Protein AF-A0A8D8Y7C8-F1 (afdb_monomer_lite)

Foldseek 3Di:
DDDDDDDDDDDDDDDDDDDDDDDDDDDDDDDDDDDDPPPPPDPVNLLVVVVCVLQPPDDDDPVQQLCVLLLSVLSLVLVLCCQQVVNNPSNCLSNVLSVQSRPDRDHDQALVSSCVTVSRDPVSRVQRHVCNVPVDGVVVVVCSVPLLSQLSVALVLQFPDGNVNSVVCVVVVRRHLVSCVVCCVSDDPLRVVSSVQSVLLQDWAFLVLLVVLVVVLQVLVVVVPVQKDKDFAAVNQLPDRTDSATEIEIEGQVQADDQPDDDVVSQVVQQVVVVVSVVSCVVVQQFDAWSDGDSFKTWGWGQTPNGIGTYIYGYAHPQQVLLQRDVRNADPVLVVVLQVLLVVQQWGGHNRFIFGADPVRDTDDGDRDPHNVVSCVSSVHPDDRSNRRPD

Radius of gyration: 29.17 Å; chains: 1; bounding box: 71×86×91 Å

InterPro domains:
  IPR002008 DNA polymerase family X, beta-like [PR00870] (119-136)
  IPR002008 DNA polymerase family X, beta-like [PR00870] (192-206)
  IPR002008 DNA polymerase family X, beta-like [PR00870] (232-251)
  IPR002008 DNA polymerase family X, beta-like [PR00870] (309-317)
  IPR002008 DNA polymerase family X, beta-like [PR00870] (324-331)
  IPR002008 DNA polymerase family X, beta-like [PR00870] (372-389)
  IPR002054 DNA-directed DNA polymerase X [SM00483] (65-390)
  IPR002054 DNA-directed DNA polymerase X [cd00141] (68-389)
  IPR003583 Helix-hairpin-helix DNA-binding motif, class 1 [SM00278] (112-131)
  IPR003583 Helix-hairpin-helix DNA-binding motif, class 1 [SM00278] (153-172)
  IPR010996 Crossover junction endonuclease MUS81-like, HHH domain [PF14716] (65-137)
  IPR018944 DNA polymerase lambda, fingers domain [PF10391] (154-202)
  IPR019843 DNA polymerase family X, binding site [PS00522] (234-253)
  IPR022312 DNA polymerase family X [PR00869] (160-177)
  IPR022312 DNA polymerase family X [PR00869] (231-245)
  IPR022312 DNA polymerase family X [PR00869] (245-253)
  IPR022312 DNA polymerase family X [PR00869] (310-319)
  IPR022312 DNA polymerase family X [PR00869] (326-339)
  IPR022312 DNA polymerase family X [PR00869] (371-389)
  IPR022312 DNA polymerase family X [PTHR11276] (35-390)

Organism: NCBI:txid428564

pLDDT: mean 83.98, std 23.56, range [24.75, 98.81]

Structure (mmCIF, N/CA/C/O backbone):
data_AF-A0A8D8Y7C8-F1
#
_entry.id   AF-A0A8D8Y7C8-F1
#
loop_
_atom_site.group_PDB
_atom_site.id
_atom_site.type_symbol
_atom_site.label_atom_id
_atom_site.label_alt_id
_atom_site.label_comp_id
_atom_site.label_asym_id
_atom_site.label_entity_id
_atom_site.label_seq_id
_atom_site.pdbx_PDB_ins_code
_atom_site.Cartn_x
_atom_site.Cartn_y
_atom_site.Cartn_z
_atom_site.occupancy
_atom_site.B_iso_or_equiv
_atom_site.auth_seq_id
_atom_site.auth_comp_id
_atom_site.auth_asym_id
_atom_site.auth_atom_id
_atom_site.pdbx_PDB_model_num
ATOM 1 N N . MET A 1 1 ? 7.369 40.022 62.787 1.00 28.34 1 MET A N 1
ATOM 2 C CA . MET A 1 1 ? 7.471 41.295 63.533 1.00 28.34 1 MET A CA 1
ATOM 3 C C . MET A 1 1 ? 7.306 42.417 62.517 1.00 28.34 1 MET A C 1
ATOM 5 O O . MET A 1 1 ? 8.235 42.600 61.751 1.00 28.34 1 MET A O 1
ATOM 9 N N . HIS A 1 2 ? 6.142 43.090 62.499 1.00 28.41 2 HIS A N 1
ATOM 10 C CA . HIS A 1 2 ? 5.708 44.111 61.509 1.00 28.41 2 HIS A CA 1
ATOM 11 C C . HIS A 1 2 ? 5.548 43.569 60.056 1.00 28.41 2 HIS A C 1
ATOM 13 O O . HIS A 1 2 ? 6.287 42.672 59.667 1.00 28.41 2 HIS A O 1
ATOM 19 N N . TYR A 1 3 ? 4.469 43.828 59.290 1.00 31.14 3 TYR A N 1
ATOM 20 C CA . TYR A 1 3 ? 3.747 45.072 58.903 1.00 31.14 3 TYR A CA 1
ATOM 21 C C . TYR A 1 3 ? 4.574 45.943 57.930 1.00 31.14 3 TYR A C 1
ATOM 23 O O . TYR A 1 3 ? 5.757 46.125 58.185 1.00 31.14 3 TYR A O 1
ATOM 31 N N . PHE A 1 4 ? 4.063 46.519 56.827 1.00 31.47 4 PHE A N 1
ATOM 32 C CA . PHE A 1 4 ? 2.705 46.605 56.218 1.00 31.47 4 PHE A CA 1
ATOM 33 C C . PHE A 1 4 ? 2.864 46.755 54.658 1.00 31.47 4 PHE A C 1
ATOM 35 O O . PHE A 1 4 ? 3.980 46.566 54.191 1.00 31.47 4 PHE A O 1
ATOM 42 N N . MET A 1 5 ? 1.905 47.042 53.749 1.00 28.05 5 MET A N 1
ATOM 43 C CA . MET A 1 5 ? 0.501 47.519 53.780 1.00 28.05 5 MET A CA 1
ATOM 44 C C . MET A 1 5 ? -0.301 47.056 52.519 1.00 28.05 5 MET A C 1
ATOM 46 O O . MET A 1 5 ? 0.225 46.332 51.680 1.00 28.05 5 MET A O 1
ATOM 50 N N . ASN A 1 6 ? -1.562 47.494 52.377 1.00 28.83 6 ASN A N 1
ATOM 51 C CA . ASN A 1 6 ? -2.477 47.281 51.233 1.00 28.83 6 ASN A CA 1
ATOM 52 C C . ASN A 1 6 ? -2.331 48.318 50.095 1.00 28.83 6 ASN A C 1
ATOM 54 O O . ASN A 1 6 ? -1.929 49.450 50.361 1.00 28.83 6 ASN A O 1
ATOM 58 N N . LEU A 1 7 ? -2.909 48.023 48.915 1.00 27.80 7 LEU A N 1
ATOM 59 C CA . LEU A 1 7 ? -3.778 48.990 48.215 1.00 27.80 7 LEU A CA 1
ATOM 60 C C . LEU A 1 7 ? -4.920 48.302 47.427 1.00 27.80 7 LEU A C 1
ATOM 62 O O . LEU A 1 7 ? -4.809 47.143 47.038 1.00 27.80 7 LEU A O 1
ATOM 66 N N . PHE A 1 8 ? -6.030 49.020 47.242 1.00 28.08 8 PHE A N 1
ATOM 67 C CA . PHE A 1 8 ? -7.280 48.590 46.591 1.00 28.08 8 PHE A CA 1
ATOM 68 C C . PHE A 1 8 ? -7.353 49.058 45.121 1.00 28.08 8 PHE A C 1
ATOM 70 O O . PHE A 1 8 ? -6.675 50.015 44.764 1.00 28.08 8 PHE A O 1
ATOM 77 N N . PHE A 1 9 ? -8.276 48.500 44.321 1.00 25.58 9 PHE A N 1
ATOM 78 C CA . PHE A 1 9 ? -9.456 49.273 43.877 1.00 25.58 9 PHE A CA 1
ATOM 79 C C . PHE A 1 9 ? -10.592 48.397 43.319 1.00 25.58 9 PHE A C 1
ATOM 81 O O . PHE A 1 9 ? -10.377 47.430 42.597 1.00 25.58 9 PHE A O 1
ATOM 88 N N . THR A 1 10 ? -11.826 48.779 43.649 1.00 27.56 10 THR A N 1
ATOM 89 C CA . THR A 1 10 ? -13.077 48.246 43.092 1.00 27.56 10 THR A CA 1
ATOM 90 C C . THR A 1 10 ? -13.882 49.422 42.557 1.00 27.56 10 THR A C 1
ATOM 92 O O . THR A 1 10 ? -13.960 50.449 43.228 1.00 27.56 10 THR A O 1
ATOM 95 N N . VAL A 1 11 ? -14.503 49.278 41.385 1.00 26.22 11 VAL A N 1
ATOM 96 C CA . VAL A 1 11 ? -15.478 50.245 40.860 1.00 26.22 11 VAL A CA 1
ATOM 97 C C . VAL A 1 11 ? -16.725 49.486 40.397 1.00 26.22 11 VAL A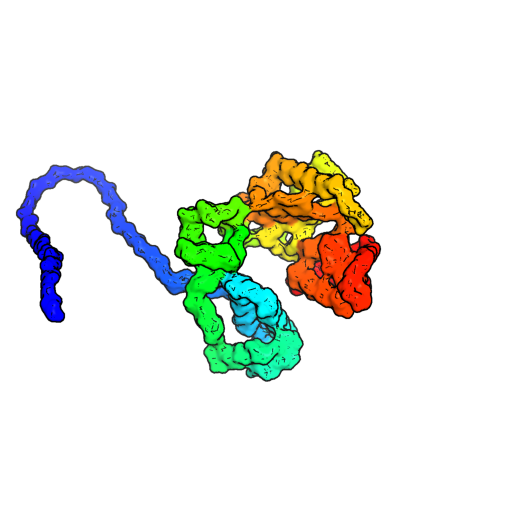 C 1
ATOM 99 O O . VAL A 1 11 ? -16.632 48.392 39.845 1.00 26.22 11 VAL A O 1
ATOM 102 N N . LEU A 1 12 ? -17.887 50.059 40.703 1.00 25.52 12 LEU A N 1
ATOM 103 C CA . LEU A 1 12 ? -19.239 49.535 40.474 1.00 25.52 12 LEU A CA 1
ATOM 104 C C . LEU A 1 12 ? -19.981 50.495 39.503 1.00 25.52 12 LEU A C 1
ATOM 106 O O . LEU A 1 12 ? -19.338 51.390 38.966 1.00 25.52 12 LEU A O 1
ATOM 110 N N . ILE A 1 13 ? -21.322 50.400 39.394 1.00 28.16 13 ILE A N 1
ATOM 111 C CA . ILE A 1 13 ? -22.246 51.461 38.889 1.00 28.16 13 ILE A CA 1
ATOM 112 C C . ILE A 1 13 ? -22.235 51.658 37.343 1.00 28.16 13 ILE A C 1
ATOM 114 O O . ILE A 1 13 ? -21.177 51.711 36.735 1.00 28.16 13 ILE A O 1
ATOM 118 N N . VAL A 1 14 ? -23.356 51.790 36.604 1.00 27.77 14 VAL A N 1
ATOM 119 C CA . VAL A 1 14 ? -24.814 51.623 36.871 1.00 27.77 14 VAL A CA 1
ATOM 120 C C . VAL A 1 14 ? -25.570 51.390 35.539 1.00 27.77 14 VAL A C 1
ATOM 122 O O . VAL A 1 14 ? -25.070 51.753 34.477 1.00 27.77 14 VAL A O 1
ATOM 125 N N . LEU A 1 15 ? -26.797 50.848 35.587 1.00 32.69 15 LEU A N 1
ATOM 126 C CA . LEU A 1 15 ? -27.738 50.807 34.449 1.00 32.69 15 LEU A CA 1
ATOM 127 C C . LEU A 1 15 ? -28.643 52.064 34.392 1.00 32.69 15 LEU A C 1
ATOM 129 O O . LEU A 1 15 ? -29.328 52.337 35.380 1.00 32.69 15 LEU A O 1
ATOM 133 N N . PRO A 1 16 ? -28.748 52.784 33.256 1.00 30.62 16 PRO A N 1
ATOM 134 C CA . PRO A 1 16 ? -29.768 53.819 33.056 1.00 30.62 16 PRO A CA 1
ATOM 135 C C . PRO A 1 16 ? -31.152 53.235 32.716 1.00 30.62 16 PRO A C 1
ATOM 137 O O . PRO A 1 16 ? -31.257 52.226 32.021 1.00 30.62 16 PRO A O 1
ATOM 140 N N . GLN A 1 17 ? -32.222 53.904 33.158 1.00 28.08 17 GLN A N 1
ATOM 141 C CA . GLN A 1 17 ? -33.610 53.567 32.806 1.00 28.08 17 GLN A CA 1
ATOM 142 C C . GLN A 1 17 ? -34.098 54.253 31.514 1.00 28.08 17 GLN A C 1
ATOM 144 O O . GLN A 1 17 ? -33.514 55.215 31.020 1.00 28.08 17 GLN A O 1
ATOM 149 N N . SER A 1 18 ? -35.221 53.752 30.996 1.00 32.09 18 SER A N 1
ATOM 150 C CA . SER A 1 18 ? -35.948 54.237 29.818 1.00 32.09 18 SER A CA 1
ATOM 151 C C . SER A 1 18 ? -36.507 55.662 29.935 1.00 32.09 18 SER A C 1
ATOM 153 O O . SER A 1 18 ? -37.005 56.054 30.991 1.00 32.09 18 SER A O 1
ATOM 155 N N . LYS A 1 19 ? -36.606 56.357 28.794 1.00 30.89 19 LYS A N 1
ATOM 156 C CA . LYS A 1 19 ? -37.587 57.428 28.545 1.00 30.89 19 LYS A CA 1
ATOM 157 C C . LYS A 1 19 ? -38.265 57.230 27.186 1.00 30.89 19 LYS A C 1
ATOM 159 O O . LYS A 1 19 ? -37.678 56.644 26.281 1.00 30.89 19 LYS A O 1
ATOM 164 N N . SER A 1 20 ? -39.494 57.719 27.070 1.00 27.42 20 SER A N 1
ATOM 165 C CA . SER A 1 20 ? -40.342 57.690 25.875 1.00 27.42 20 SER A CA 1
ATOM 166 C C . SER A 1 20 ? -40.475 59.081 25.243 1.00 27.42 20 SER A C 1
ATOM 168 O O . SER A 1 20 ? -40.430 60.071 25.973 1.00 27.42 20 SER A O 1
ATOM 170 N N . LEU A 1 21 ? -40.679 59.142 23.916 1.00 29.97 21 LEU A N 1
ATOM 171 C CA . LEU A 1 21 ? -41.818 59.808 23.243 1.00 29.97 21 LEU A CA 1
ATOM 172 C C . LEU A 1 21 ? -41.615 59.930 21.710 1.00 29.97 21 LEU A C 1
ATOM 174 O O . LEU A 1 21 ? -40.602 60.438 21.247 1.00 29.97 21 LEU A O 1
ATOM 178 N N . ASP A 1 22 ? -42.629 59.462 20.979 1.00 26.77 22 ASP A N 1
ATOM 179 C CA . ASP A 1 22 ? -43.288 60.030 19.790 1.00 26.77 22 ASP A CA 1
ATOM 180 C C . ASP A 1 22 ? -42.579 60.492 18.486 1.00 26.77 22 ASP A C 1
ATOM 182 O O . ASP A 1 22 ? -41.722 61.365 18.446 1.00 26.77 22 ASP A O 1
ATOM 186 N N . ASN A 1 23 ? -43.187 60.014 17.385 1.00 26.78 23 ASN A N 1
ATOM 187 C CA . ASN A 1 23 ? -43.489 60.693 16.109 1.00 26.78 23 ASN A CA 1
ATOM 188 C C . ASN A 1 23 ? -42.369 61.249 15.201 1.00 26.78 23 ASN A C 1
ATOM 190 O O . ASN A 1 23 ? -41.919 62.383 15.333 1.00 26.78 23 ASN A O 1
ATOM 194 N N . SER A 1 24 ? -42.150 60.571 14.066 1.00 27.94 24 SER A N 1
ATOM 195 C CA . SER A 1 24 ? -42.639 61.036 12.740 1.00 27.94 24 SER A CA 1
ATOM 196 C C . SER A 1 24 ? -42.299 60.018 11.630 1.00 27.94 24 SER A C 1
ATOM 198 O O . SER A 1 24 ? -41.697 58.980 11.904 1.00 27.94 24 SER A O 1
ATOM 200 N N . ALA A 1 25 ? -42.771 60.235 10.394 1.00 28.64 25 ALA A N 1
ATOM 201 C CA . ALA A 1 25 ? -42.870 59.187 9.371 1.00 28.64 25 ALA A CA 1
ATOM 202 C C . ALA A 1 25 ? -42.050 59.439 8.091 1.00 28.64 25 ALA A C 1
ATOM 204 O O . ALA A 1 25 ? -42.136 60.505 7.490 1.00 28.64 25 ALA A O 1
ATOM 205 N N . SER A 1 26 ? -41.372 58.396 7.597 1.00 29.98 26 SER A N 1
ATOM 206 C CA . SER A 1 26 ? -41.214 58.107 6.158 1.00 29.98 26 SER A CA 1
ATOM 207 C C . SER A 1 26 ? -40.753 56.652 5.967 1.00 29.98 26 SER A C 1
ATOM 209 O O . SER A 1 26 ? -39.782 56.212 6.575 1.00 29.98 26 SER A O 1
ATOM 211 N N . GLY A 1 27 ? -41.486 55.861 5.177 1.00 26.41 27 GLY A N 1
ATOM 212 C CA . GLY A 1 27 ? -41.220 54.426 5.014 1.00 26.41 27 GLY A CA 1
ATOM 213 C C . GLY A 1 27 ? -40.460 54.108 3.728 1.00 26.41 27 GLY A C 1
ATOM 214 O O . GLY A 1 27 ? -41.019 54.254 2.645 1.00 26.41 27 GLY A O 1
ATOM 215 N N . VAL A 1 28 ? -39.227 53.602 3.839 1.00 28.33 28 VAL A N 1
ATOM 216 C CA . VAL A 1 28 ? -38.425 53.127 2.696 1.00 28.33 28 VAL A CA 1
ATOM 217 C C . VAL A 1 28 ? -37.963 51.685 2.933 1.00 28.33 28 VAL A C 1
ATOM 219 O O . VAL A 1 28 ? -37.380 51.383 3.963 1.00 28.33 28 VAL A O 1
ATOM 222 N N . GLN A 1 29 ? -38.254 50.823 1.950 1.00 28.86 29 GLN A N 1
ATOM 223 C CA . GLN A 1 29 ? -37.716 49.475 1.674 1.00 28.86 29 GLN A CA 1
ATOM 224 C C . GLN A 1 29 ? -37.487 48.486 2.844 1.00 28.86 29 GLN A C 1
ATOM 226 O O . GLN A 1 29 ? -36.628 48.639 3.706 1.00 28.86 29 GLN A O 1
ATOM 231 N N . ARG A 1 30 ? -38.187 47.343 2.777 1.00 27.66 30 ARG A N 1
ATOM 232 C CA . ARG A 1 30 ? -37.988 46.188 3.671 1.00 27.66 30 ARG A CA 1
ATOM 233 C C . ARG A 1 30 ? -36.621 45.521 3.453 1.00 27.66 30 ARG A C 1
ATOM 235 O O . ARG A 1 30 ? -36.451 44.812 2.463 1.00 27.66 30 ARG A O 1
ATOM 242 N N . SER A 1 31 ? -35.730 45.585 4.439 1.00 28.08 31 SER A N 1
ATOM 243 C CA . SER A 1 31 ? -34.722 44.539 4.655 1.00 28.08 31 SER A CA 1
ATOM 244 C C . SER A 1 31 ? -35.280 43.463 5.604 1.00 28.08 31 SER A C 1
ATOM 246 O O . SER A 1 31 ? -36.043 43.755 6.524 1.00 28.08 31 SER A O 1
ATOM 248 N N . LYS A 1 32 ? -34.948 42.186 5.367 1.00 31.55 32 LYS A N 1
ATOM 249 C CA . LYS A 1 32 ? -35.315 41.052 6.241 1.00 31.55 32 LYS A CA 1
ATOM 250 C C . LYS A 1 32 ? -34.061 40.344 6.762 1.00 31.55 32 LYS A C 1
ATOM 252 O O . LYS A 1 32 ? -33.740 39.238 6.337 1.00 31.55 32 LYS A O 1
ATOM 257 N N . SER A 1 33 ? -33.365 40.966 7.707 1.00 30.80 33 SER A N 1
ATOM 258 C CA . SER A 1 33 ? -32.321 40.306 8.499 1.00 30.80 33 SER A CA 1
ATOM 259 C C . SER A 1 33 ? -32.931 39.681 9.759 1.00 30.80 33 SER A C 1
ATOM 261 O O . SER A 1 33 ? -33.013 40.325 10.803 1.00 30.80 33 SER A O 1
ATOM 263 N N . GLY A 1 34 ? -33.383 38.428 9.659 1.00 30.66 34 GLY A N 1
ATOM 264 C CA . GLY A 1 34 ? -33.688 37.621 10.847 1.00 30.66 34 GLY A CA 1
ATOM 265 C C . GLY A 1 34 ? -32.408 37.263 11.623 1.00 30.66 34 GLY A C 1
ATOM 266 O O . GLY A 1 34 ? -31.320 37.289 11.037 1.00 30.66 34 GLY A O 1
ATOM 267 N N . PRO A 1 35 ? -32.497 36.926 12.923 1.00 27.94 35 PRO A N 1
ATOM 268 C CA . PRO A 1 35 ? -31.324 36.574 13.717 1.00 27.94 35 PRO A CA 1
ATOM 269 C C . PRO A 1 35 ? -30.640 35.312 13.170 1.00 27.94 35 PRO A C 1
ATOM 271 O O . PRO A 1 35 ? -31.285 34.285 12.946 1.00 27.94 35 PRO A O 1
ATOM 274 N N . LYS A 1 36 ? -29.315 35.375 12.986 1.00 27.72 36 LYS A N 1
ATOM 275 C CA . LYS A 1 36 ? -28.497 34.192 12.693 1.00 27.72 36 LYS A CA 1
ATOM 276 C C . LYS A 1 36 ? -28.411 33.321 13.945 1.00 27.72 36 LYS A C 1
ATOM 278 O O . LYS A 1 36 ? -27.654 33.628 14.862 1.00 27.72 36 LYS A O 1
ATOM 283 N N . TRP A 1 37 ? -29.146 32.215 13.958 1.00 24.75 37 TRP A N 1
ATOM 284 C CA . TRP A 1 37 ? -28.939 31.151 14.935 1.00 24.75 37 TRP A CA 1
ATOM 285 C C . TRP A 1 37 ? -27.579 30.495 14.685 1.00 24.75 37 TRP A C 1
ATOM 287 O O . TRP A 1 37 ? -27.397 29.798 13.688 1.00 24.75 37 TRP A O 1
ATOM 297 N N . VAL A 1 38 ? -26.622 30.710 15.589 1.00 28.86 38 VAL A N 1
ATOM 298 C CA . VAL A 1 38 ? -25.383 29.924 15.621 1.00 28.86 38 VAL A CA 1
ATOM 299 C C . VAL A 1 38 ? -25.724 28.563 16.220 1.00 28.86 38 VAL A C 1
ATOM 301 O O . VAL A 1 38 ? -25.725 28.378 17.435 1.00 28.86 38 VAL A O 1
ATOM 304 N N . THR A 1 39 ? -26.060 27.606 15.358 1.00 31.45 39 THR A N 1
ATOM 305 C CA . THR A 1 39 ? -26.228 26.206 15.753 1.00 31.45 39 THR A CA 1
ATOM 306 C C . THR A 1 39 ? -24.863 25.616 16.090 1.00 31.45 39 THR A C 1
ATOM 308 O O . THR A 1 39 ? -24.129 25.183 15.201 1.00 31.45 39 THR A O 1
ATOM 311 N N . LEU A 1 40 ? -24.519 25.599 17.378 1.00 31.66 40 LEU A N 1
ATOM 312 C CA . LEU A 1 40 ? -23.428 24.779 17.900 1.00 31.66 40 LEU A CA 1
ATOM 313 C C . LEU A 1 40 ? -23.737 23.308 17.565 1.00 31.66 40 LEU A C 1
ATOM 315 O O . LEU A 1 40 ? -24.677 22.765 18.141 1.00 31.66 40 LEU A O 1
ATOM 319 N N . ASP A 1 41 ? -22.994 22.681 16.637 1.00 38.00 41 ASP A N 1
ATOM 320 C CA . ASP A 1 41 ? -23.138 21.244 16.314 1.00 38.00 41 ASP A CA 1
ATOM 321 C C . ASP A 1 41 ? -22.828 20.440 17.589 1.00 38.00 41 ASP A C 1
ATOM 323 O O . ASP A 1 41 ? -21.668 20.410 18.023 1.00 38.00 41 ASP A O 1
ATOM 327 N N . PRO A 1 42 ? -23.840 19.874 18.272 1.00 35.19 42 PRO A N 1
ATOM 328 C CA . PRO A 1 42 ? -23.672 19.442 19.648 1.00 35.19 42 PRO A CA 1
ATOM 329 C C . PRO A 1 42 ? -22.833 18.164 19.700 1.00 35.19 42 PRO A C 1
ATOM 331 O O . PRO A 1 42 ? -22.924 17.305 18.826 1.00 35.19 42 PRO A O 1
ATOM 334 N N . HIS A 1 43 ? -22.025 18.016 20.752 1.00 37.44 43 HIS A N 1
ATOM 335 C CA . HIS A 1 43 ? -20.990 16.976 20.877 1.00 37.44 43 HIS A CA 1
ATOM 336 C C . HIS A 1 43 ? -21.461 15.551 20.507 1.00 37.44 43 HIS A C 1
ATOM 338 O O . HIS A 1 43 ? -20.740 14.801 19.847 1.00 37.44 43 HIS A O 1
ATOM 344 N N . TRP A 1 44 ? -22.704 15.196 20.854 1.00 32.31 44 TRP A N 1
ATOM 345 C CA . TRP A 1 44 ? -23.309 13.897 20.542 1.00 32.31 44 TRP A CA 1
ATOM 346 C C . TRP A 1 44 ? -23.464 13.619 19.033 1.00 32.31 44 TRP A C 1
ATOM 348 O O . TRP A 1 44 ? -23.425 12.461 18.624 1.00 32.31 44 TRP A O 1
ATOM 358 N N . VAL A 1 45 ? -23.562 14.644 18.178 1.00 31.06 45 VAL A N 1
ATOM 359 C CA . VAL A 1 45 ? -23.593 14.489 16.712 1.00 31.06 45 VAL A CA 1
ATOM 360 C C . VAL A 1 45 ? -22.214 14.099 16.171 1.00 31.06 45 VAL A C 1
ATOM 362 O O . VAL A 1 45 ? -22.128 13.243 15.289 1.00 31.06 45 VAL A O 1
ATOM 365 N N . LYS A 1 46 ? -21.120 14.645 16.723 1.00 38.84 46 LYS A N 1
ATOM 366 C CA . LYS A 1 46 ? -19.754 14.177 16.411 1.00 38.84 46 LYS A CA 1
ATOM 367 C C . LYS A 1 46 ? -19.553 12.731 16.879 1.00 38.84 46 LYS A C 1
ATOM 369 O O . LYS A 1 46 ? -19.070 11.902 16.111 1.00 38.84 46 LYS A O 1
ATOM 374 N N . GLN A 1 47 ? -20.033 12.403 18.078 1.00 34.25 47 GLN A N 1
ATOM 375 C CA . GLN A 1 47 ? -19.984 11.047 18.634 1.00 34.25 47 GLN A CA 1
ATOM 376 C C . GLN A 1 47 ? -20.773 10.035 17.773 1.00 34.25 47 GLN A C 1
ATOM 378 O O . GLN A 1 47 ? -20.267 8.956 17.463 1.00 34.25 47 GLN A O 1
ATOM 383 N N . LEU A 1 48 ? -21.961 10.408 17.273 1.00 28.80 48 LEU A N 1
ATOM 384 C CA . LEU A 1 48 ? -22.726 9.611 16.303 1.00 28.80 48 LEU A CA 1
ATOM 385 C C . LEU A 1 48 ? -22.016 9.460 14.953 1.00 28.80 48 LEU A C 1
ATOM 387 O O . LEU A 1 48 ? -22.096 8.383 14.362 1.00 28.80 48 LEU A O 1
ATOM 391 N N . LYS A 1 49 ? -21.333 10.498 14.448 1.00 36.97 49 LYS A N 1
ATOM 392 C CA . LYS A 1 49 ? -20.549 10.432 13.198 1.00 36.97 49 LYS A CA 1
ATOM 393 C C . LYS A 1 49 ? -19.366 9.456 13.330 1.00 36.97 49 LYS A C 1
ATOM 395 O O . LYS A 1 49 ? -19.117 8.700 12.393 1.00 36.97 49 LYS A O 1
ATOM 400 N N . PHE A 1 50 ? -18.702 9.417 14.491 1.00 40.38 50 PHE A N 1
ATOM 401 C CA . PHE A 1 50 ? -17.636 8.457 14.818 1.00 40.38 50 PHE A CA 1
ATOM 402 C C . PHE A 1 50 ? -18.166 7.012 14.892 1.00 40.38 50 PHE A C 1
ATOM 404 O O . PHE A 1 50 ? -17.700 6.144 14.152 1.00 40.38 50 PHE A O 1
ATOM 411 N N . VAL A 1 51 ? -19.211 6.763 15.694 1.00 37.25 51 VAL A N 1
ATOM 412 C CA . VAL A 1 51 ? -19.826 5.427 15.845 1.00 37.25 51 VAL A CA 1
ATOM 413 C C . VAL A 1 51 ? -20.369 4.891 14.511 1.00 37.25 51 VAL A C 1
ATOM 415 O O . VAL A 1 51 ? -20.089 3.750 14.145 1.00 37.25 51 VAL A O 1
ATOM 418 N N . ASN A 1 52 ? -21.053 5.725 13.718 1.00 35.28 52 ASN A N 1
ATOM 419 C CA . ASN A 1 52 ? -21.531 5.344 12.381 1.00 35.28 52 ASN A CA 1
ATOM 420 C C . ASN A 1 52 ? -20.415 5.165 11.335 1.00 35.28 52 ASN A C 1
ATOM 422 O O . ASN A 1 52 ? -20.722 4.740 10.221 1.00 35.28 52 ASN A O 1
ATOM 426 N N . ARG A 1 53 ? -19.152 5.518 11.618 1.00 46.59 53 ARG A N 1
ATOM 427 C CA . ARG A 1 53 ? -18.031 5.293 10.688 1.00 46.59 53 ARG A CA 1
ATOM 428 C C . ARG A 1 53 ? -17.327 3.964 10.925 1.00 46.59 53 ARG A C 1
ATOM 430 O O . ARG A 1 53 ? -17.034 3.294 9.939 1.00 46.59 53 ARG A O 1
ATOM 437 N N . MET A 1 54 ? -17.126 3.548 12.177 1.00 43.59 54 MET A N 1
ATOM 438 C CA . MET A 1 54 ? -16.532 2.233 12.469 1.00 43.59 54 MET A CA 1
ATOM 439 C C . MET A 1 54 ? -17.455 1.099 11.971 1.00 43.59 54 MET A C 1
ATOM 441 O O . MET A 1 54 ? -17.041 0.263 11.170 1.00 43.59 54 MET A O 1
ATOM 445 N N . SER A 1 55 ? -18.759 1.210 12.258 1.00 36.56 55 SER A N 1
ATOM 446 C CA . SER A 1 55 ? -19.821 0.303 11.781 1.00 36.56 55 SER A CA 1
ATOM 447 C C . SER A 1 55 ? -20.009 0.246 10.245 1.00 36.56 55 SER A C 1
ATOM 449 O O . SER A 1 55 ? -20.690 -0.644 9.736 1.00 36.56 55 SER A O 1
ATOM 451 N N . LYS A 1 56 ? -19.423 1.163 9.455 1.00 34.53 56 LYS A N 1
ATOM 452 C CA . LYS A 1 56 ? -19.712 1.265 8.007 1.00 34.53 56 LYS A CA 1
ATOM 453 C C . LYS A 1 56 ? -18.920 0.335 7.092 1.00 34.53 56 LYS A C 1
ATOM 455 O O . LYS A 1 56 ? -19.240 0.264 5.903 1.00 34.53 56 LYS A O 1
ATOM 460 N N . ARG A 1 57 ? -17.951 -0.430 7.603 1.00 40.62 57 ARG A N 1
ATOM 461 C CA . ARG A 1 57 ? -17.408 -1.579 6.861 1.00 40.62 57 ARG A CA 1
ATOM 462 C C . ARG A 1 57 ? -18.299 -2.793 7.095 1.00 40.62 57 ARG A C 1
ATOM 464 O O . ARG A 1 57 ? -17.986 -3.626 7.934 1.00 40.62 57 ARG A O 1
ATOM 471 N N . LYS A 1 58 ? -19.394 -2.886 6.330 1.00 36.88 58 LYS A N 1
ATOM 472 C CA . LYS A 1 58 ? -20.241 -4.086 6.301 1.00 36.88 58 LYS A CA 1
ATOM 473 C C . LYS A 1 58 ? -19.370 -5.338 6.149 1.00 36.88 58 LYS A C 1
ATOM 475 O O . LYS A 1 58 ? -18.732 -5.521 5.110 1.00 36.88 58 LYS A O 1
ATOM 480 N N . ALA A 1 59 ? -19.413 -6.212 7.152 1.00 38.03 59 ALA A N 1
ATOM 481 C CA . ALA A 1 59 ? -19.194 -7.633 6.936 1.00 38.03 59 ALA A CA 1
ATOM 482 C C . ALA A 1 59 ? -20.215 -8.168 5.906 1.00 38.03 59 ALA A C 1
ATOM 484 O O . ALA A 1 59 ? -21.158 -7.472 5.509 1.00 38.03 59 ALA A O 1
ATOM 485 N N . THR A 1 60 ? -20.043 -9.419 5.478 1.00 39.31 60 THR A N 1
ATOM 486 C CA . THR A 1 60 ? -21.109 -10.169 4.796 1.00 39.31 60 THR A CA 1
ATOM 487 C C . THR A 1 60 ? -22.430 -10.018 5.559 1.00 39.31 60 THR A C 1
ATOM 489 O O . THR A 1 60 ? -22.421 -9.906 6.785 1.00 39.31 60 THR A O 1
ATOM 492 N N . SER A 1 61 ? -23.551 -9.921 4.833 1.00 40.97 61 SER A N 1
ATOM 493 C CA . SER A 1 61 ? -24.846 -9.484 5.382 1.00 40.97 61 SER A CA 1
ATOM 494 C C . SER A 1 61 ? -25.218 -10.204 6.690 1.00 40.97 61 SER A C 1
ATOM 496 O O . SER A 1 61 ? -24.956 -11.406 6.786 1.00 40.97 61 SER A O 1
ATOM 498 N N . PRO A 1 62 ? -25.843 -9.512 7.673 1.00 48.66 62 PRO A N 1
ATOM 499 C CA . PRO A 1 62 ? -26.127 -10.077 9.000 1.00 48.66 62 PRO A CA 1
ATOM 500 C C . PRO A 1 62 ? -26.815 -11.446 8.957 1.00 48.66 62 PRO A C 1
ATOM 502 O O . PRO A 1 62 ? -26.522 -12.313 9.776 1.00 48.66 62 PRO A O 1
ATOM 505 N N . ASP A 1 63 ? -27.654 -11.651 7.941 1.00 54.06 63 ASP A N 1
ATOM 506 C CA . ASP A 1 63 ? -28.419 -12.868 7.656 1.00 54.06 63 ASP A CA 1
ATOM 507 C C . ASP A 1 63 ? -27.558 -14.125 7.412 1.00 54.06 63 ASP A C 1
ATOM 509 O O . ASP A 1 63 ? -28.098 -15.226 7.369 1.00 54.06 63 ASP A O 1
ATOM 513 N N . ASN A 1 64 ? -26.238 -13.980 7.225 1.00 72.69 64 ASN A N 1
ATOM 514 C CA . ASN A 1 64 ? -25.338 -15.070 6.829 1.00 72.69 64 ASN A CA 1
ATOM 515 C C . ASN A 1 64 ? -24.043 -15.171 7.671 1.00 72.69 64 ASN A C 1
ATOM 517 O O . ASN A 1 64 ? -23.124 -15.893 7.289 1.00 72.69 64 ASN A O 1
ATOM 521 N N . ASN A 1 65 ? -23.938 -14.452 8.798 1.00 85.62 65 ASN A N 1
ATOM 522 C CA . ASN A 1 65 ? -22.848 -14.614 9.773 1.00 85.62 65 ASN A CA 1
ATOM 523 C C . ASN A 1 65 ? -23.406 -14.604 11.214 1.00 85.62 65 ASN A C 1
ATOM 525 O O . ASN A 1 65 ? -23.767 -13.537 11.726 1.00 85.62 65 ASN A O 1
ATOM 529 N N . PRO A 1 66 ? -23.431 -15.754 11.915 1.00 92.75 66 PRO A N 1
ATOM 530 C CA . PRO A 1 66 ? -24.004 -15.863 13.258 1.00 92.75 66 PRO A CA 1
ATOM 531 C C . PRO A 1 66 ? -23.147 -15.222 14.366 1.00 92.75 66 PRO A C 1
ATOM 533 O O . PRO A 1 66 ? -23.588 -15.169 15.513 1.00 92.75 66 PRO A O 1
ATOM 536 N N . ASN A 1 67 ? -21.944 -14.736 14.037 1.00 94.56 67 ASN A N 1
ATOM 537 C CA . ASN A 1 67 ? -20.986 -14.090 14.941 1.00 94.56 67 ASN A CA 1
ATOM 538 C C . ASN A 1 67 ? -20.659 -12.637 14.521 1.00 94.56 67 ASN A C 1
ATOM 540 O O . ASN A 1 67 ? -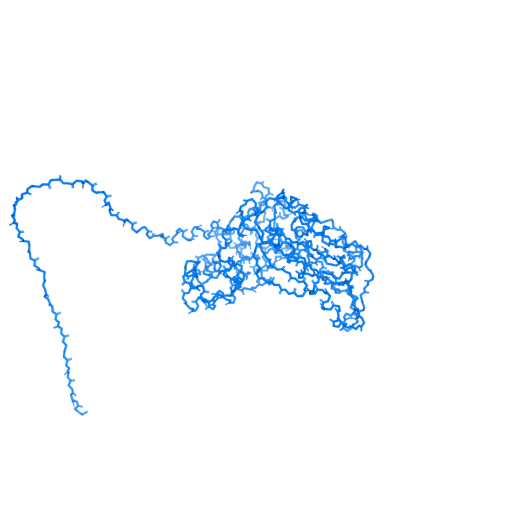19.624 -12.101 14.924 1.00 94.56 67 ASN A O 1
ATOM 544 N N . HIS A 1 68 ? -21.486 -12.004 13.674 1.00 92.31 68 HIS A N 1
ATOM 545 C CA . HIS A 1 68 ? -21.201 -10.678 13.100 1.00 92.31 68 HIS A CA 1
ATOM 546 C C . HIS A 1 68 ? -20.995 -9.584 14.159 1.00 92.31 68 HIS A C 1
ATOM 548 O O . HIS A 1 68 ? -20.104 -8.756 14.013 1.00 92.31 68 HIS A O 1
ATOM 554 N N . ASP A 1 69 ? -21.741 -9.632 15.260 1.00 92.88 69 ASP A N 1
ATOM 555 C CA . ASP A 1 69 ? -21.618 -8.735 16.409 1.00 92.88 69 ASP A CA 1
ATOM 556 C C . ASP A 1 69 ? -20.243 -8.828 17.090 1.00 92.88 69 ASP A C 1
ATOM 558 O O . ASP A 1 69 ? -19.672 -7.812 17.499 1.00 92.88 69 ASP A O 1
ATOM 562 N N . PHE A 1 70 ? -19.661 -10.031 17.149 1.00 94.88 70 PHE A N 1
ATOM 563 C CA . PHE A 1 70 ? -18.280 -10.211 17.592 1.00 94.88 70 PHE A CA 1
ATOM 564 C C . PHE A 1 70 ? -17.283 -9.676 16.561 1.00 94.88 70 PHE A C 1
ATOM 566 O O . PHE A 1 70 ? -16.304 -9.030 16.934 1.00 94.88 70 PHE A O 1
ATOM 573 N N . CYS A 1 71 ? -17.517 -9.920 15.267 1.00 92.88 71 CYS A N 1
ATOM 574 C CA . CYS A 1 71 ? -16.666 -9.403 14.195 1.00 92.88 71 CYS A CA 1
ATOM 575 C C . CYS A 1 71 ? -16.606 -7.867 14.217 1.00 92.88 71 CYS A C 1
ATOM 577 O O . CYS A 1 71 ? -15.509 -7.312 14.185 1.00 92.88 71 CYS A O 1
ATOM 579 N N . ASP A 1 72 ? -17.753 -7.198 14.344 1.00 90.75 72 ASP A N 1
ATOM 580 C CA . ASP A 1 72 ? -17.871 -5.739 14.370 1.00 90.75 72 ASP A CA 1
ATOM 581 C C . ASP A 1 72 ? -17.101 -5.134 15.554 1.00 90.75 72 ASP A C 1
ATOM 583 O O . ASP A 1 72 ? -16.228 -4.287 15.349 1.00 90.75 72 ASP A O 1
ATOM 587 N N . PHE A 1 73 ? -17.313 -5.620 16.789 1.00 93.50 73 PHE A N 1
ATOM 588 C CA . PHE A 1 73 ? -16.577 -5.081 17.944 1.00 93.50 73 PHE A CA 1
ATOM 589 C C . PHE A 1 73 ? -15.064 -5.346 17.845 1.00 93.50 73 PHE A C 1
ATOM 591 O O . PHE A 1 73 ? -14.253 -4.554 18.336 1.00 93.50 73 PHE A O 1
ATOM 598 N N . LEU A 1 74 ? -14.657 -6.448 17.207 1.00 94.62 74 LEU A N 1
ATOM 599 C CA . LEU A 1 74 ? -13.249 -6.751 16.952 1.00 94.62 74 LEU A CA 1
ATOM 600 C C . LEU A 1 74 ? -12.656 -5.856 15.854 1.00 94.62 74 LEU A C 1
ATOM 602 O O . LEU A 1 74 ? -11.482 -5.503 15.962 1.00 94.62 74 LEU A O 1
ATOM 606 N N . PHE A 1 75 ? -13.430 -5.431 14.852 1.00 91.31 75 PHE A N 1
ATOM 607 C CA . PHE A 1 75 ? -12.982 -4.442 13.868 1.00 91.31 75 PHE A CA 1
ATOM 608 C C . PHE A 1 75 ? -12.848 -3.037 14.476 1.00 91.31 75 PHE A C 1
ATOM 610 O O . PHE A 1 75 ? -11.806 -2.416 14.258 1.00 91.31 75 PHE A O 1
ATOM 617 N N . ASP A 1 76 ? -13.794 -2.582 15.310 1.00 89.62 76 ASP A N 1
ATOM 618 C CA . ASP A 1 76 ? -13.668 -1.333 16.088 1.00 89.62 76 ASP A CA 1
ATOM 619 C C . ASP A 1 76 ? -12.359 -1.328 16.912 1.00 89.62 76 ASP A C 1
ATOM 621 O O . ASP A 1 76 ? -11.564 -0.384 16.865 1.00 89.62 76 ASP A O 1
ATOM 625 N N . LEU A 1 77 ? -12.087 -2.423 17.640 1.00 93.19 77 LEU A N 1
ATOM 626 C CA . LEU A 1 77 ? -10.856 -2.585 18.423 1.00 93.19 77 LEU A CA 1
ATOM 627 C C . LEU A 1 77 ? -9.594 -2.667 17.550 1.00 93.19 77 LEU A C 1
ATOM 629 O O . LEU A 1 77 ? -8.539 -2.174 17.957 1.00 93.19 77 LEU A O 1
ATOM 633 N N . ALA A 1 78 ? -9.669 -3.296 16.375 1.00 91.25 78 ALA A N 1
ATOM 634 C CA . ALA A 1 78 ? -8.546 -3.394 15.450 1.00 91.25 78 ALA A CA 1
ATOM 635 C C . ALA A 1 78 ? -8.161 -2.012 14.905 1.00 91.25 78 ALA A C 1
ATOM 637 O O . ALA A 1 78 ? -6.995 -1.622 15.008 1.00 91.25 78 ALA A O 1
ATOM 638 N N . ASP A 1 79 ? -9.127 -1.267 14.364 1.00 87.06 79 ASP A N 1
ATOM 639 C CA . ASP A 1 79 ? -8.893 0.056 13.783 1.00 87.06 79 ASP A CA 1
ATOM 640 C C . ASP A 1 79 ? -8.436 1.064 14.848 1.00 87.06 79 ASP A C 1
ATOM 642 O O . ASP A 1 79 ? -7.531 1.852 14.574 1.00 87.06 79 ASP A O 1
ATOM 646 N N . TYR A 1 80 ? -8.940 0.990 16.087 1.00 89.75 80 TYR A N 1
ATOM 647 C CA . TYR A 1 80 ? -8.405 1.794 17.192 1.00 89.75 80 TYR A CA 1
ATOM 648 C C . TYR A 1 80 ? -6.937 1.458 17.510 1.00 89.75 80 TYR A C 1
ATOM 650 O O . TYR A 1 80 ? -6.096 2.355 17.610 1.00 89.75 80 TYR A O 1
ATOM 658 N N . GLU A 1 81 ? -6.587 0.173 17.653 1.00 92.12 81 GLU A N 1
ATOM 659 C CA . GLU A 1 81 ? -5.201 -0.214 17.950 1.00 92.12 81 GLU A CA 1
ATOM 660 C C . GLU A 1 81 ? -4.247 0.166 16.806 1.00 92.12 81 GLU A C 1
ATOM 662 O O . GLU A 1 81 ? -3.128 0.592 17.083 1.00 92.12 81 GLU A O 1
ATOM 667 N N . ARG A 1 82 ? -4.684 0.086 15.539 1.00 87.69 82 ARG A N 1
ATOM 668 C CA . ARG A 1 82 ? -3.923 0.565 14.371 1.00 87.69 82 ARG A CA 1
ATOM 669 C C . ARG A 1 82 ? -3.737 2.082 14.389 1.00 87.69 82 ARG A C 1
ATOM 671 O O . ARG A 1 82 ? -2.616 2.553 14.230 1.00 87.69 82 ARG A O 1
ATOM 678 N N . THR A 1 83 ? -4.817 2.834 14.567 1.00 84.12 83 THR A N 1
ATOM 679 C CA . THR A 1 83 ? -4.844 4.277 14.290 1.00 84.12 83 THR A CA 1
ATOM 680 C C . THR A 1 83 ? -4.397 5.116 15.487 1.00 84.12 83 THR A C 1
ATOM 682 O O . THR A 1 83 ? -3.620 6.052 15.326 1.00 84.12 83 THR A O 1
ATOM 685 N N . VAL A 1 84 ? -4.814 4.764 16.707 1.00 87.44 84 VAL A N 1
ATOM 686 C CA . VAL A 1 84 ? -4.519 5.543 17.925 1.00 87.44 84 VAL A CA 1
ATOM 687 C C . VAL A 1 84 ? -3.252 5.042 18.622 1.00 87.44 84 VAL A C 1
ATOM 689 O O . VAL A 1 84 ? -2.352 5.824 18.960 1.00 87.44 84 VAL A O 1
ATOM 692 N N . ASN A 1 85 ? -3.148 3.723 18.800 1.00 87.19 85 ASN A N 1
ATOM 693 C CA . ASN A 1 85 ? -2.037 3.099 19.526 1.00 87.19 85 ASN A CA 1
ATOM 694 C C . ASN A 1 85 ? -0.841 2.726 18.631 1.00 87.19 85 ASN A C 1
ATOM 696 O O . ASN A 1 85 ? 0.216 2.395 19.166 1.00 87.19 85 ASN A O 1
ATOM 700 N N . ASN A 1 86 ? -0.987 2.752 17.298 1.00 85.94 86 ASN A N 1
ATOM 701 C CA . ASN A 1 86 ? 0.001 2.250 16.328 1.00 85.94 86 ASN A CA 1
ATOM 702 C C . ASN A 1 86 ? 0.442 0.785 16.589 1.00 85.94 86 ASN A C 1
ATOM 704 O O . ASN A 1 86 ? 1.556 0.366 16.273 1.00 85.94 86 ASN A O 1
ATOM 708 N N . ASN A 1 87 ? -0.430 -0.022 17.203 1.00 88.94 87 ASN A N 1
ATOM 709 C CA . ASN A 1 87 ? -0.146 -1.383 17.641 1.00 88.94 87 ASN A CA 1
ATOM 710 C C . ASN A 1 87 ? -0.553 -2.409 16.572 1.00 88.94 87 ASN A C 1
ATOM 712 O O . ASN A 1 87 ? -1.586 -3.082 16.652 1.00 88.94 87 ASN A O 1
ATOM 716 N N . MET A 1 88 ? 0.312 -2.557 15.567 1.00 85.06 88 MET A N 1
ATOM 717 C CA . MET A 1 88 ? 0.093 -3.474 14.445 1.00 85.06 88 MET A CA 1
ATOM 718 C C . MET A 1 88 ? -0.001 -4.956 14.850 1.00 85.06 88 MET A C 1
ATOM 720 O O . MET A 1 88 ? -0.569 -5.745 14.096 1.00 85.06 88 MET A O 1
ATOM 724 N N . PHE A 1 89 ? 0.505 -5.359 16.021 1.00 88.44 89 PHE A N 1
ATOM 725 C CA . PHE A 1 89 ? 0.347 -6.731 16.521 1.00 88.44 89 PHE A CA 1
ATOM 726 C C . PHE A 1 89 ? -1.089 -7.004 16.979 1.00 88.44 89 PHE A C 1
ATOM 728 O O . PHE A 1 89 ? -1.689 -7.997 16.565 1.00 88.44 89 PHE A O 1
ATOM 735 N N . LYS A 1 90 ? -1.675 -6.106 17.781 1.00 91.69 90 LYS A N 1
ATOM 736 C CA . LYS A 1 90 ? -3.068 -6.234 18.228 1.00 91.69 90 LYS A CA 1
ATOM 737 C C . LYS A 1 90 ? -4.075 -6.013 17.100 1.00 91.69 90 LYS A C 1
ATOM 739 O O . LYS A 1 90 ? -5.047 -6.756 17.041 1.00 91.69 90 LYS A O 1
ATOM 744 N N . PHE A 1 91 ? -3.827 -5.066 16.187 1.00 89.94 91 PHE A N 1
ATOM 745 C CA . PHE A 1 91 ? -4.637 -4.887 14.970 1.00 89.94 91 PHE A CA 1
ATOM 746 C C . PHE A 1 91 ? -4.797 -6.213 14.209 1.00 89.94 91 PHE A C 1
ATOM 748 O O . PHE A 1 91 ? -5.917 -6.633 13.920 1.00 89.94 91 PHE A O 1
ATOM 755 N N . LYS A 1 92 ? -3.685 -6.924 13.965 1.00 86.62 92 LYS A N 1
ATOM 756 C CA . LYS A 1 92 ? -3.700 -8.247 13.321 1.00 86.62 92 LYS A CA 1
ATOM 757 C C . LYS A 1 92 ? -4.389 -9.303 14.186 1.00 86.62 92 LYS A C 1
ATOM 759 O O . LYS A 1 92 ? -5.178 -10.074 13.659 1.00 86.62 92 LYS A O 1
ATOM 764 N N . ALA A 1 93 ? -4.143 -9.333 15.497 1.00 91.19 93 ALA A N 1
ATOM 765 C CA . ALA A 1 93 ? -4.796 -10.292 16.394 1.00 91.19 93 ALA A CA 1
ATOM 766 C C . ALA A 1 93 ? -6.330 -10.150 16.388 1.00 91.19 93 ALA A C 1
ATOM 768 O O . ALA A 1 93 ? -7.035 -11.152 16.286 1.00 91.19 93 ALA A O 1
ATOM 769 N N . TYR A 1 94 ? -6.849 -8.919 16.435 1.00 94.81 94 TYR A N 1
ATOM 770 C CA . TYR A 1 94 ? -8.285 -8.658 16.366 1.00 94.81 94 TYR A CA 1
ATOM 771 C C . TYR A 1 94 ? -8.868 -8.940 14.970 1.00 94.81 94 TYR A C 1
ATOM 773 O O . TYR A 1 94 ? -9.869 -9.649 14.889 1.00 94.81 94 TYR A O 1
ATOM 781 N N . LYS A 1 95 ? -8.219 -8.509 13.872 1.00 89.44 95 LYS A N 1
ATOM 782 C CA . LYS A 1 95 ? -8.648 -8.875 12.503 1.00 89.44 95 LYS A CA 1
ATOM 783 C C . LYS A 1 95 ? -8.690 -10.391 12.284 1.00 89.44 95 LYS A C 1
ATOM 785 O O . LYS A 1 95 ? -9.645 -10.889 11.697 1.00 89.44 95 LYS A O 1
ATOM 790 N N . ASN A 1 96 ? -7.680 -11.123 12.754 1.00 86.56 96 ASN A N 1
ATOM 791 C CA . ASN A 1 96 ? -7.602 -12.573 12.582 1.00 86.56 96 ASN A CA 1
ATOM 792 C C . ASN A 1 96 ? -8.679 -13.298 13.403 1.00 86.56 96 ASN A C 1
ATOM 794 O O . ASN A 1 96 ? -9.266 -14.257 12.911 1.00 86.56 96 ASN A O 1
ATOM 798 N N . ALA A 1 97 ? -8.980 -12.826 14.618 1.00 93.31 97 ALA A N 1
ATOM 799 C CA . ALA A 1 97 ? -10.090 -13.347 15.412 1.00 93.31 97 ALA A CA 1
ATOM 800 C C . ALA A 1 97 ? -11.454 -13.064 14.757 1.00 93.31 97 ALA A C 1
ATOM 802 O O . ALA A 1 97 ? -12.279 -13.970 14.671 1.00 93.31 97 ALA A O 1
ATOM 803 N N . ALA A 1 98 ? -11.672 -11.850 14.235 1.00 92.19 98 ALA A N 1
ATOM 804 C CA . ALA A 1 98 ? -12.895 -11.496 13.513 1.00 92.19 98 ALA A CA 1
ATOM 805 C C . ALA A 1 98 ? -13.096 -12.374 12.265 1.00 92.19 98 ALA A C 1
ATOM 807 O O . ALA A 1 98 ? -14.190 -12.891 12.054 1.00 92.19 98 ALA A O 1
ATOM 808 N N . ALA A 1 99 ? -12.037 -12.599 11.480 1.00 85.19 99 ALA A N 1
ATOM 809 C CA . ALA A 1 99 ? -12.071 -13.476 10.310 1.00 85.19 99 ALA A CA 1
ATOM 810 C C . ALA A 1 99 ? -12.332 -14.948 10.681 1.00 85.19 99 ALA A C 1
ATOM 812 O O . ALA A 1 99 ? -13.093 -15.624 9.996 1.00 85.19 99 ALA A O 1
ATOM 813 N N . ALA A 1 100 ? -11.746 -15.438 11.780 1.00 89.12 100 ALA A N 1
ATOM 814 C CA . ALA A 1 100 ? -11.976 -16.801 12.254 1.00 89.12 100 ALA A CA 1
ATOM 815 C C . ALA A 1 100 ? -13.419 -17.020 12.749 1.00 89.12 100 ALA A C 1
ATOM 817 O O . ALA A 1 100 ? -13.986 -18.076 12.493 1.00 89.12 100 ALA A O 1
ATOM 818 N N . LEU A 1 101 ? -14.029 -16.023 13.403 1.00 92.75 101 LEU A N 1
ATOM 819 C CA . LEU A 1 101 ? -15.431 -16.067 13.844 1.00 92.75 101 LEU A CA 1
ATOM 820 C C . LEU A 1 101 ? -16.420 -15.947 12.674 1.00 92.75 101 LEU A C 1
ATOM 822 O O . LEU A 1 101 ? -17.435 -16.640 12.665 1.00 92.75 101 LEU A O 1
ATOM 826 N N . ALA A 1 102 ? -16.105 -15.121 11.669 1.00 89.19 102 ALA A N 1
ATOM 827 C CA . ALA A 1 102 ? -16.909 -14.970 10.453 1.00 89.19 102 ALA A CA 1
ATOM 828 C C . ALA A 1 102 ? -16.911 -16.223 9.557 1.00 89.19 102 ALA A C 1
ATOM 830 O O . ALA A 1 102 ? -17.805 -16.381 8.731 1.00 89.19 102 ALA A O 1
ATOM 831 N N . ALA A 1 103 ? -15.917 -17.104 9.706 1.00 87.00 103 ALA A N 1
ATOM 832 C CA . ALA A 1 103 ? -15.823 -18.369 8.981 1.00 87.00 103 ALA A CA 1
ATOM 833 C C . ALA A 1 103 ? -16.601 -19.527 9.644 1.00 87.00 103 ALA A C 1
ATOM 835 O O . ALA A 1 103 ? -16.604 -20.636 9.108 1.00 87.00 103 ALA A O 1
ATOM 836 N N . LEU A 1 104 ? -17.233 -19.308 10.805 1.00 90.06 104 LEU A N 1
ATOM 837 C CA . LEU A 1 104 ? -17.995 -20.345 11.501 1.00 90.06 104 LEU A CA 1
ATOM 838 C C . LEU A 1 104 ? -19.472 -20.367 11.074 1.00 90.06 104 LEU A C 1
ATOM 840 O O . LEU A 1 104 ? -20.120 -19.322 11.093 1.00 90.06 104 LEU A O 1
ATOM 844 N N . PRO A 1 105 ? -20.049 -21.555 10.799 1.00 90.81 105 PRO A N 1
ATOM 845 C CA . PRO A 1 105 ? -21.468 -21.693 10.464 1.00 90.81 105 PRO A CA 1
ATOM 846 C C . PRO A 1 105 ? -22.400 -21.559 11.682 1.00 90.81 105 PRO A C 1
ATOM 848 O O . PRO A 1 105 ? -23.607 -21.425 11.513 1.00 90.81 105 PRO A O 1
ATOM 851 N N . ASN A 1 106 ? -21.854 -21.601 12.904 1.00 93.75 106 ASN A N 1
ATOM 852 C CA . ASN A 1 106 ? -22.602 -21.616 14.162 1.00 93.75 106 ASN A CA 1
ATOM 853 C C . ASN A 1 106 ? -22.233 -20.411 15.041 1.00 93.75 106 ASN A C 1
ATOM 855 O O . ASN A 1 106 ? -21.095 -19.930 15.005 1.00 93.75 106 ASN A O 1
ATOM 859 N N . ARG A 1 107 ? -23.184 -19.949 15.864 1.00 95.75 107 ARG A N 1
ATOM 860 C CA . ARG A 1 107 ? -22.944 -18.901 16.866 1.00 95.75 107 ARG A CA 1
ATOM 861 C C . ARG A 1 107 ? -22.143 -19.456 18.040 1.00 95.75 107 ARG A C 1
ATOM 863 O O . ARG A 1 107 ? -22.511 -20.495 18.580 1.00 95.75 107 ARG A O 1
ATOM 870 N N . ILE A 1 108 ? -21.108 -18.730 18.451 1.00 95.94 108 ILE A N 1
ATOM 871 C CA . ILE A 1 108 ? -20.320 -19.011 19.654 1.00 95.94 108 ILE A CA 1
ATOM 872 C C . ILE A 1 108 ? -21.046 -18.480 20.900 1.00 95.94 108 ILE A C 1
ATOM 874 O O . ILE A 1 108 ? -21.510 -17.340 20.928 1.00 95.94 108 ILE A O 1
ATOM 878 N N . ASN A 1 109 ? -21.113 -19.305 21.944 1.00 96.06 109 ASN A N 1
ATOM 879 C CA . ASN A 1 109 ? -21.931 -19.098 23.144 1.00 96.06 109 ASN A CA 1
ATOM 880 C C . ASN A 1 109 ? -21.094 -18.884 24.417 1.00 96.06 109 ASN A C 1
ATOM 882 O O . ASN A 1 109 ? -21.647 -18.647 25.488 1.00 96.06 109 ASN A O 1
ATOM 886 N N . SER A 1 110 ? -19.761 -18.966 24.327 1.00 96.88 110 SER A N 1
ATOM 887 C CA . SER A 1 110 ? -18.850 -18.599 25.419 1.00 96.88 110 SER A CA 1
ATOM 888 C C . SER A 1 110 ? -17.453 -18.228 24.920 1.00 96.88 110 SER A C 1
ATOM 890 O O . SER A 1 110 ? -17.006 -18.668 23.859 1.00 96.88 110 SER A O 1
ATOM 892 N N . GLY A 1 111 ? -16.702 -17.482 25.728 1.00 95.12 111 GLY A N 1
ATOM 893 C CA . GLY A 1 111 ? -15.277 -17.250 25.515 1.00 95.12 111 GLY A CA 1
ATOM 894 C C . GLY A 1 111 ? -14.437 -18.526 25.631 1.00 95.12 111 GLY A C 1
ATOM 895 O O . GLY A 1 111 ? -13.398 -18.615 24.982 1.00 95.12 111 GLY A O 1
ATOM 896 N N . THR A 1 112 ? -14.881 -19.539 26.384 1.00 96.62 112 THR A N 1
ATOM 897 C CA . THR A 1 112 ? -14.231 -20.865 26.435 1.00 96.62 112 THR A CA 1
ATOM 898 C C . THR A 1 112 ? -14.330 -21.589 25.095 1.00 96.62 112 THR A C 1
ATOM 900 O O . THR A 1 112 ? -13.330 -22.101 24.598 1.00 96.62 112 THR A O 1
ATOM 903 N N . GLU A 1 113 ? -15.512 -21.581 24.480 1.00 95.81 113 GLU A N 1
ATOM 904 C CA . GLU A 1 113 ? -15.730 -22.099 23.127 1.00 95.81 113 GLU A CA 1
ATOM 905 C C . GLU A 1 113 ? -14.900 -21.295 22.111 1.00 95.81 113 GLU A C 1
ATOM 907 O O . GLU A 1 113 ? -14.143 -21.876 21.332 1.00 95.81 113 GLU A O 1
ATOM 912 N N . ALA A 1 114 ? -14.913 -19.959 22.211 1.00 95.25 114 ALA A N 1
ATOM 913 C CA . ALA A 1 114 ? -14.082 -19.087 21.381 1.00 95.25 114 ALA A CA 1
ATOM 914 C C . ALA A 1 114 ? -12.573 -19.375 21.514 1.00 95.25 114 ALA A C 1
ATOM 916 O O . ALA A 1 114 ? -11.842 -19.302 20.531 1.00 95.25 114 ALA A O 1
ATOM 917 N N . LEU A 1 115 ? -12.089 -19.716 22.713 1.00 95.38 115 LEU A N 1
ATOM 918 C CA . LEU A 1 115 ? -10.676 -20.002 22.995 1.00 95.38 115 LEU A CA 1
ATOM 919 C C . LEU A 1 115 ? -10.166 -21.280 22.303 1.00 95.38 115 LEU A C 1
ATOM 921 O O . LEU A 1 115 ? -8.955 -21.442 22.158 1.00 95.38 115 LEU A O 1
ATOM 925 N N . SER A 1 116 ? -11.060 -22.166 21.849 1.00 94.12 116 SER A N 1
ATOM 926 C CA . SER A 1 116 ? -10.692 -23.316 21.009 1.00 94.12 116 SER A CA 1
ATOM 927 C C . SER A 1 116 ? -10.303 -22.915 19.575 1.00 94.12 116 SER A C 1
ATOM 929 O O . SER A 1 116 ? -9.607 -23.661 18.883 1.00 94.12 116 SER A O 1
ATOM 931 N N . ILE A 1 117 ? -10.710 -21.722 19.124 1.00 93.38 117 ILE A N 1
ATOM 932 C CA . ILE A 1 117 ? -10.527 -21.254 17.750 1.00 93.38 117 ILE A CA 1
ATOM 933 C C . ILE A 1 117 ? -9.092 -20.749 17.552 1.00 93.38 117 ILE A C 1
ATOM 935 O O . ILE A 1 117 ? -8.633 -19.807 18.205 1.00 93.38 117 ILE A O 1
ATOM 939 N N . LYS A 1 118 ? -8.382 -21.334 16.581 1.00 89.19 118 LYS A N 1
ATOM 940 C CA . LYS A 1 118 ? -7.009 -20.954 16.209 1.00 89.19 118 LYS A CA 1
ATOM 941 C C . LYS A 1 118 ? -6.920 -19.459 15.865 1.00 89.19 118 LYS A C 1
ATOM 943 O O . LYS A 1 118 ? -7.366 -19.026 14.809 1.00 89.19 118 LYS A O 1
ATOM 948 N N . GLY A 1 119 ? -6.274 -18.690 16.741 1.00 85.81 119 GLY A N 1
ATOM 949 C CA . GLY A 1 119 ? -6.098 -17.237 16.613 1.00 85.81 119 GLY A CA 1
ATOM 950 C C . GLY A 1 119 ? -6.774 -16.426 17.723 1.00 85.81 119 GLY A C 1
ATOM 951 O O . GLY A 1 119 ? -6.396 -15.276 17.943 1.00 85.81 119 GLY A O 1
ATOM 952 N N . ILE A 1 120 ? -7.701 -17.023 18.477 1.00 94.69 120 ILE A N 1
ATOM 953 C CA . ILE A 1 120 ? -8.362 -16.382 19.616 1.00 94.69 120 ILE A CA 1
ATOM 954 C C . ILE A 1 120 ? -7.593 -16.700 20.901 1.00 94.69 120 ILE A C 1
ATOM 956 O O . ILE A 1 120 ? -7.493 -17.841 21.335 1.00 94.69 120 ILE A O 1
ATOM 960 N N . GLY A 1 121 ? -7.027 -15.668 21.528 1.00 94.62 121 GLY A N 1
ATOM 961 C CA . GLY A 1 121 ? -6.354 -15.788 22.826 1.00 94.62 121 GLY A CA 1
ATOM 962 C C . GLY A 1 121 ? -7.269 -15.457 24.009 1.00 94.62 121 GLY A C 1
ATOM 963 O O . GLY A 1 121 ? -8.309 -14.818 23.849 1.00 94.62 121 GLY A O 1
ATOM 964 N N . LYS A 1 122 ? -6.820 -15.773 25.235 1.00 96.44 122 LYS A N 1
ATOM 965 C CA . LYS A 1 122 ? -7.544 -15.507 26.502 1.00 96.44 122 LYS A CA 1
ATOM 966 C C . LYS A 1 122 ? -8.049 -14.057 26.657 1.00 96.44 122 LYS A C 1
ATOM 968 O O . LYS A 1 122 ? -9.059 -13.828 27.312 1.00 96.44 122 LYS A O 1
ATOM 973 N N . SER A 1 123 ? -7.366 -13.071 26.064 1.00 95.62 123 SER A N 1
ATOM 974 C CA . SER A 1 123 ? -7.782 -11.655 26.089 1.00 95.62 123 SER A CA 1
ATOM 975 C C . SER A 1 123 ? -8.932 -11.326 25.124 1.00 95.62 123 SER A C 1
ATOM 977 O O . SER A 1 123 ? -9.596 -10.310 25.310 1.00 95.62 123 SER A O 1
ATOM 979 N N . ILE A 1 124 ? -9.164 -12.143 24.094 1.00 96.62 124 ILE A N 1
ATOM 980 C CA . ILE A 1 124 ? -10.286 -12.004 23.153 1.00 96.62 124 ILE A CA 1
ATOM 981 C C . ILE A 1 124 ? -11.480 -12.820 23.658 1.00 96.62 124 ILE A C 1
ATOM 983 O O . ILE A 1 124 ? -12.568 -12.266 23.757 1.00 96.62 124 ILE A O 1
ATOM 987 N N . ALA A 1 125 ? -11.251 -14.060 24.107 1.00 97.19 125 ALA A N 1
ATOM 988 C CA . ALA A 1 125 ? -12.243 -14.888 24.800 1.00 97.19 125 ALA A CA 1
ATOM 989 C C . ALA A 1 125 ? -13.003 -14.105 25.891 1.00 97.19 125 ALA A C 1
ATOM 991 O O . ALA A 1 125 ? -14.216 -13.952 25.806 1.00 97.19 125 ALA A O 1
ATOM 992 N N . LYS A 1 126 ? -12.276 -13.460 26.818 1.00 97.19 126 LYS A N 1
ATOM 993 C CA . LYS A 1 126 ? -12.875 -12.626 27.878 1.00 97.19 126 LYS A CA 1
ATOM 994 C C . LYS A 1 126 ? -13.707 -11.433 27.381 1.00 97.19 126 LYS A C 1
ATOM 996 O O . LYS A 1 126 ? -14.543 -10.943 28.129 1.00 97.19 126 LYS A O 1
ATOM 1001 N N . LYS A 1 127 ? -13.472 -10.932 26.161 1.00 96.62 127 LYS A N 1
ATOM 1002 C CA . LYS A 1 127 ? -14.298 -9.866 25.559 1.00 96.62 127 LYS A CA 1
ATOM 1003 C C . LYS A 1 127 ? -15.593 -10.426 24.985 1.00 96.62 127 LYS A C 1
ATOM 1005 O O . LYS A 1 127 ? -16.611 -9.757 25.068 1.00 96.62 127 LYS A O 1
ATOM 1010 N N . ILE A 1 128 ? -15.548 -11.644 24.446 1.00 96.31 128 ILE A N 1
ATOM 1011 C CA . ILE A 1 128 ? -16.732 -12.379 23.992 1.00 96.31 128 ILE A CA 1
ATOM 1012 C C . ILE A 1 128 ? -17.604 -12.733 25.208 1.00 96.31 128 ILE A C 1
ATOM 1014 O O . ILE A 1 128 ? -18.798 -12.471 25.167 1.00 96.31 128 ILE A O 1
ATOM 1018 N N . ASP A 1 129 ? -17.018 -13.183 26.327 1.00 97.31 129 ASP A N 1
ATOM 1019 C CA . ASP A 1 129 ? -17.747 -13.377 27.596 1.00 97.31 129 ASP A CA 1
ATOM 1020 C C . ASP A 1 129 ? -18.391 -12.075 28.120 1.00 97.31 129 ASP A C 1
ATOM 1022 O O . ASP A 1 129 ? -19.563 -12.064 28.497 1.00 97.31 129 ASP A O 1
ATOM 1026 N N . GLU A 1 130 ? -17.651 -10.957 28.135 1.00 96.81 130 GLU A N 1
ATOM 1027 C CA . GLU A 1 130 ? -18.174 -9.646 28.561 1.00 96.81 130 GLU A CA 1
ATOM 1028 C C . GLU A 1 130 ? -19.308 -9.156 27.645 1.00 96.81 130 GLU A C 1
ATOM 1030 O O . GLU A 1 130 ? -20.324 -8.664 28.134 1.00 96.81 130 GLU A O 1
ATOM 1035 N N . PHE A 1 131 ? -19.176 -9.345 26.330 1.00 95.50 131 PHE A N 1
ATOM 1036 C CA . PHE A 1 131 ? -20.194 -8.954 25.357 1.00 95.50 131 PHE A CA 1
ATOM 1037 C C . PHE A 1 131 ? -21.447 -9.834 25.445 1.00 95.50 131 PHE A C 1
ATOM 1039 O O . PHE A 1 131 ? -22.554 -9.305 25.494 1.00 95.50 131 PHE A O 1
ATOM 1046 N N . LEU A 1 132 ? -21.293 -11.157 25.556 1.00 95.62 132 LEU A N 1
ATOM 1047 C CA . LEU A 1 132 ? -22.404 -12.098 25.748 1.00 95.62 132 LEU A CA 1
ATOM 1048 C C . LEU A 1 132 ? -23.184 -11.833 27.044 1.00 95.62 132 LEU A C 1
ATOM 1050 O O . LEU A 1 132 ? -24.404 -11.968 27.062 1.00 95.62 132 LEU A O 1
ATOM 1054 N N . SER A 1 133 ? -22.494 -11.449 28.122 1.00 95.06 133 SER A N 1
ATOM 1055 C CA . SER A 1 133 ? -23.116 -11.217 29.436 1.00 95.06 133 SER A CA 1
ATOM 1056 C C . SER A 1 133 ? -23.690 -9.809 29.639 1.00 95.06 133 SER A C 1
ATOM 1058 O O . SER A 1 133 ? -24.519 -9.630 30.530 1.00 95.06 133 SER A O 1
ATOM 1060 N N . THR A 1 134 ? -23.284 -8.808 28.845 1.00 93.12 134 THR A N 1
ATOM 1061 C CA . THR A 1 134 ? -23.701 -7.400 29.044 1.00 93.12 134 THR A CA 1
ATOM 1062 C C . THR A 1 134 ? -24.277 -6.702 27.806 1.00 93.12 134 THR A C 1
ATOM 1064 O O . THR A 1 134 ? -24.783 -5.585 27.921 1.00 93.12 134 THR A O 1
ATOM 1067 N N . GLY A 1 135 ? -24.174 -7.307 26.618 1.00 89.94 135 GLY A N 1
ATOM 1068 C CA . GLY A 1 135 ? -24.494 -6.674 25.332 1.00 89.94 135 GLY A CA 1
ATOM 1069 C C . GLY A 1 135 ? -23.571 -5.505 24.953 1.00 89.94 135 GLY A C 1
ATOM 1070 O O . GLY A 1 135 ? -23.896 -4.732 24.051 1.00 89.94 135 GLY A O 1
ATOM 1071 N N . LYS A 1 136 ? -22.457 -5.314 25.674 1.00 89.00 136 LYS A N 1
ATOM 1072 C CA . LYS A 1 136 ? -21.537 -4.174 25.545 1.00 89.00 136 LYS A CA 1
ATOM 1073 C C . LYS A 1 136 ? -20.090 -4.607 25.769 1.00 89.00 136 LYS A C 1
ATOM 1075 O O . LYS A 1 136 ? -19.803 -5.746 26.120 1.00 89.00 136 LYS A O 1
ATOM 1080 N N . LEU A 1 137 ? -19.155 -3.676 25.583 1.00 91.50 137 LEU A N 1
ATOM 1081 C CA . LEU A 1 137 ? -17.763 -3.887 25.956 1.00 91.50 137 LEU A CA 1
ATOM 1082 C C . LEU A 1 137 ? -17.172 -2.597 26.525 1.00 91.50 137 LEU A C 1
ATOM 1084 O O . LEU A 1 137 ? -16.959 -1.631 25.792 1.00 91.50 137 LEU A O 1
ATOM 1088 N N . ARG A 1 138 ? -16.800 -2.603 27.810 1.00 89.50 138 ARG A N 1
ATOM 1089 C CA . ARG A 1 138 ? -16.273 -1.421 28.523 1.00 89.50 138 ARG A CA 1
ATOM 1090 C C . ARG A 1 138 ? -15.016 -0.845 27.865 1.00 89.50 138 ARG A C 1
ATOM 1092 O O . ARG A 1 138 ? -14.723 0.348 27.969 1.00 89.50 138 ARG A O 1
ATOM 1099 N N . LYS A 1 139 ? -14.253 -1.680 27.145 1.00 87.56 139 LYS A N 1
ATOM 1100 C CA . LYS A 1 139 ? -13.095 -1.209 26.371 1.00 87.56 139 LYS A CA 1
ATOM 1101 C C . LYS A 1 139 ? -13.487 -0.399 25.130 1.00 87.56 139 LYS A C 1
ATOM 1103 O O . LYS A 1 139 ? -12.739 0.514 24.806 1.00 87.56 139 LYS A O 1
ATOM 1108 N N . LEU A 1 140 ? -14.623 -0.678 24.482 1.00 85.94 140 LEU A N 1
ATOM 1109 C CA . LEU A 1 140 ? -15.148 0.185 23.418 1.00 85.94 140 LEU A CA 1
ATOM 1110 C C . LEU A 1 140 ? -15.766 1.461 23.978 1.00 85.94 140 LEU A C 1
ATOM 1112 O O . LEU A 1 140 ? -15.545 2.524 23.411 1.00 85.94 140 LEU A O 1
ATOM 1116 N N . ASP A 1 141 ? -16.466 1.395 25.107 1.00 86.31 141 ASP A N 1
ATOM 1117 C CA . ASP A 1 141 ? -17.046 2.603 25.702 1.00 86.31 141 ASP A CA 1
ATOM 1118 C C . ASP A 1 141 ? -15.936 3.579 26.155 1.00 86.31 141 ASP A C 1
ATOM 1120 O O . ASP A 1 141 ? -15.926 4.729 25.725 1.00 86.31 141 ASP A O 1
ATOM 1124 N N . SER A 1 142 ? -14.864 3.088 26.793 1.00 87.81 142 SER A N 1
ATOM 1125 C CA . SER A 1 142 ? -13.644 3.891 27.049 1.00 87.81 142 SER A CA 1
ATOM 1126 C C . SER A 1 142 ? -12.851 4.323 25.799 1.00 87.81 142 SER A C 1
ATOM 1128 O O . SER A 1 142 ? -11.899 5.085 25.924 1.00 87.81 142 SER A O 1
ATOM 1130 N N . ILE A 1 143 ? -13.176 3.822 24.601 1.00 86.75 143 ILE A N 1
ATOM 1131 C CA . ILE A 1 143 ? -12.649 4.325 23.315 1.00 86.75 143 ILE A CA 1
ATOM 1132 C C . ILE A 1 143 ? -13.562 5.433 22.764 1.00 86.75 143 ILE A C 1
ATOM 1134 O O . ILE A 1 143 ? -13.078 6.426 22.229 1.00 86.75 143 ILE A O 1
ATOM 1138 N N . ARG A 1 144 ? -14.882 5.305 22.949 1.00 80.00 144 ARG A N 1
ATOM 1139 C CA . ARG A 1 144 ? -15.903 6.310 22.591 1.00 80.00 144 ARG A CA 1
ATOM 1140 C C . ARG A 1 144 ? -15.865 7.563 23.478 1.00 80.00 144 ARG A C 1
ATOM 1142 O O . ARG A 1 144 ? -16.510 8.559 23.147 1.00 80.00 144 ARG A O 1
ATOM 1149 N N . GLU A 1 145 ? -15.117 7.503 24.576 1.00 88.38 145 GLU A N 1
ATOM 1150 C CA . GLU A 1 145 ? -14.870 8.600 25.521 1.00 88.38 145 GLU A CA 1
ATOM 1151 C C . GLU A 1 145 ? -13.448 9.190 25.409 1.00 88.38 145 GLU A C 1
ATOM 1153 O O . GLU A 1 145 ? -13.213 10.292 25.899 1.00 88.38 145 GLU A O 1
ATOM 1158 N N . ASP A 1 146 ? -12.507 8.522 24.726 1.00 89.75 146 ASP A N 1
ATOM 1159 C CA . ASP A 1 146 ? -11.156 9.058 24.511 1.00 89.75 146 ASP A CA 1
ATOM 1160 C C . ASP A 1 146 ? -11.158 10.143 23.420 1.00 89.75 146 ASP A C 1
ATOM 1162 O O . ASP A 1 146 ? -11.121 9.862 22.218 1.00 89.75 146 ASP A O 1
ATOM 1166 N N . SER A 1 147 ? -11.180 11.404 23.852 1.00 89.50 147 SER A N 1
ATOM 1167 C CA . SER A 1 147 ? -11.086 12.581 22.983 1.00 89.50 147 SER A CA 1
ATOM 1168 C C . SER A 1 147 ? -9.743 12.691 22.251 1.00 89.50 147 SER A C 1
ATOM 1170 O O . SER A 1 147 ? -9.703 13.195 21.129 1.00 89.50 147 SER A O 1
ATOM 1172 N N . THR A 1 148 ? -8.651 12.177 22.829 1.00 90.50 148 THR A N 1
ATOM 1173 C CA . THR A 1 148 ? -7.327 12.169 22.185 1.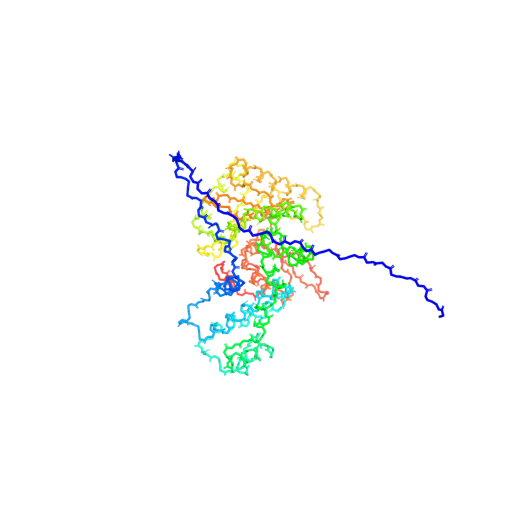00 90.50 148 THR A CA 1
ATOM 1174 C C . THR A 1 148 ? -7.290 11.115 21.084 1.00 90.50 148 THR A C 1
ATOM 1176 O O . THR A 1 148 ? -6.853 11.394 19.969 1.00 90.50 148 THR A O 1
ATOM 1179 N N . GLY A 1 149 ? -7.820 9.921 21.354 1.00 89.88 149 GLY A N 1
ATOM 1180 C CA . GLY A 1 149 ? -8.017 8.868 20.362 1.00 89.88 149 GLY A CA 1
ATOM 1181 C C . GLY A 1 149 ? -8.926 9.296 19.210 1.00 89.88 149 GLY A C 1
ATOM 1182 O O . GLY A 1 149 ? -8.601 9.033 18.052 1.00 89.88 149 GLY A O 1
ATOM 1183 N N . GLN A 1 150 ? -10.009 10.024 19.497 1.00 91.06 150 GLN A N 1
ATOM 1184 C CA . GLN A 1 150 ? -10.881 10.615 18.475 1.00 91.06 150 GLN A CA 1
ATOM 1185 C C . GLN A 1 150 ? -10.152 11.660 17.620 1.00 91.06 150 GLN A C 1
ATOM 1187 O O . GLN A 1 150 ? -10.227 11.583 16.395 1.00 91.06 150 GLN A O 1
ATOM 1192 N N . ALA A 1 151 ? -9.395 12.579 18.227 1.00 94.25 151 ALA A N 1
ATOM 1193 C CA . ALA A 1 151 ? -8.603 13.564 17.490 1.00 94.25 151 ALA A CA 1
ATOM 1194 C C . ALA A 1 151 ? -7.524 12.903 16.609 1.00 94.25 151 ALA A C 1
ATOM 1196 O O . ALA A 1 151 ? -7.343 13.285 15.454 1.00 94.25 151 ALA A O 1
ATOM 1197 N N . ILE A 1 152 ? -6.855 11.847 17.093 1.00 94.00 152 ILE A N 1
ATOM 1198 C CA . ILE A 1 152 ? -5.905 11.072 16.278 1.00 94.00 152 ILE A CA 1
ATOM 1199 C C . ILE A 1 152 ? -6.628 10.388 15.112 1.00 94.00 152 ILE A C 1
ATOM 1201 O O . ILE A 1 152 ? -6.151 10.459 13.979 1.00 94.00 152 ILE A O 1
ATOM 1205 N N . ALA A 1 153 ? -7.774 9.749 15.360 1.00 90.88 153 ALA A N 1
ATOM 1206 C CA . ALA A 1 153 ? -8.562 9.074 14.329 1.00 90.88 153 ALA A CA 1
ATOM 1207 C C . ALA A 1 153 ? -9.142 10.037 13.276 1.00 90.88 153 ALA A C 1
ATOM 1209 O O . ALA A 1 153 ? -9.320 9.638 12.129 1.00 90.88 153 ALA A O 1
ATOM 1210 N N . GLU A 1 154 ? -9.405 11.293 13.641 1.00 93.94 154 GLU A N 1
ATOM 1211 C CA . GLU A 1 154 ? -9.851 12.342 12.721 1.00 93.94 154 GLU A CA 1
ATOM 1212 C C . GLU A 1 154 ? -8.681 12.896 11.888 1.00 93.94 154 GLU A C 1
ATOM 1214 O O . GLU A 1 154 ? -8.738 12.895 10.660 1.00 93.94 154 GLU A O 1
ATOM 1219 N N . LEU A 1 155 ? -7.576 13.302 12.523 1.00 96.50 155 LEU A N 1
ATOM 1220 C CA . LEU A 1 155 ? -6.427 13.893 11.822 1.00 96.50 155 LEU A CA 1
ATOM 1221 C C . LEU A 1 155 ? -5.713 12.899 10.890 1.00 96.50 155 LEU A C 1
ATOM 1223 O O . LEU A 1 155 ? -5.250 13.284 9.819 1.00 96.50 155 LEU A O 1
ATOM 1227 N N . THR A 1 156 ? -5.655 11.612 11.250 1.00 95.69 156 THR A N 1
ATOM 1228 C CA . THR A 1 156 ? -5.018 10.564 10.419 1.00 95.69 156 THR A CA 1
ATOM 1229 C C . THR A 1 156 ? -5.817 10.160 9.174 1.00 95.69 156 THR A C 1
ATOM 1231 O O . THR A 1 156 ? -5.344 9.341 8.385 1.00 95.69 156 THR A O 1
ATOM 1234 N N . ARG A 1 157 ? -6.997 10.754 8.941 1.00 94.88 157 ARG A N 1
ATOM 1235 C CA . ARG A 1 157 ? -7.707 10.658 7.652 1.00 94.88 157 ARG A CA 1
ATOM 1236 C C . ARG A 1 157 ? -6.968 11.402 6.532 1.00 94.88 157 ARG A C 1
ATOM 1238 O O . ARG A 1 157 ? -7.086 11.031 5.367 1.00 94.88 157 ARG A O 1
ATOM 1245 N N . VAL A 1 158 ? -6.213 12.447 6.878 1.00 97.31 158 VAL A N 1
ATOM 1246 C CA . VAL A 1 158 ? -5.457 13.280 5.933 1.00 97.31 158 VAL A CA 1
ATOM 1247 C C . VAL A 1 158 ? -4.251 12.508 5.407 1.00 97.31 158 VAL A C 1
ATOM 1249 O O . VAL A 1 158 ? -3.406 12.042 6.176 1.00 97.31 158 VAL A O 1
ATOM 1252 N N . SER A 1 159 ? -4.133 12.398 4.080 1.00 94.88 159 SER A N 1
ATOM 1253 C CA . SER A 1 159 ? -2.992 11.711 3.468 1.00 94.88 159 SER A CA 1
ATOM 1254 C C . SER A 1 159 ? -1.678 12.382 3.884 1.00 94.88 159 SER A C 1
ATOM 1256 O O . SER A 1 159 ? -1.507 13.584 3.711 1.00 94.88 159 SER A O 1
ATOM 1258 N N . GLY A 1 160 ? -0.754 11.599 4.445 1.00 94.38 160 GLY A N 1
ATOM 1259 C CA . GLY A 1 160 ? 0.524 12.091 4.970 1.00 94.38 160 GLY A CA 1
ATOM 1260 C C . GLY A 1 160 ? 0.535 12.394 6.475 1.00 94.38 160 GLY A C 1
ATOM 1261 O O . GLY A 1 160 ? 1.616 12.614 7.023 1.00 94.38 160 GLY A O 1
ATOM 1262 N N . ILE A 1 161 ? -0.607 12.361 7.177 1.00 96.44 161 ILE A N 1
ATOM 1263 C CA . ILE A 1 161 ? -0.660 12.476 8.645 1.00 96.44 161 ILE A CA 1
ATOM 1264 C C . ILE A 1 161 ? -0.737 11.080 9.274 1.00 96.44 161 ILE A C 1
ATOM 1266 O O . ILE A 1 161 ? -1.777 10.431 9.295 1.00 96.44 161 ILE A O 1
ATOM 1270 N N . GLY A 1 162 ? 0.390 10.613 9.815 1.00 93.19 162 GLY A N 1
ATOM 1271 C CA . GLY A 1 162 ? 0.444 9.404 10.644 1.00 93.19 162 GLY A CA 1
ATOM 1272 C C . GLY A 1 162 ? 0.166 9.685 12.132 1.00 93.19 162 GLY A C 1
ATOM 1273 O O . GLY A 1 162 ? 0.206 10.844 12.555 1.00 93.19 162 GLY A O 1
ATOM 1274 N N . PRO A 1 163 ? -0.021 8.644 12.972 1.00 89.81 163 PRO A N 1
ATOM 1275 C CA . PRO A 1 163 ? -0.356 8.802 14.394 1.00 89.81 163 PRO A CA 1
ATOM 1276 C C . PRO A 1 163 ? 0.661 9.610 15.218 1.00 89.81 163 PRO A C 1
ATOM 1278 O O . PRO A 1 163 ? 0.310 10.145 16.266 1.00 89.81 163 PRO A O 1
ATOM 1281 N N . ALA A 1 164 ? 1.914 9.709 14.760 1.00 91.94 164 ALA A N 1
ATOM 1282 C CA . ALA A 1 164 ? 2.937 10.563 15.364 1.00 91.94 164 ALA A CA 1
ATOM 1283 C C . ALA A 1 164 ? 2.669 12.060 15.104 1.00 91.94 164 ALA A C 1
ATOM 1285 O O . ALA A 1 164 ? 2.561 12.829 16.056 1.00 91.94 164 ALA A O 1
ATOM 1286 N N . LYS A 1 165 ? 2.470 12.458 13.836 1.00 95.62 165 LYS A N 1
ATOM 1287 C CA . LYS A 1 165 ? 2.146 13.847 13.461 1.00 95.62 165 LYS A CA 1
ATOM 1288 C C . LYS A 1 165 ? 0.791 14.283 14.024 1.00 95.62 165 LYS A C 1
ATOM 1290 O O . LYS A 1 165 ? 0.661 15.413 14.468 1.00 95.62 165 LYS A O 1
ATOM 1295 N N . ALA A 1 166 ? -0.190 13.381 14.099 1.00 96.00 166 ALA A N 1
ATOM 1296 C CA . ALA A 1 166 ? -1.460 13.672 14.767 1.00 96.00 166 ALA A CA 1
ATOM 1297 C C . ALA A 1 166 ? -1.269 14.036 16.254 1.00 96.00 166 ALA A C 1
ATOM 1299 O O . ALA A 1 166 ? -1.856 15.003 16.726 1.00 96.00 166 ALA A O 1
ATOM 1300 N N . LYS A 1 167 ? -0.398 13.327 16.988 1.00 93.81 167 LYS A N 1
ATOM 1301 C CA . LYS A 1 167 ? -0.080 13.645 18.396 1.00 93.81 167 LYS A CA 1
ATOM 1302 C C . LYS A 1 167 ? 0.691 14.963 18.537 1.00 93.81 167 LYS A C 1
ATOM 1304 O O . LYS A 1 167 ? 0.394 15.739 19.438 1.00 93.81 167 LYS A O 1
ATOM 1309 N N . GLU A 1 168 ? 1.622 15.244 17.628 1.00 96.12 168 GLU A N 1
ATOM 1310 C CA . GLU A 1 168 ? 2.344 16.525 17.543 1.00 96.12 168 GLU A CA 1
ATOM 1311 C C . GLU A 1 168 ? 1.398 17.720 17.291 1.00 96.12 168 GLU A C 1
ATOM 1313 O O . GLU A 1 168 ? 1.563 18.782 17.891 1.00 96.12 168 GLU A O 1
ATOM 1318 N N . LEU A 1 169 ? 0.382 17.538 16.443 1.00 97.56 169 LEU A N 1
ATOM 1319 C CA . LEU A 1 169 ? -0.655 18.533 16.154 1.00 97.56 169 LEU A CA 1
ATOM 1320 C C . LEU A 1 169 ? -1.595 18.754 17.353 1.00 97.56 169 LEU A C 1
ATOM 1322 O O . LEU A 1 169 ? -1.882 19.898 17.699 1.00 97.56 169 LEU A O 1
ATOM 1326 N N . ILE A 1 170 ? -1.995 17.686 18.052 1.00 96.62 170 ILE A N 1
ATOM 1327 C CA . ILE A 1 170 ? -2.835 17.770 19.263 1.00 96.62 170 ILE A CA 1
ATOM 1328 C C . ILE A 1 170 ? -2.123 18.521 20.398 1.00 96.62 170 ILE A C 1
ATOM 1330 O O . ILE A 1 170 ? -2.755 19.312 21.094 1.00 96.62 170 ILE A O 1
ATOM 1334 N N . ILE A 1 171 ? -0.803 18.354 20.549 1.00 95.75 171 ILE A N 1
ATOM 1335 C CA . ILE A 1 171 ? 0.011 19.143 21.497 1.00 95.75 171 ILE A CA 1
ATOM 1336 C C . ILE A 1 171 ? -0.018 20.646 21.153 1.00 95.75 171 ILE A C 1
ATOM 1338 O O . ILE A 1 171 ? 0.074 21.484 22.046 1.00 95.75 171 ILE A O 1
ATOM 1342 N N . GLN A 1 172 ? -0.209 20.996 19.878 1.00 96.00 172 GLN A N 1
ATOM 1343 C CA . GLN A 1 172 ? -0.375 22.372 19.390 1.00 96.00 172 GLN A CA 1
ATOM 1344 C C . GLN A 1 172 ? -1.846 22.844 19.387 1.00 96.00 172 GLN A C 1
ATOM 1346 O O . GLN A 1 172 ? -2.157 23.886 18.812 1.00 96.00 172 GLN A O 1
ATOM 1351 N N . GLY A 1 173 ? -2.755 22.096 20.026 1.00 95.75 173 GLY A N 1
ATOM 1352 C CA . GLY A 1 173 ? -4.182 22.419 20.137 1.00 95.75 173 GLY A CA 1
ATOM 1353 C C . GLY A 1 173 ? -5.031 22.058 18.913 1.00 95.75 173 GLY A C 1
ATOM 1354 O O . GLY A 1 173 ? -6.228 22.327 18.906 1.00 95.75 173 GLY A O 1
ATOM 1355 N N . ILE A 1 174 ? -4.442 21.438 17.888 1.00 97.38 174 ILE A N 1
ATOM 1356 C CA . ILE A 1 174 ? -5.121 21.070 16.641 1.00 97.38 174 ILE A CA 1
ATOM 1357 C C . ILE A 1 174 ? -5.755 19.689 16.825 1.00 97.38 174 ILE A C 1
ATOM 1359 O O . ILE A 1 174 ? -5.043 18.697 16.973 1.00 97.38 174 ILE A O 1
ATOM 1363 N N . THR A 1 175 ? -7.088 19.608 16.840 1.00 95.56 175 THR A N 1
ATOM 1364 C CA . THR A 1 175 ? -7.823 18.371 17.188 1.00 95.56 175 THR A CA 1
ATOM 1365 C C . THR A 1 175 ? -8.808 17.904 16.117 1.00 95.56 175 THR A C 1
ATOM 1367 O O . THR A 1 175 ? -9.266 16.762 16.150 1.00 95.56 175 THR A O 1
ATOM 1370 N N . THR A 1 176 ? -9.120 18.764 15.149 1.00 96.56 176 THR A N 1
ATOM 1371 C CA . THR A 1 176 ? -10.071 18.520 14.064 1.00 96.56 176 THR A CA 1
ATOM 1372 C C . THR A 1 176 ? -9.496 18.928 12.708 1.00 96.56 176 THR A C 1
ATOM 1374 O O . THR A 1 176 ? -8.543 19.702 12.622 1.00 96.56 176 THR A O 1
ATOM 1377 N N . ILE A 1 177 ? -10.119 18.449 11.627 1.00 97.50 177 ILE A N 1
ATOM 1378 C CA . ILE A 1 177 ? -9.812 18.880 10.252 1.00 97.50 177 ILE A CA 1
ATOM 1379 C C . ILE A 1 177 ? -9.994 20.395 10.065 1.00 97.50 177 ILE A C 1
ATOM 1381 O O . ILE A 1 177 ? -9.288 21.000 9.264 1.00 97.50 177 ILE A O 1
ATOM 1385 N N . GLU A 1 178 ? -10.903 21.026 10.810 1.00 96.56 178 GLU A N 1
ATOM 1386 C CA . GLU A 1 178 ? -11.160 22.462 10.673 1.00 96.56 178 GLU A CA 1
ATOM 1387 C C . GLU A 1 178 ? -10.080 23.305 11.369 1.00 96.56 178 GLU A C 1
ATOM 1389 O O . GLU A 1 178 ? -9.613 24.287 10.797 1.00 96.56 178 GLU A O 1
ATOM 1394 N N . ASP A 1 179 ? -9.585 22.868 12.534 1.00 96.31 179 ASP A N 1
ATOM 1395 C CA . ASP A 1 179 ? -8.391 23.461 13.161 1.00 96.31 179 ASP A CA 1
ATOM 1396 C C . A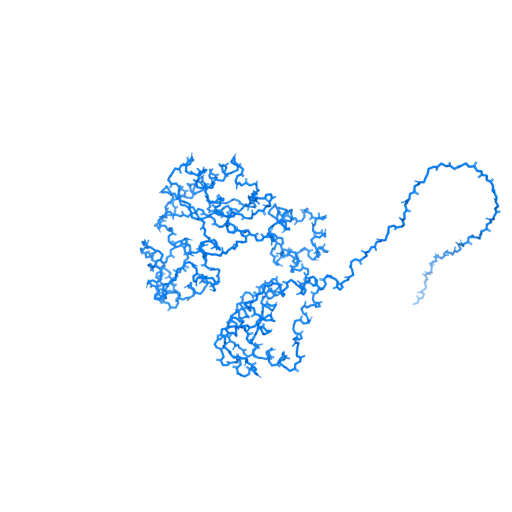SP A 1 179 ? -7.185 23.375 12.203 1.00 96.31 179 ASP A C 1
ATOM 1398 O O . ASP A 1 179 ? -6.405 24.317 12.070 1.00 96.31 179 ASP A O 1
ATOM 1402 N N . LEU A 1 180 ? -7.067 22.242 11.498 1.00 95.69 180 LEU A N 1
ATOM 1403 C CA . LEU A 1 180 ? -5.989 21.938 10.558 1.00 95.69 180 LEU A CA 1
ATOM 1404 C C . LEU A 1 180 ? -6.028 22.825 9.299 1.00 95.69 180 LEU A C 1
ATOM 1406 O O . LEU A 1 180 ? -4.988 23.321 8.876 1.00 95.69 180 LEU A O 1
ATOM 1410 N N . ARG A 1 181 ? -7.221 23.080 8.736 1.00 95.69 181 ARG A N 1
ATOM 1411 C CA . ARG A 1 181 ? -7.438 24.012 7.604 1.00 95.69 181 ARG A CA 1
ATOM 1412 C C . ARG A 1 181 ? -7.022 25.445 7.918 1.00 95.69 181 ARG A C 1
ATOM 1414 O O . ARG A 1 181 ? -6.594 26.170 7.030 1.00 95.69 181 ARG A O 1
ATOM 1421 N N . ASN A 1 182 ? -7.120 25.848 9.182 1.00 95.44 182 ASN A N 1
ATOM 1422 C CA . ASN A 1 182 ? -6.690 27.169 9.632 1.00 95.44 182 ASN A CA 1
ATOM 1423 C C . ASN A 1 182 ? -5.179 27.236 9.944 1.00 95.44 182 ASN A C 1
ATOM 1425 O O . ASN A 1 182 ? -4.694 28.307 10.302 1.00 95.44 182 ASN A O 1
ATOM 1429 N N . ARG A 1 183 ? -4.438 26.118 9.825 1.00 95.50 183 ARG A N 1
ATOM 1430 C CA . ARG A 1 183 ? -3.020 25.971 10.206 1.00 95.50 183 ARG A CA 1
ATOM 1431 C C . ARG A 1 183 ? -2.205 25.134 9.207 1.00 95.50 183 ARG A C 1
ATOM 1433 O O . ARG A 1 183 ? -1.420 24.264 9.590 1.00 95.50 183 ARG A O 1
ATOM 1440 N N . GLU A 1 184 ? -2.361 25.413 7.909 1.00 93.06 184 GLU A N 1
ATOM 1441 C CA . GLU A 1 184 ? -1.549 24.779 6.853 1.00 93.06 184 GLU A CA 1
ATOM 1442 C C . GLU A 1 184 ? -0.037 25.063 6.991 1.00 93.06 184 GLU A C 1
ATOM 1444 O O . GLU A 1 184 ? 0.778 24.302 6.476 1.00 93.06 184 GLU A O 1
ATOM 1449 N N . ASP A 1 185 ? 0.362 26.086 7.758 1.00 95.88 185 ASP A N 1
ATOM 1450 C CA . ASP A 1 185 ? 1.759 26.379 8.112 1.00 95.88 185 ASP A CA 1
ATOM 1451 C C . ASP A 1 185 ? 2.452 25.255 8.908 1.00 95.88 185 ASP A C 1
ATOM 1453 O O . ASP A 1 185 ? 3.679 25.165 8.916 1.00 95.88 185 ASP A O 1
ATOM 1457 N N . LEU A 1 186 ? 1.679 24.369 9.547 1.00 96.19 186 LEU A N 1
ATOM 1458 C CA . LEU A 1 186 ? 2.186 23.211 10.289 1.00 96.19 186 LEU A CA 1
ATOM 1459 C C . LEU A 1 186 ? 2.359 21.949 9.424 1.00 96.19 186 LEU A C 1
ATOM 1461 O O . LEU A 1 186 ? 2.732 20.894 9.956 1.00 96.19 186 LEU A O 1
ATOM 1465 N N . LEU A 1 187 ? 2.053 22.019 8.124 1.00 96.56 187 LEU A N 1
ATOM 1466 C CA . LEU A 1 187 ? 1.906 20.864 7.237 1.00 96.56 187 LEU A CA 1
ATOM 1467 C C . LEU A 1 187 ? 3.024 20.752 6.195 1.00 96.56 187 LEU A C 1
ATOM 1469 O O . LEU A 1 187 ? 3.563 21.735 5.696 1.00 96.56 187 LEU A O 1
ATOM 1473 N N . THR A 1 188 ? 3.340 19.516 5.805 1.00 97.06 188 THR A N 1
ATOM 1474 C CA . THR A 1 188 ? 4.166 19.256 4.616 1.00 97.06 188 THR A CA 1
ATOM 1475 C C . THR A 1 188 ? 3.341 19.384 3.331 1.00 97.06 188 THR A C 1
ATOM 1477 O O . THR A 1 188 ? 2.118 19.264 3.353 1.00 97.06 188 THR A O 1
ATOM 1480 N N . HIS A 1 189 ? 3.999 19.546 2.178 1.00 96.62 189 HIS A N 1
ATOM 1481 C CA . HIS A 1 189 ? 3.331 19.629 0.869 1.00 96.62 189 HIS A CA 1
ATOM 1482 C C . HIS A 1 189 ? 2.357 18.460 0.602 1.00 96.62 189 HIS A C 1
ATOM 1484 O O . HIS A 1 189 ? 1.217 18.686 0.199 1.00 96.62 189 HIS A O 1
ATOM 1490 N N . HIS A 1 190 ? 2.762 17.224 0.934 1.00 96.75 190 HIS A N 1
ATOM 1491 C CA . HIS A 1 190 ? 1.891 16.036 0.922 1.00 96.75 190 HIS A CA 1
ATOM 1492 C C . HIS A 1 190 ? 0.646 16.263 1.786 1.00 96.75 190 HIS A C 1
ATOM 1494 O O . HIS A 1 190 ? -0.467 16.081 1.305 1.00 96.75 190 HIS A O 1
ATOM 1500 N N . GLN A 1 191 ? 0.817 16.694 3.037 1.00 97.56 191 GLN A N 1
ATOM 1501 C CA . GLN A 1 191 ? -0.282 16.886 3.989 1.00 97.56 191 GLN A CA 1
ATOM 1502 C C . GLN A 1 191 ? -1.257 17.991 3.549 1.00 97.56 191 GLN A C 1
ATOM 1504 O O . GLN A 1 191 ? -2.460 17.825 3.727 1.00 97.56 191 GLN A O 1
ATOM 1509 N N . ILE A 1 192 ? -0.770 19.058 2.905 1.00 97.56 192 ILE A N 1
ATOM 1510 C CA . ILE A 1 192 ? -1.609 20.112 2.306 1.00 97.56 192 ILE A CA 1
ATOM 1511 C C . ILE A 1 192 ? -2.465 19.539 1.164 1.00 97.56 192 ILE A C 1
ATOM 1513 O O . ILE A 1 192 ? -3.682 19.706 1.165 1.00 97.56 192 ILE A O 1
ATOM 1517 N N . ILE A 1 193 ? -1.873 18.792 0.221 1.00 97.25 193 ILE A N 1
ATOM 1518 C CA . ILE A 1 193 ? -2.622 18.125 -0.867 1.00 97.25 193 ILE A CA 1
ATOM 1519 C C . ILE A 1 193 ? -3.614 17.092 -0.295 1.00 97.25 193 ILE A C 1
ATOM 1521 O O . ILE A 1 193 ? -4.760 16.995 -0.736 1.00 97.25 193 ILE A O 1
ATOM 1525 N N . GLY A 1 194 ? -3.192 16.340 0.725 1.00 97.19 194 GLY A N 1
ATOM 1526 C CA . GLY A 1 194 ? -4.005 15.352 1.433 1.00 97.19 194 GLY A CA 1
ATOM 1527 C C . GLY A 1 194 ? -5.181 15.945 2.211 1.00 97.19 194 GLY A C 1
ATOM 1528 O O . GLY A 1 194 ? -6.162 15.237 2.430 1.00 97.19 194 GLY A O 1
ATOM 1529 N N . LEU A 1 195 ? -5.091 17.216 2.613 1.00 97.81 195 LEU A N 1
ATOM 1530 C CA . LEU A 1 195 ? -6.156 17.976 3.269 1.00 97.81 195 LEU A CA 1
ATOM 1531 C C . LEU A 1 195 ? -7.095 18.615 2.237 1.00 97.81 195 LEU A C 1
ATOM 1533 O O . LEU A 1 195 ? -8.313 18.493 2.361 1.00 97.81 195 LEU A O 1
ATOM 1537 N N . ARG A 1 196 ? -6.533 19.218 1.181 1.00 97.31 196 ARG A N 1
ATOM 1538 C CA . ARG A 1 196 ? -7.254 19.825 0.046 1.00 97.31 196 ARG A CA 1
ATOM 1539 C C . ARG A 1 196 ? -8.204 18.845 -0.651 1.00 97.31 196 ARG A C 1
ATOM 1541 O O . ARG A 1 196 ? -9.265 19.249 -1.118 1.00 97.31 196 ARG A O 1
ATOM 1548 N N . HIS A 1 197 ? -7.825 17.569 -0.722 1.00 97.44 197 HIS A N 1
ATOM 1549 C CA . HIS A 1 197 ? -8.591 16.512 -1.393 1.00 97.44 197 HIS A CA 1
ATOM 1550 C C . HIS A 1 197 ? -9.085 15.413 -0.443 1.00 97.44 197 HIS A C 1
ATOM 1552 O O . HIS A 1 197 ? -9.391 14.312 -0.895 1.00 97.44 197 HIS A O 1
ATOM 1558 N N . LEU A 1 198 ? -9.185 15.692 0.862 1.00 97.06 198 LEU A N 1
ATOM 1559 C CA . LEU A 1 198 ? -9.601 14.722 1.880 1.00 97.06 198 LEU A CA 1
ATOM 1560 C C . LEU A 1 198 ? -10.924 14.020 1.521 1.00 97.06 198 LEU A C 1
ATOM 1562 O O . LEU A 1 198 ? -10.983 12.793 1.447 1.00 97.06 198 LEU A O 1
ATOM 1566 N N . GLU A 1 199 ? -11.976 14.793 1.249 1.00 97.38 199 GLU A N 1
ATOM 1567 C CA . GLU A 1 199 ? -13.304 14.279 0.901 1.00 97.38 199 GLU A CA 1
ATOM 1568 C C . GLU A 1 199 ? -13.347 13.546 -0.456 1.00 97.38 199 GLU A C 1
ATOM 1570 O O . GLU A 1 199 ? -14.282 12.786 -0.707 1.00 97.38 199 GLU A O 1
ATOM 1575 N N . ASP A 1 200 ? -12.349 13.747 -1.321 1.00 97.94 200 ASP A N 1
ATOM 1576 C CA . ASP A 1 200 ? -12.208 13.075 -2.617 1.00 97.94 200 ASP A CA 1
ATOM 1577 C C . ASP A 1 200 ? -11.427 11.758 -2.495 1.00 97.94 200 ASP A C 1
ATOM 1579 O O . ASP A 1 200 ? -11.866 10.728 -3.008 1.00 97.94 200 ASP A O 1
ATOM 1583 N N . PHE A 1 201 ? -10.330 11.755 -1.732 1.00 97.38 201 PHE A N 1
ATOM 1584 C CA . PHE A 1 201 ? -9.529 10.566 -1.435 1.00 97.38 201 PHE A CA 1
ATOM 1585 C C . PHE A 1 201 ? -10.262 9.559 -0.525 1.00 97.38 201 PHE A C 1
ATOM 1587 O O . PHE A 1 201 ? -9.940 8.372 -0.546 1.00 97.38 201 PHE A O 1
ATOM 1594 N N . GLU A 1 202 ? -11.284 9.981 0.232 1.00 95.75 202 GLU A N 1
ATOM 1595 C CA . GLU A 1 202 ? -12.185 9.065 0.953 1.00 95.75 202 GLU A CA 1
ATOM 1596 C C . GLU A 1 202 ? -13.211 8.349 0.035 1.00 95.75 202 GLU A C 1
ATOM 1598 O O . GLU A 1 202 ? -13.865 7.397 0.476 1.00 95.75 202 GLU A O 1
ATOM 1603 N N . LYS A 1 203 ? -13.369 8.749 -1.240 1.00 97.25 203 LYS A N 1
ATOM 1604 C CA . LYS A 1 203 ? -14.321 8.126 -2.184 1.00 97.25 203 LYS A CA 1
ATOM 1605 C C . LYS A 1 203 ? -13.698 6.935 -2.913 1.00 97.25 203 LYS A C 1
ATOM 1607 O O . LYS A 1 203 ? -12.675 7.063 -3.580 1.00 97.25 203 LYS A O 1
ATOM 1612 N N . ARG A 1 204 ? -14.401 5.795 -2.921 1.00 97.69 204 ARG A N 1
ATOM 1613 C CA . ARG A 1 204 ? -14.062 4.644 -3.783 1.00 97.69 204 ARG A CA 1
ATOM 1614 C C . ARG A 1 204 ? -14.061 5.031 -5.267 1.00 97.69 204 ARG A C 1
ATOM 1616 O O . ARG A 1 204 ? -14.827 5.899 -5.696 1.00 97.69 204 ARG A O 1
ATOM 1623 N N . ILE A 1 205 ? -13.224 4.353 -6.042 1.00 98.25 205 ILE A N 1
ATOM 1624 C CA . ILE A 1 205 ? -13.121 4.471 -7.500 1.00 98.25 205 ILE A CA 1
ATOM 1625 C C . ILE A 1 205 ? -13.881 3.285 -8.115 1.00 98.25 205 ILE A C 1
ATOM 1627 O O . ILE A 1 205 ? -13.527 2.148 -7.794 1.00 98.25 205 ILE A O 1
ATOM 1631 N N . PRO A 1 206 ? -14.923 3.482 -8.942 1.00 98.31 206 PRO A N 1
ATOM 1632 C CA . PRO A 1 206 ? -15.560 2.389 -9.678 1.00 98.31 206 PRO A CA 1
ATOM 1633 C C . PRO A 1 206 ? -14.544 1.650 -10.555 1.00 98.31 206 PRO A C 1
ATOM 1635 O O . PRO A 1 206 ? -13.636 2.274 -11.100 1.00 98.31 206 PRO A O 1
ATOM 1638 N N . ARG A 1 207 ? -14.693 0.329 -10.721 1.00 98.19 207 ARG A N 1
ATOM 1639 C CA . ARG A 1 207 ? -13.770 -0.457 -11.557 1.00 98.19 207 ARG A CA 1
ATOM 1640 C C . ARG A 1 207 ? -13.668 0.091 -12.990 1.00 98.19 207 ARG A C 1
ATOM 1642 O O . ARG A 1 207 ? -12.561 0.223 -13.498 1.00 98.19 207 ARG A O 1
ATOM 1649 N N . THR A 1 208 ? -14.795 0.491 -13.577 1.00 98.12 208 THR A N 1
ATOM 1650 C CA . THR A 1 208 ? -14.899 1.090 -14.920 1.00 98.12 208 THR A CA 1
ATOM 1651 C C . THR A 1 208 ? -14.013 2.318 -15.118 1.00 98.12 208 THR A C 1
ATOM 1653 O O . THR A 1 208 ? -13.440 2.501 -16.188 1.00 98.12 208 THR A O 1
ATOM 1656 N N . ASP A 1 209 ? -13.871 3.153 -14.087 1.00 98.19 209 ASP A N 1
ATOM 1657 C CA . ASP A 1 209 ? -13.065 4.376 -14.137 1.00 98.19 209 ASP A CA 1
ATOM 1658 C C . ASP A 1 209 ? -11.568 4.022 -14.196 1.00 98.19 209 ASP A C 1
ATOM 1660 O O . ASP A 1 209 ? -10.798 4.676 -14.897 1.00 98.19 209 ASP A O 1
ATOM 1664 N N . VAL A 1 210 ? -11.163 2.948 -13.504 1.00 98.56 210 VAL A N 1
ATOM 1665 C CA . VAL A 1 210 ? -9.793 2.408 -13.560 1.00 98.56 210 VAL A CA 1
ATOM 1666 C C . VAL A 1 210 ? -9.534 1.721 -14.906 1.00 98.56 210 VAL A C 1
ATOM 1668 O O . VAL A 1 210 ? -8.459 1.896 -15.467 1.00 98.56 210 VAL A O 1
ATOM 1671 N N . GLU A 1 211 ? -10.513 1.003 -15.465 1.00 98.31 211 GLU A N 1
ATOM 1672 C CA . GLU A 1 211 ? -10.407 0.356 -16.786 1.00 98.31 211 GLU A CA 1
ATOM 1673 C C . GLU A 1 211 ? -10.216 1.387 -17.909 1.00 98.31 211 GLU A C 1
ATOM 1675 O O . GLU A 1 211 ? -9.357 1.210 -18.771 1.00 98.31 211 GLU A O 1
ATOM 1680 N N . GLN A 1 212 ? -10.956 2.500 -17.871 1.00 98.06 212 GLN A N 1
ATOM 1681 C CA . GLN A 1 212 ? -10.779 3.619 -18.806 1.00 98.06 212 GLN A CA 1
ATOM 1682 C C . GLN A 1 212 ? -9.412 4.296 -18.630 1.00 98.06 212 GLN A C 1
ATOM 1684 O O . GLN A 1 212 ? -8.703 4.533 -19.610 1.00 98.06 212 GLN A O 1
ATOM 1689 N N . TYR A 1 213 ? -9.011 4.570 -17.385 1.00 98.38 213 TYR A N 1
ATOM 1690 C CA . TYR A 1 213 ? -7.717 5.181 -17.080 1.00 98.38 213 TYR A CA 1
ATOM 1691 C C . TYR A 1 213 ? -6.532 4.275 -17.460 1.00 98.38 213 TYR A C 1
ATOM 1693 O O . TYR A 1 213 ? -5.520 4.778 -17.939 1.00 98.38 213 TYR A O 1
ATOM 1701 N N . GLU A 1 214 ? -6.664 2.947 -17.358 1.00 98.50 214 GLU A N 1
ATOM 1702 C CA . GLU A 1 214 ? -5.642 1.997 -17.813 1.00 98.50 214 GLU A CA 1
ATOM 1703 C C . GLU A 1 214 ? -5.351 2.142 -19.313 1.00 98.50 214 GLU A C 1
ATOM 1705 O O . GLU A 1 214 ? -4.184 2.160 -19.707 1.00 98.50 214 GLU A O 1
ATOM 1710 N N . GLN A 1 215 ? -6.384 2.298 -20.149 1.00 98.31 215 GLN A N 1
ATOM 1711 C CA . GLN A 1 215 ? -6.200 2.496 -21.593 1.00 98.31 215 GLN A CA 1
ATOM 1712 C C . GLN A 1 215 ? -5.546 3.848 -21.903 1.00 98.31 215 GLN A C 1
ATOM 1714 O O . GLN A 1 215 ? -4.672 3.924 -22.769 1.00 98.31 215 GLN A O 1
ATOM 1719 N N . LEU A 1 216 ? -5.910 4.907 -21.171 1.00 98.25 216 LEU A N 1
ATOM 1720 C CA . LEU A 1 216 ? -5.289 6.228 -21.311 1.00 98.25 216 LEU A CA 1
ATOM 1721 C C . LEU A 1 216 ? -3.805 6.207 -20.913 1.00 98.25 216 LEU A C 1
ATOM 1723 O O . LEU A 1 216 ? -2.972 6.717 -21.662 1.00 98.25 216 LEU A O 1
ATOM 1727 N N . LEU A 1 217 ? -3.462 5.570 -19.785 1.00 98.44 217 LEU A N 1
ATOM 1728 C CA . LEU A 1 217 ? -2.075 5.387 -19.347 1.00 98.44 217 LEU A CA 1
ATOM 1729 C C . LEU A 1 217 ? -1.263 4.572 -20.362 1.00 98.44 217 LEU A C 1
ATOM 1731 O O . LEU A 1 217 ? -0.193 5.016 -20.773 1.00 98.44 217 LEU A O 1
ATOM 1735 N N . LYS A 1 218 ? -1.772 3.409 -20.798 1.00 98.06 218 LYS A N 1
ATOM 1736 C CA . LYS A 1 218 ? -1.079 2.546 -21.773 1.00 98.06 218 LYS A CA 1
ATOM 1737 C C . LYS A 1 218 ? -0.846 3.263 -23.099 1.00 98.06 218 LYS A C 1
ATOM 1739 O O . LYS A 1 218 ? 0.261 3.198 -23.620 1.00 98.06 218 LYS A O 1
ATOM 1744 N N . THR A 1 219 ? -1.834 4.008 -23.596 1.00 98.00 219 THR A N 1
ATOM 1745 C CA . THR A 1 219 ? -1.691 4.814 -24.820 1.00 98.00 219 THR A CA 1
ATOM 1746 C C . THR A 1 219 ? -0.628 5.903 -24.641 1.00 98.00 219 THR A C 1
ATOM 1748 O O . THR A 1 219 ? 0.326 5.961 -25.412 1.00 98.00 219 THR A O 1
ATOM 1751 N N . ALA A 1 220 ? -0.720 6.719 -23.585 1.00 98.06 220 ALA A N 1
ATOM 1752 C CA . ALA A 1 220 ? 0.203 7.834 -23.359 1.00 98.06 220 ALA A CA 1
ATOM 1753 C C . ALA A 1 220 ? 1.663 7.407 -23.103 1.00 98.06 220 ALA A C 1
ATOM 1755 O O . ALA A 1 220 ? 2.576 8.187 -23.385 1.00 98.06 220 ALA A O 1
ATOM 1756 N N . ILE A 1 221 ? 1.874 6.196 -22.575 1.00 97.25 221 ILE A N 1
ATOM 1757 C CA . ILE A 1 221 ? 3.197 5.607 -22.334 1.00 97.25 221 ILE A CA 1
ATOM 1758 C C . ILE A 1 221 ? 3.733 4.912 -23.594 1.00 97.25 221 ILE A C 1
ATOM 1760 O O . ILE A 1 221 ? 4.882 5.149 -23.952 1.00 97.25 221 ILE A O 1
ATOM 1764 N N . ALA A 1 222 ? 2.917 4.156 -24.336 1.00 96.44 222 ALA A N 1
ATOM 1765 C CA . ALA A 1 222 ? 3.347 3.539 -25.597 1.00 96.44 222 ALA A CA 1
ATOM 1766 C C . ALA A 1 222 ? 3.653 4.575 -26.702 1.00 96.44 222 ALA A C 1
ATOM 1768 O O . ALA A 1 222 ? 4.554 4.367 -27.510 1.00 96.44 222 ALA A O 1
ATOM 1769 N N . GLU A 1 223 ? 2.962 5.723 -26.705 1.00 97.00 223 GLU A N 1
ATOM 1770 C CA . GLU A 1 223 ? 3.305 6.907 -27.518 1.00 97.00 223 GLU A CA 1
ATOM 1771 C C . GLU A 1 223 ? 4.646 7.566 -27.129 1.00 97.00 223 GLU A C 1
ATOM 1773 O O . GLU A 1 223 ? 5.163 8.412 -27.861 1.00 97.00 223 GLU A O 1
ATOM 1778 N N . MET A 1 224 ? 5.165 7.279 -25.935 1.00 95.94 224 MET A N 1
ATOM 1779 C CA . MET A 1 224 ? 6.389 7.874 -25.401 1.00 95.94 224 MET A CA 1
ATOM 1780 C C . MET A 1 224 ? 7.590 6.960 -25.648 1.00 95.94 224 MET A C 1
ATOM 1782 O O . MET A 1 224 ? 8.588 7.421 -26.195 1.00 95.94 224 MET A O 1
ATOM 1786 N N . ASP A 1 225 ? 7.469 5.689 -25.266 1.00 97.38 225 ASP A N 1
ATOM 1787 C CA . ASP A 1 225 ? 8.379 4.600 -25.622 1.00 97.38 225 ASP A CA 1
ATOM 1788 C C . ASP A 1 225 ? 7.623 3.258 -25.457 1.00 97.38 225 ASP A C 1
ATOM 1790 O O . ASP A 1 225 ? 7.167 2.946 -24.350 1.00 97.38 225 ASP A O 1
ATOM 1794 N N . PRO A 1 226 ? 7.452 2.453 -26.526 1.00 97.12 226 PRO A N 1
ATOM 1795 C CA . PRO A 1 226 ? 6.709 1.193 -26.476 1.00 97.12 226 PRO A CA 1
ATOM 1796 C C . PRO A 1 226 ? 7.425 0.066 -25.709 1.00 97.12 226 PRO A C 1
ATOM 1798 O O . PRO A 1 226 ? 6.850 -1.011 -25.567 1.00 97.12 226 PRO A O 1
ATOM 1801 N N . LEU A 1 227 ? 8.654 0.278 -25.221 1.00 97.94 227 LEU A N 1
ATOM 1802 C CA . LEU A 1 227 ? 9.384 -0.681 -24.383 1.00 97.94 227 LEU A CA 1
ATOM 1803 C C . LEU A 1 227 ? 8.976 -0.637 -22.898 1.00 97.94 227 LEU A C 1
ATOM 1805 O O . LEU A 1 227 ? 9.425 -1.480 -22.122 1.00 97.94 227 LEU A O 1
ATOM 1809 N N . TYR A 1 228 ? 8.144 0.319 -22.475 1.00 98.31 228 TYR A N 1
ATOM 1810 C CA . TYR A 1 228 ? 7.562 0.309 -21.130 1.00 98.31 228 TYR A CA 1
ATOM 1811 C C . TYR A 1 228 ? 6.378 -0.655 -21.040 1.00 98.31 228 TYR A C 1
ATOM 1813 O O . TYR A 1 228 ? 5.392 -0.508 -21.763 1.00 98.31 228 TYR A O 1
ATOM 1821 N N . GLU A 1 229 ? 6.402 -1.559 -20.061 1.00 97.88 229 GLU A N 1
ATOM 1822 C CA . GLU A 1 229 ? 5.242 -2.393 -19.738 1.00 97.88 229 GLU A CA 1
ATOM 1823 C C . GLU A 1 229 ? 4.530 -1.839 -18.500 1.00 97.88 229 GLU A C 1
ATOM 1825 O O . GLU A 1 229 ? 5.152 -1.548 -17.475 1.00 97.88 229 GLU A O 1
ATOM 1830 N N . LEU A 1 230 ? 3.203 -1.711 -18.586 1.00 98.31 230 LEU A N 1
ATOM 1831 C CA . LEU A 1 230 ? 2.355 -1.211 -17.505 1.00 98.31 230 LEU A CA 1
ATOM 1832 C C . LEU A 1 230 ? 1.358 -2.279 -17.060 1.00 98.31 230 LEU A C 1
ATOM 1834 O O . LEU A 1 230 ? 0.579 -2.797 -17.862 1.00 98.31 230 LEU A O 1
ATOM 1838 N N . THR A 1 231 ? 1.325 -2.543 -15.754 1.00 98.75 231 THR A N 1
ATOM 1839 C CA . THR A 1 231 ? 0.310 -3.382 -15.102 1.00 98.75 231 THR A CA 1
ATOM 1840 C C . THR A 1 231 ? -0.330 -2.598 -13.961 1.00 98.75 231 THR A C 1
ATOM 1842 O O . THR A 1 231 ? 0.354 -2.262 -12.995 1.00 98.75 231 THR A O 1
ATOM 1845 N N . ILE A 1 232 ? -1.641 -2.332 -14.020 1.00 98.75 232 ILE A N 1
ATOM 1846 C CA . ILE A 1 232 ? -2.355 -1.861 -12.825 1.00 98.75 232 ILE A CA 1
ATOM 1847 C C . ILE A 1 232 ? -2.545 -3.051 -11.877 1.00 98.75 232 ILE A C 1
ATOM 1849 O O . ILE A 1 232 ? -3.023 -4.117 -12.267 1.00 98.75 232 ILE A O 1
ATOM 1853 N N . CYS A 1 233 ? -2.134 -2.864 -10.628 1.00 98.75 233 CYS A N 1
ATOM 1854 C CA . CYS A 1 233 ? -2.027 -3.873 -9.585 1.00 98.75 233 CYS A CA 1
ATOM 1855 C C . CYS A 1 233 ? -3.145 -3.693 -8.539 1.00 98.75 233 CYS A C 1
ATOM 1857 O O . CYS A 1 233 ? -4.313 -3.511 -8.893 1.00 98.75 233 CYS A O 1
ATOM 1859 N N . GLY A 1 234 ? -2.824 -3.789 -7.247 1.00 98.25 234 GLY A N 1
ATOM 1860 C CA . GLY A 1 234 ? -3.721 -3.400 -6.170 1.00 98.25 234 GLY A CA 1
ATOM 1861 C C . GLY A 1 234 ? -5.050 -4.146 -6.132 1.00 98.25 234 GLY A C 1
ATOM 1862 O O . GLY A 1 234 ? -5.187 -5.302 -6.529 1.00 98.25 234 GLY A O 1
ATOM 1863 N N . SER A 1 235 ? -6.075 -3.445 -5.650 1.00 98.00 235 SER A N 1
ATOM 1864 C CA . SER A 1 235 ? -7.457 -3.950 -5.638 1.00 98.00 235 SER A CA 1
ATOM 1865 C C . SER A 1 235 ? -8.033 -4.222 -7.036 1.00 98.00 235 SER A C 1
ATOM 1867 O O . SER A 1 235 ? -8.910 -5.076 -7.167 1.00 98.00 235 SER A O 1
ATOM 1869 N N . TYR A 1 236 ? -7.515 -3.552 -8.070 1.00 98.62 236 TYR A N 1
ATOM 1870 C CA . TYR A 1 236 ? -7.952 -3.715 -9.455 1.00 98.62 236 TYR A CA 1
ATOM 1871 C C . TYR A 1 236 ? -7.561 -5.084 -10.024 1.00 98.62 236 TYR A C 1
ATOM 1873 O O . TYR A 1 236 ? -8.423 -5.815 -10.521 1.00 98.62 236 TYR A O 1
ATOM 1881 N N . ARG A 1 237 ? -6.287 -5.476 -9.880 1.00 98.62 237 ARG A N 1
ATOM 1882 C CA . ARG A 1 237 ? -5.785 -6.785 -10.336 1.00 98.62 237 ARG A CA 1
ATOM 1883 C C . ARG A 1 237 ? -6.385 -7.950 -9.553 1.00 98.62 237 ARG A C 1
ATOM 1885 O O . ARG A 1 237 ? -6.563 -9.026 -10.108 1.00 98.62 237 ARG A O 1
ATOM 1892 N N . ARG A 1 238 ? -6.795 -7.722 -8.299 1.00 98.38 238 ARG A N 1
ATOM 1893 C CA . ARG A 1 238 ? -7.565 -8.687 -7.487 1.00 98.38 238 ARG A CA 1
ATOM 1894 C C . ARG A 1 238 ? -9.072 -8.726 -7.793 1.00 98.38 238 ARG A C 1
ATOM 1896 O O . ARG A 1 238 ? -9.840 -9.249 -6.986 1.00 98.38 238 ARG A O 1
ATOM 1903 N N . GLY A 1 239 ? -9.502 -8.158 -8.922 1.00 97.44 239 GLY A N 1
ATOM 1904 C CA . GLY A 1 239 ? -10.866 -8.284 -9.443 1.00 97.44 239 GLY A CA 1
ATOM 1905 C C . GLY A 1 239 ? -11.952 -7.523 -8.675 1.00 97.44 239 GLY A C 1
ATOM 1906 O O . GLY A 1 239 ? -13.131 -7.772 -8.912 1.00 97.44 239 GLY A O 1
ATOM 1907 N N . LEU A 1 240 ? -11.610 -6.609 -7.758 1.00 96.69 240 LEU A N 1
ATOM 1908 C CA . LEU A 1 240 ? -12.631 -5.927 -6.956 1.00 96.69 240 LEU A CA 1
ATOM 1909 C C . LEU A 1 240 ? -13.465 -4.935 -7.800 1.00 96.69 240 LEU A C 1
ATOM 1911 O O . LEU A 1 240 ? -12.922 -4.274 -8.688 1.00 96.69 240 LEU A O 1
ATOM 1915 N N . PRO A 1 241 ? -14.773 -4.770 -7.501 1.00 97.38 241 PRO A N 1
ATOM 1916 C CA . PRO A 1 241 ? -15.672 -3.876 -8.245 1.00 97.38 241 PRO A CA 1
ATOM 1917 C C . PRO A 1 241 ? -15.446 -2.383 -7.945 1.00 97.38 241 PRO A C 1
ATOM 1919 O O . PRO A 1 241 ? -15.999 -1.518 -8.622 1.00 97.38 241 PRO A O 1
ATOM 1922 N N . SER A 1 242 ? -14.639 -2.062 -6.930 1.00 97.31 242 SER A N 1
ATOM 1923 C CA . SER A 1 242 ? -14.131 -0.709 -6.704 1.00 97.31 242 SER A CA 1
ATOM 1924 C C . SER A 1 242 ? -12.743 -0.731 -6.074 1.00 97.31 242 SER A C 1
ATOM 1926 O O . SER A 1 242 ? -12.435 -1.615 -5.267 1.00 97.31 242 SER A O 1
ATOM 1928 N N . CYS A 1 243 ? -11.950 0.294 -6.366 1.00 97.69 243 CYS A N 1
ATOM 1929 C CA . CYS A 1 243 ? -10.624 0.545 -5.807 1.00 97.69 243 CYS A CA 1
ATOM 1930 C C . CYS A 1 243 ? -10.654 1.699 -4.787 1.00 97.69 243 CYS A C 1
ATOM 1932 O O . CYS A 1 243 ? -11.666 2.391 -4.651 1.00 97.69 243 CYS A O 1
ATOM 1934 N N . GLY A 1 244 ? -9.586 1.865 -4.004 1.00 95.62 244 GLY A N 1
ATOM 1935 C CA . GLY A 1 244 ? -9.393 3.065 -3.169 1.00 95.62 244 GLY A CA 1
ATOM 1936 C C . GLY A 1 244 ? -8.547 4.102 -3.904 1.00 95.62 244 GLY A C 1
ATOM 1937 O O . GLY A 1 244 ? -8.902 5.269 -4.003 1.00 95.62 244 GLY A O 1
ATOM 1938 N N . ASP A 1 245 ? -7.468 3.595 -4.473 1.00 97.69 245 ASP A N 1
ATOM 1939 C CA . ASP A 1 245 ? -6.392 4.233 -5.208 1.00 97.69 245 ASP A CA 1
ATOM 1940 C C . ASP A 1 245 ? -6.032 3.377 -6.438 1.00 97.69 245 ASP A C 1
ATOM 1942 O O . ASP A 1 245 ? -6.610 2.306 -6.661 1.00 97.69 245 ASP A O 1
ATOM 1946 N N . ILE A 1 246 ? -5.118 3.880 -7.268 1.00 98.62 246 ILE A N 1
ATOM 1947 C CA . ILE A 1 246 ? -4.661 3.232 -8.500 1.00 98.62 246 ILE A CA 1
ATOM 1948 C C . ILE A 1 246 ? -3.169 2.906 -8.375 1.00 98.62 246 ILE A C 1
ATOM 1950 O O . ILE A 1 246 ? -2.315 3.787 -8.469 1.00 98.62 246 ILE A O 1
ATOM 1954 N N . ASP A 1 247 ? -2.871 1.626 -8.157 1.00 98.75 247 ASP A N 1
ATOM 1955 C CA . ASP A 1 247 ? -1.516 1.078 -8.051 1.00 98.75 247 ASP A CA 1
ATOM 1956 C C . ASP A 1 247 ? -0.978 0.725 -9.446 1.00 98.75 247 ASP A C 1
ATOM 1958 O O . ASP A 1 247 ? -1.446 -0.233 -10.058 1.00 98.75 247 ASP A O 1
ATOM 1962 N N . VAL A 1 248 ? 0.005 1.461 -9.964 1.00 98.81 248 VAL A N 1
ATOM 1963 C CA . VAL A 1 248 ? 0.573 1.257 -11.308 1.00 98.81 248 VAL A CA 1
ATOM 1964 C C . VAL A 1 248 ? 1.984 0.679 -11.195 1.00 98.81 248 VAL A C 1
ATOM 1966 O O . VAL A 1 248 ? 2.920 1.382 -10.809 1.00 98.81 248 VAL A O 1
ATOM 1969 N N . LEU A 1 249 ? 2.163 -0.598 -11.540 1.00 98.81 249 LEU A N 1
ATOM 1970 C CA . LEU A 1 249 ? 3.494 -1.174 -11.727 1.00 98.81 249 LEU A CA 1
ATOM 1971 C C . LEU A 1 249 ? 4.005 -0.857 -13.134 1.00 98.81 249 LEU A C 1
ATOM 1973 O O . LEU A 1 249 ? 3.260 -0.978 -14.109 1.00 98.81 249 LEU A O 1
ATOM 1977 N N . LEU A 1 250 ? 5.282 -0.495 -13.215 1.00 98.50 250 LEU A N 1
ATOM 1978 C CA . LEU A 1 250 ? 5.969 -0.149 -14.451 1.00 98.50 250 LEU A CA 1
ATOM 1979 C C . LEU A 1 250 ? 7.320 -0.880 -14.534 1.00 98.50 250 LEU A C 1
ATOM 1981 O O . LEU A 1 250 ? 8.057 -0.931 -13.545 1.00 98.50 250 LEU A O 1
ATOM 1985 N N . THR A 1 251 ? 7.657 -1.405 -15.708 1.00 98.12 251 THR A N 1
ATOM 1986 C CA . THR A 1 251 ? 8.979 -1.962 -16.054 1.00 98.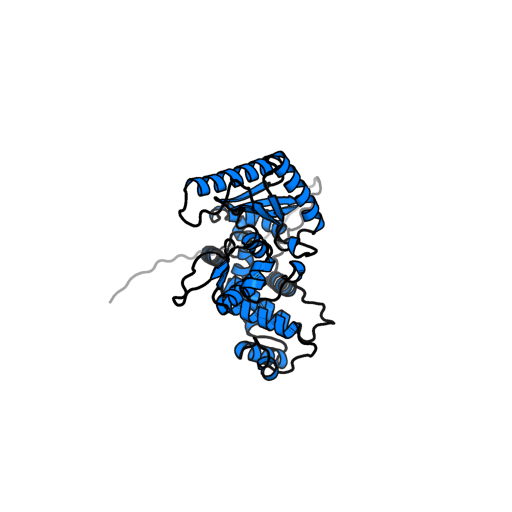12 251 THR A CA 1
ATOM 1987 C C . THR A 1 251 ? 9.508 -1.308 -17.329 1.00 98.12 251 THR A C 1
ATOM 1989 O O . THR A 1 251 ? 8.752 -0.714 -18.097 1.00 98.12 251 THR A O 1
ATOM 1992 N N . HIS A 1 252 ? 10.821 -1.401 -17.550 1.00 97.88 252 HIS A N 1
ATOM 1993 C CA . HIS A 1 252 ? 11.464 -1.002 -18.802 1.00 97.88 252 HIS A CA 1
ATOM 1994 C C . HIS A 1 252 ? 12.790 -1.773 -18.977 1.00 97.88 252 HIS A C 1
ATOM 1996 O O . HIS A 1 252 ? 13.587 -1.764 -18.035 1.00 97.88 252 HIS A O 1
ATOM 2002 N N . PRO A 1 253 ? 13.090 -2.390 -20.138 1.00 96.06 253 PRO A N 1
ATOM 2003 C CA . PRO A 1 253 ? 14.280 -3.229 -20.344 1.00 96.06 253 PRO A CA 1
ATOM 2004 C C . PRO A 1 253 ? 15.640 -2.579 -20.037 1.00 96.06 253 PRO A C 1
ATOM 2006 O O . PRO A 1 253 ? 16.603 -3.285 -19.755 1.00 96.06 253 PRO A O 1
ATOM 2009 N N . ALA A 1 254 ? 15.747 -1.244 -20.067 1.00 93.69 254 ALA A N 1
ATOM 2010 C CA . ALA A 1 254 ? 16.986 -0.547 -19.694 1.00 93.69 254 ALA A CA 1
ATOM 2011 C C . ALA A 1 254 ? 17.261 -0.516 -18.173 1.00 93.69 254 ALA A C 1
ATOM 2013 O O . ALA A 1 254 ? 18.385 -0.209 -17.771 1.00 93.69 254 ALA A O 1
ATOM 2014 N N . TYR A 1 255 ? 16.262 -0.820 -17.333 1.00 94.31 255 TYR A N 1
ATOM 2015 C CA . TYR A 1 255 ? 16.396 -0.902 -15.878 1.00 94.31 255 TYR A CA 1
ATOM 2016 C C . TYR A 1 255 ? 16.277 -2.357 -15.413 1.00 94.31 255 TYR A C 1
ATOM 2018 O O . TYR A 1 255 ? 15.192 -2.940 -15.385 1.00 94.31 255 TYR A O 1
ATOM 2026 N N . VAL A 1 256 ? 17.416 -2.930 -15.030 1.00 92.06 256 VAL A N 1
ATOM 2027 C CA . VAL A 1 256 ? 17.558 -4.321 -14.575 1.00 92.06 256 VAL A CA 1
ATOM 2028 C C . VAL A 1 256 ? 18.348 -4.375 -13.274 1.00 92.06 256 VAL A C 1
ATOM 2030 O O . VAL A 1 256 ? 19.125 -3.468 -12.961 1.00 92.06 256 VAL A O 1
ATOM 2033 N N . SER A 1 257 ? 18.148 -5.426 -12.484 1.00 88.50 257 SER A N 1
ATOM 2034 C CA . SER A 1 257 ? 18.821 -5.560 -11.204 1.00 88.50 257 SER A CA 1
ATOM 2035 C C . SER A 1 257 ? 20.289 -5.937 -11.394 1.00 88.50 257 SER A C 1
ATOM 2037 O O . SER A 1 257 ? 20.644 -6.828 -12.162 1.00 88.50 257 SER A O 1
ATOM 2039 N N . ASN A 1 258 ? 21.169 -5.232 -10.683 1.00 74.19 258 ASN A N 1
ATOM 2040 C CA . ASN A 1 258 ? 22.593 -5.536 -10.663 1.00 74.19 258 ASN A CA 1
ATOM 2041 C C . ASN A 1 258 ? 22.925 -6.193 -9.320 1.00 74.19 258 ASN A C 1
ATOM 2043 O O . ASN A 1 258 ? 23.218 -5.519 -8.330 1.00 74.19 258 ASN A O 1
ATOM 2047 N N . THR A 1 259 ? 22.776 -7.517 -9.269 1.00 57.50 259 THR A N 1
ATOM 2048 C CA . THR A 1 259 ? 22.878 -8.321 -8.040 1.00 57.50 259 THR A CA 1
ATOM 2049 C C . THR A 1 259 ? 24.285 -8.365 -7.449 1.00 57.50 259 THR A C 1
ATOM 2051 O O . THR A 1 259 ? 24.418 -8.579 -6.245 1.00 57.50 259 THR A O 1
ATOM 2054 N N . SER A 1 260 ? 25.319 -8.159 -8.271 1.00 55.44 260 SER A N 1
ATOM 2055 C CA . SER A 1 260 ? 26.725 -8.325 -7.886 1.00 55.44 260 SER A CA 1
ATOM 2056 C C . SER A 1 260 ? 27.424 -7.020 -7.498 1.00 55.44 260 SER A C 1
ATOM 2058 O O . SER A 1 260 ? 28.334 -7.053 -6.672 1.00 55.44 260 SER A O 1
ATOM 2060 N N . ASN A 1 261 ? 27.044 -5.874 -8.079 1.00 54.81 261 ASN A N 1
ATOM 2061 C CA . ASN A 1 261 ? 27.648 -4.579 -7.749 1.00 54.81 261 ASN A CA 1
ATOM 2062 C C . ASN A 1 261 ? 26.682 -3.409 -8.059 1.00 54.81 261 ASN A C 1
ATOM 2064 O O . ASN A 1 261 ? 26.289 -3.262 -9.217 1.00 54.81 261 ASN A O 1
ATOM 2068 N N . PRO A 1 262 ? 26.295 -2.554 -7.091 1.00 60.56 262 PRO A N 1
ATOM 2069 C CA . PRO A 1 262 ? 25.365 -1.448 -7.339 1.00 60.56 262 PRO A CA 1
ATOM 2070 C C . PRO A 1 262 ? 25.949 -0.344 -8.246 1.00 60.56 262 PRO A C 1
ATOM 2072 O O . PRO A 1 262 ? 26.518 0.633 -7.764 1.00 60.56 262 PRO A O 1
ATOM 2075 N N . ASP A 1 263 ? 25.780 -0.467 -9.567 1.00 66.50 263 ASP A N 1
ATOM 2076 C CA . ASP A 1 263 ? 26.166 0.578 -10.528 1.00 66.50 263 ASP A CA 1
ATOM 2077 C C . ASP A 1 263 ? 25.348 1.870 -10.289 1.00 66.50 263 ASP A C 1
ATOM 2079 O O . ASP A 1 263 ? 24.120 1.856 -10.453 1.00 66.50 263 ASP A O 1
ATOM 2083 N N . PRO A 1 264 ? 25.984 3.017 -9.963 1.00 66.56 264 PRO A N 1
ATOM 2084 C CA . PRO A 1 264 ? 25.291 4.297 -9.813 1.00 66.56 264 PRO A CA 1
ATOM 2085 C C . PRO A 1 264 ? 24.503 4.723 -11.061 1.00 66.56 264 PRO A C 1
ATOM 2087 O O . PRO A 1 264 ? 23.520 5.458 -10.940 1.00 66.56 264 PRO A O 1
ATOM 2090 N N . LYS A 1 265 ? 24.888 4.243 -12.255 1.00 74.81 265 LYS A N 1
ATOM 2091 C CA . LYS A 1 265 ? 24.136 4.470 -13.495 1.00 74.81 265 LYS A CA 1
ATOM 2092 C C . LYS A 1 265 ? 22.761 3.821 -13.443 1.00 74.81 265 LYS A C 1
ATOM 2094 O O . LYS A 1 265 ? 21.806 4.494 -13.789 1.00 74.81 265 LYS A O 1
ATOM 2099 N N . GLN A 1 266 ? 22.631 2.584 -12.951 1.00 78.81 266 GLN A N 1
ATOM 2100 C CA . GLN A 1 266 ? 21.328 1.908 -12.843 1.00 78.81 266 GLN A CA 1
ATOM 2101 C C . GLN A 1 266 ? 20.373 2.667 -11.917 1.00 78.81 266 GLN A C 1
ATOM 2103 O O . GLN A 1 266 ? 19.189 2.795 -12.228 1.00 78.81 266 GLN A O 1
ATOM 2108 N N . LYS A 1 267 ? 20.890 3.260 -10.828 1.00 80.25 267 LYS A N 1
ATOM 2109 C CA . LYS A 1 267 ? 20.088 4.172 -10.004 1.00 80.25 267 LYS A CA 1
ATOM 2110 C C . LYS A 1 267 ? 19.599 5.370 -10.826 1.00 80.25 267 LYS A C 1
ATOM 2112 O O . LYS A 1 267 ? 18.400 5.624 -10.846 1.00 80.25 267 LYS A O 1
ATOM 2117 N N . LYS A 1 268 ? 20.504 6.091 -11.499 1.00 85.88 268 LYS A N 1
ATOM 2118 C CA . LYS A 1 268 ? 20.126 7.269 -12.295 1.00 85.88 268 LYS A CA 1
ATOM 2119 C C . LYS A 1 268 ? 19.161 6.913 -13.435 1.00 85.88 268 LYS A C 1
ATOM 2121 O O . LYS A 1 268 ? 18.195 7.636 -13.638 1.00 85.88 268 LYS A O 1
ATOM 2126 N N . THR A 1 269 ? 19.382 5.798 -14.129 1.00 87.81 269 THR A N 1
ATOM 2127 C CA . THR A 1 269 ? 18.496 5.283 -15.179 1.00 87.81 269 THR A CA 1
ATOM 2128 C C . THR A 1 269 ? 17.077 5.097 -14.651 1.00 87.81 269 THR A C 1
ATOM 2130 O O . THR A 1 269 ? 16.144 5.565 -15.292 1.00 87.81 269 THR A O 1
ATOM 2133 N N . ALA A 1 270 ? 16.895 4.507 -13.466 1.00 88.88 270 ALA A N 1
ATOM 2134 C CA . ALA A 1 270 ? 15.572 4.387 -12.853 1.00 88.88 270 ALA A CA 1
ATOM 2135 C C . ALA A 1 270 ? 14.921 5.756 -12.572 1.00 88.88 270 ALA A C 1
ATOM 2137 O O . ALA A 1 270 ? 13.775 5.983 -12.967 1.00 88.88 270 ALA A O 1
ATOM 2138 N N . THR A 1 271 ? 15.671 6.684 -11.961 1.00 91.25 271 THR A N 1
ATOM 2139 C CA . THR A 1 271 ? 15.201 8.046 -11.663 1.00 91.25 271 THR A CA 1
ATOM 2140 C C . THR A 1 271 ? 14.777 8.790 -12.932 1.00 91.25 271 THR A C 1
ATOM 2142 O O . THR A 1 271 ? 13.699 9.383 -12.960 1.00 91.25 271 THR A O 1
ATOM 2145 N N . ASP A 1 272 ? 15.596 8.743 -13.985 1.00 94.75 272 ASP A N 1
ATOM 2146 C CA . ASP A 1 272 ? 15.337 9.423 -15.255 1.00 94.75 272 ASP A CA 1
ATOM 2147 C C . ASP A 1 272 ? 14.125 8.799 -15.981 1.00 94.75 272 ASP A C 1
ATOM 2149 O O . ASP A 1 272 ? 13.231 9.535 -16.401 1.00 94.75 272 ASP A O 1
ATOM 2153 N N . LEU A 1 273 ? 14.032 7.461 -16.058 1.00 97.00 273 LEU A N 1
ATOM 2154 C CA . LEU A 1 273 ? 12.895 6.745 -16.663 1.00 97.00 273 LEU A CA 1
ATOM 2155 C C . LEU A 1 273 ? 11.564 7.112 -15.982 1.00 97.00 273 LEU A C 1
ATOM 2157 O O . LEU A 1 273 ? 10.622 7.551 -16.642 1.00 97.00 273 LEU A O 1
ATOM 2161 N N . LEU A 1 274 ? 11.482 6.994 -14.650 1.00 98.00 274 LEU A N 1
ATOM 2162 C CA . LEU A 1 274 ? 10.246 7.304 -13.923 1.00 98.00 274 LEU A CA 1
ATOM 2163 C C . LEU A 1 274 ? 9.883 8.794 -14.011 1.00 98.00 274 LEU A C 1
ATOM 2165 O O . LEU A 1 274 ? 8.705 9.133 -14.138 1.00 98.00 274 LEU A O 1
ATOM 2169 N N . LYS A 1 275 ? 10.875 9.689 -13.970 1.00 97.56 275 LYS A N 1
ATOM 2170 C CA . LYS A 1 275 ? 10.647 11.133 -14.085 1.00 97.56 275 LYS A CA 1
ATOM 2171 C C . LYS A 1 275 ? 10.060 11.507 -15.449 1.00 97.56 275 LYS A C 1
ATOM 2173 O O . LYS A 1 275 ? 9.076 12.239 -15.485 1.00 97.56 275 LYS A O 1
ATOM 2178 N N . ILE A 1 276 ? 10.601 10.964 -16.543 1.00 97.44 276 ILE A N 1
ATOM 2179 C CA . ILE A 1 276 ? 10.102 11.204 -17.908 1.00 97.44 276 ILE A CA 1
ATOM 2180 C C . ILE A 1 276 ? 8.646 10.724 -18.054 1.00 97.44 276 ILE A C 1
ATOM 2182 O O . ILE A 1 276 ? 7.819 11.441 -18.620 1.00 97.44 276 ILE A O 1
ATOM 2186 N N . VAL A 1 277 ? 8.304 9.562 -17.481 1.00 98.25 277 VAL A N 1
ATOM 2187 C CA . VAL A 1 277 ? 6.922 9.045 -17.453 1.00 98.25 277 VAL A CA 1
ATOM 2188 C C . VAL A 1 277 ? 5.987 10.006 -16.718 1.00 98.25 277 VAL A C 1
ATOM 2190 O O . VAL A 1 277 ? 4.943 10.370 -17.255 1.00 98.25 277 VAL A O 1
ATOM 2193 N N . VAL A 1 278 ? 6.353 10.456 -15.513 1.00 98.38 278 VAL A N 1
ATOM 2194 C CA . VAL A 1 278 ? 5.523 11.386 -14.725 1.00 98.38 278 VAL A CA 1
ATOM 2195 C C . VAL A 1 278 ? 5.344 12.721 -15.453 1.00 98.38 278 VAL A C 1
ATOM 2197 O O . VAL A 1 278 ? 4.215 13.197 -15.562 1.00 98.38 278 VAL A O 1
ATOM 2200 N N . GLU A 1 279 ? 6.409 13.282 -16.034 1.00 97.69 279 GLU A N 1
ATOM 2201 C CA . GLU A 1 279 ? 6.343 14.523 -16.820 1.00 97.69 279 GLU A CA 1
ATOM 2202 C C . GLU A 1 279 ? 5.429 14.377 -18.049 1.00 97.69 279 GLU A C 1
ATOM 2204 O O . GLU A 1 279 ? 4.619 15.265 -18.326 1.00 97.69 279 GLU A O 1
ATOM 2209 N N . ARG A 1 280 ? 5.478 13.240 -18.759 1.00 97.62 280 ARG A N 1
ATOM 2210 C CA . ARG A 1 280 ? 4.574 12.954 -19.887 1.00 97.62 280 ARG A CA 1
ATOM 2211 C C . ARG A 1 280 ? 3.119 12.777 -19.443 1.00 97.62 280 ARG A C 1
ATOM 2213 O O . ARG A 1 280 ? 2.216 13.261 -20.126 1.00 97.62 280 ARG A O 1
ATOM 2220 N N . LEU A 1 281 ? 2.867 12.118 -18.313 1.00 98.31 281 LEU A N 1
ATOM 2221 C CA . LEU A 1 281 ? 1.509 11.954 -17.782 1.00 98.31 281 LEU A CA 1
ATOM 2222 C C . LEU A 1 281 ? 0.917 13.285 -17.295 1.00 98.31 281 LEU A C 1
ATOM 2224 O O . LEU A 1 281 ? -0.265 13.534 -17.528 1.00 98.31 281 LEU A O 1
ATOM 2228 N N . GLN A 1 282 ? 1.731 14.174 -16.719 1.00 98.06 282 GLN A N 1
ATOM 2229 C CA . GLN A 1 282 ? 1.331 15.548 -16.396 1.00 98.06 282 GLN A CA 1
ATOM 2230 C C . GLN A 1 282 ? 1.009 16.358 -17.662 1.00 98.06 282 GLN A C 1
ATOM 2232 O O . GLN A 1 282 ? -0.064 16.948 -17.754 1.00 98.06 282 GLN A O 1
ATOM 2237 N N . GLN A 1 283 ? 1.863 16.309 -18.694 1.00 97.44 283 GLN A N 1
ATOM 2238 C CA . GLN A 1 283 ? 1.603 16.945 -20.002 1.00 97.44 283 GLN A CA 1
ATOM 2239 C C . GLN A 1 283 ? 0.297 16.459 -20.662 1.00 97.44 283 GLN A C 1
ATOM 2241 O O . GLN A 1 283 ? -0.354 17.215 -21.383 1.00 97.44 283 GLN A O 1
ATOM 2246 N N . LYS A 1 284 ? -0.096 15.202 -20.419 1.00 97.25 284 LYS A N 1
ATOM 2247 C CA . LYS A 1 284 ? -1.346 14.593 -20.905 1.00 97.25 284 LYS A CA 1
ATOM 2248 C C . LYS A 1 284 ? -2.568 14.873 -20.009 1.00 97.25 284 LYS A C 1
ATOM 2250 O O . LYS A 1 284 ? -3.662 14.457 -20.376 1.00 97.25 284 LYS A O 1
ATOM 2255 N N . ASN A 1 285 ? -2.416 15.566 -18.873 1.00 96.75 285 ASN A N 1
ATOM 2256 C CA . ASN A 1 285 ? -3.437 15.721 -17.819 1.00 96.75 285 ASN A CA 1
ATOM 2257 C C . ASN A 1 285 ? -3.957 14.374 -17.264 1.00 96.75 285 ASN A C 1
ATOM 2259 O O . ASN A 1 285 ? -5.124 14.238 -16.904 1.00 96.75 285 ASN A O 1
ATOM 2263 N N . LEU A 1 286 ? -3.088 13.359 -17.217 1.00 97.69 286 LEU A N 1
ATOM 2264 C CA . LEU A 1 286 ? -3.354 12.055 -16.593 1.00 97.69 286 LEU A CA 1
ATOM 2265 C C . LEU A 1 286 ? -2.824 11.977 -15.152 1.00 97.69 286 LEU A C 1
ATOM 2267 O O . LEU A 1 286 ? -3.138 11.028 -14.436 1.00 97.69 286 LEU A O 1
ATOM 2271 N N . VAL A 1 287 ? -2.032 12.965 -14.734 1.00 97.81 287 VAL A N 1
ATOM 2272 C CA . VAL A 1 287 ? -1.551 13.194 -13.366 1.00 97.81 287 VAL A CA 1
ATOM 2273 C C . VAL A 1 287 ? -1.668 14.693 -13.083 1.00 97.81 287 VAL A C 1
ATOM 2275 O O . VAL A 1 287 ? -1.186 15.496 -13.879 1.00 97.81 287 VAL A O 1
ATOM 2278 N N . ASP A 1 288 ? -2.285 15.057 -11.959 1.00 95.81 288 ASP A N 1
ATOM 2279 C CA . ASP A 1 288 ? -2.567 16.443 -11.566 1.00 95.81 288 ASP A CA 1
ATOM 2280 C C . ASP A 1 288 ? -1.571 16.943 -10.498 1.00 95.81 288 ASP A C 1
ATOM 2282 O O . ASP A 1 288 ? -0.812 17.878 -10.743 1.00 95.81 288 ASP A O 1
ATOM 2286 N N . GLU A 1 289 ? -1.538 16.310 -9.316 1.00 95.75 289 GLU A N 1
ATOM 2287 C CA . GLU A 1 289 ? -0.719 16.748 -8.168 1.00 95.75 289 GLU A CA 1
ATOM 2288 C C . GLU A 1 289 ? 0.369 15.718 -7.815 1.00 95.75 289 GLU A C 1
ATOM 2290 O O . GLU A 1 289 ? 0.141 14.505 -7.872 1.00 95.75 289 GLU A O 1
ATOM 2295 N N . THR A 1 290 ? 1.531 16.197 -7.361 1.00 97.56 290 THR A N 1
ATOM 2296 C CA . THR A 1 290 ? 2.654 15.371 -6.883 1.00 97.56 290 THR A CA 1
ATOM 2297 C C . THR A 1 290 ? 2.739 15.430 -5.360 1.00 97.56 290 THR A C 1
ATOM 2299 O O . THR A 1 290 ? 3.131 16.446 -4.799 1.00 97.56 290 THR A O 1
ATOM 2302 N N . LEU A 1 291 ? 2.433 14.328 -4.674 1.00 95.94 291 LEU A N 1
ATOM 2303 C CA . LEU A 1 291 ? 2.584 14.223 -3.218 1.00 95.94 291 LEU A CA 1
ATOM 2304 C C . LEU A 1 291 ? 4.034 13.842 -2.858 1.00 95.94 291 LEU A C 1
ATOM 2306 O O . LEU A 1 291 ? 4.580 14.355 -1.883 1.00 95.94 291 LEU A O 1
ATOM 2310 N N . ALA A 1 292 ? 4.665 12.976 -3.663 1.00 97.06 292 ALA A N 1
ATOM 2311 C CA . ALA A 1 292 ? 6.099 12.681 -3.629 1.00 97.06 292 ALA A CA 1
ATOM 2312 C C . ALA A 1 292 ? 6.596 12.102 -4.969 1.00 97.06 292 ALA A C 1
ATOM 2314 O O . ALA A 1 292 ? 5.883 11.350 -5.632 1.00 97.06 292 ALA A O 1
ATOM 2315 N N . LEU A 1 293 ? 7.852 12.378 -5.330 1.00 97.00 293 LEU A N 1
ATOM 2316 C CA . LEU A 1 293 ? 8.570 11.717 -6.425 1.00 97.00 293 LEU A CA 1
ATOM 2317 C C . LEU A 1 293 ? 9.978 11.348 -5.942 1.00 97.00 293 LEU A C 1
ATOM 2319 O O . LEU A 1 293 ? 10.725 12.213 -5.491 1.00 97.00 293 LEU A O 1
ATOM 2323 N N . GLY A 1 294 ? 10.323 10.066 -6.028 1.00 95.06 294 GLY A N 1
ATOM 2324 C CA . GLY A 1 294 ? 11.664 9.538 -5.783 1.00 95.06 294 GLY A CA 1
ATOM 2325 C C . GLY A 1 294 ? 12.082 8.557 -6.878 1.00 95.06 294 GLY A C 1
ATOM 2326 O O . GLY A 1 294 ? 11.311 8.275 -7.789 1.00 95.06 294 GLY A O 1
ATOM 2327 N N . ASP A 1 295 ? 13.291 8.007 -6.761 1.00 93.06 295 ASP A N 1
ATOM 2328 C CA . ASP A 1 295 ? 13.993 7.279 -7.836 1.00 93.06 295 ASP A CA 1
ATOM 2329 C C . ASP A 1 295 ? 13.195 6.141 -8.504 1.00 93.06 295 ASP A C 1
ATOM 2331 O O . ASP A 1 295 ? 13.337 5.903 -9.697 1.00 93.06 295 ASP A O 1
ATOM 2335 N N . VAL A 1 296 ? 12.364 5.428 -7.736 1.00 95.88 296 VAL A N 1
ATOM 2336 C CA . VAL A 1 296 ? 11.576 4.266 -8.204 1.00 95.88 296 VAL A CA 1
ATOM 2337 C C . VAL A 1 296 ? 10.099 4.320 -7.800 1.00 95.88 296 VAL A C 1
ATOM 2339 O O . VAL A 1 296 ? 9.340 3.396 -8.095 1.00 95.88 296 VAL A O 1
ATOM 2342 N N . LYS A 1 297 ? 9.661 5.389 -7.120 1.00 97.44 297 LYS A N 1
ATOM 2343 C CA . LYS A 1 297 ? 8.252 5.565 -6.750 1.00 97.44 297 LYS A CA 1
ATOM 2344 C C . LYS A 1 297 ? 7.795 7.013 -6.882 1.00 97.44 297 LYS A C 1
ATOM 2346 O O . LYS A 1 297 ? 8.372 7.923 -6.290 1.00 97.44 297 LYS A O 1
ATOM 2351 N N . PHE A 1 298 ? 6.680 7.176 -7.579 1.00 98.56 298 PHE A N 1
ATOM 2352 C CA . PHE A 1 298 ? 5.848 8.365 -7.597 1.00 98.56 298 PHE A CA 1
ATOM 2353 C C . PHE A 1 298 ? 4.585 8.137 -6.757 1.00 98.56 298 PHE A C 1
ATOM 2355 O O . PHE A 1 298 ? 4.016 7.042 -6.741 1.00 98.56 298 PHE A O 1
ATOM 2362 N N . MET A 1 299 ? 4.143 9.181 -6.065 1.00 98.31 299 MET A N 1
ATOM 2363 C CA . MET A 1 299 ? 2.879 9.242 -5.342 1.00 98.31 299 MET A CA 1
ATOM 2364 C C . MET A 1 299 ? 2.182 10.543 -5.732 1.00 98.31 299 MET A C 1
ATOM 2366 O O . MET A 1 299 ? 2.672 11.623 -5.408 1.00 98.31 299 MET A O 1
ATOM 2370 N N . GLY A 1 300 ? 1.045 10.449 -6.418 1.00 98.00 300 GLY A N 1
ATOM 2371 C CA . GLY A 1 300 ? 0.329 11.601 -6.962 1.00 98.00 300 GLY A CA 1
ATOM 2372 C C . GLY A 1 300 ? -1.188 11.492 -6.867 1.00 98.00 300 GLY A C 1
ATOM 2373 O O . GLY A 1 300 ? -1.738 10.633 -6.164 1.00 98.00 300 GLY A O 1
ATOM 2374 N N . SER A 1 301 ? -1.872 12.364 -7.596 1.00 97.88 301 SER A N 1
ATOM 2375 C CA . SER A 1 301 ? -3.303 12.250 -7.868 1.00 97.88 301 SER A CA 1
ATOM 2376 C C . SER A 1 301 ? -3.613 12.412 -9.358 1.00 97.88 301 SER A C 1
ATOM 2378 O O . SER A 1 301 ? -2.804 12.933 -10.122 1.00 97.88 301 SER A O 1
ATOM 2380 N N . CYS A 1 302 ? -4.783 11.926 -9.765 1.00 97.88 302 CYS A N 1
ATOM 2381 C CA . CYS A 1 302 ? -5.343 12.061 -11.107 1.00 97.88 302 CYS A CA 1
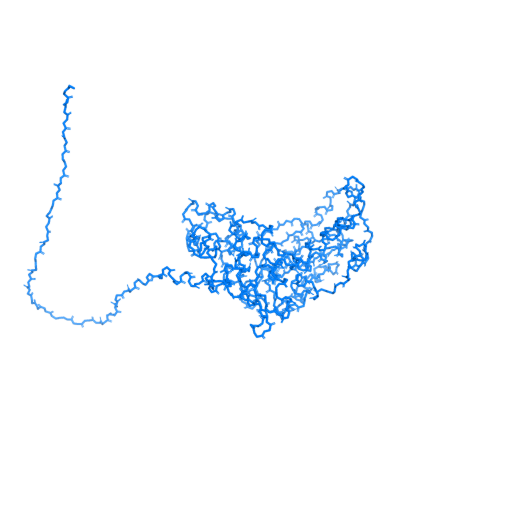ATOM 2382 C C . CYS A 1 302 ? -6.847 12.368 -11.018 1.00 97.88 302 CYS A C 1
ATOM 2384 O O . CYS A 1 302 ? -7.527 11.907 -10.094 1.00 97.88 302 CYS A O 1
ATOM 2386 N N . LYS A 1 303 ? -7.388 13.151 -11.951 1.00 97.19 303 LYS A N 1
ATOM 2387 C CA . LYS A 1 303 ? -8.788 13.594 -11.925 1.00 97.19 303 LYS A CA 1
ATOM 2388 C C . LYS A 1 303 ? -9.710 12.710 -12.767 1.00 97.19 303 LYS A C 1
ATOM 2390 O O . LYS A 1 303 ? -9.903 12.945 -13.957 1.00 97.19 303 LYS A O 1
ATOM 2395 N N . LEU A 1 304 ? -10.351 11.723 -12.137 1.00 95.31 304 LEU A N 1
ATOM 2396 C CA . LEU A 1 304 ? -11.309 10.831 -12.806 1.00 95.31 304 LEU A CA 1
ATOM 2397 C C . LEU A 1 304 ? -12.749 11.247 -12.506 1.00 95.31 304 LEU A C 1
ATOM 2399 O O . LEU A 1 304 ? -13.145 11.353 -11.343 1.00 95.31 304 LEU A O 1
ATOM 2403 N N . ASN A 1 305 ? -13.537 11.476 -13.562 1.00 91.94 305 ASN A N 1
ATOM 2404 C CA . ASN A 1 305 ? -14.942 11.897 -13.477 1.00 91.94 305 ASN A CA 1
ATOM 2405 C C . ASN A 1 305 ? -15.141 13.096 -12.524 1.00 91.94 305 ASN A C 1
ATOM 2407 O O . ASN A 1 305 ? -16.004 13.107 -11.647 1.00 91.94 305 ASN A O 1
ATOM 2411 N N . GLY A 1 306 ? -14.262 14.097 -12.663 1.00 93.56 306 GLY A N 1
ATOM 2412 C CA . GLY A 1 306 ? -14.242 15.325 -11.860 1.00 93.56 306 GLY A CA 1
ATOM 2413 C C . GLY A 1 306 ? -13.702 15.183 -10.430 1.00 93.56 306 GLY A C 1
ATOM 2414 O O . GLY A 1 306 ? -13.450 16.206 -9.800 1.00 93.56 306 GLY A O 1
ATOM 2415 N N . THR A 1 307 ? -13.488 13.957 -9.941 1.00 97.06 307 THR A N 1
ATOM 2416 C CA . THR A 1 307 ? -13.061 13.638 -8.567 1.00 97.06 307 THR A CA 1
ATOM 2417 C C . THR A 1 307 ? -11.563 13.327 -8.521 1.00 97.06 307 THR A C 1
ATOM 2419 O O . THR A 1 307 ? -11.073 12.539 -9.331 1.00 97.06 307 THR A O 1
ATOM 2422 N N . MET A 1 308 ? -10.832 13.881 -7.553 1.00 98.06 308 MET A N 1
ATOM 2423 C CA . MET A 1 308 ? -9.407 13.590 -7.372 1.00 98.06 308 MET A CA 1
ATOM 2424 C C . MET A 1 308 ? -9.187 12.195 -6.788 1.00 98.06 308 MET A C 1
ATOM 2426 O O . MET A 1 308 ? -9.675 11.857 -5.711 1.00 98.06 308 MET A O 1
ATOM 2430 N N . ARG A 1 309 ? -8.431 11.362 -7.501 1.00 98.06 309 ARG A N 1
ATOM 2431 C CA . ARG A 1 309 ? -8.106 9.982 -7.123 1.00 98.06 309 ARG A CA 1
ATOM 2432 C C . ARG A 1 309 ? -6.618 9.861 -6.843 1.00 98.06 309 ARG A C 1
ATOM 2434 O O . ARG A 1 309 ? -5.812 10.486 -7.523 1.00 98.06 309 ARG A O 1
ATOM 2441 N N . ARG A 1 310 ? -6.232 9.050 -5.860 1.00 98.38 310 ARG A N 1
ATOM 2442 C CA . ARG A 1 310 ? -4.819 8.752 -5.584 1.00 98.38 310 ARG A CA 1
ATOM 2443 C C . ARG A 1 310 ? -4.276 7.766 -6.619 1.00 98.38 310 ARG A C 1
ATOM 2445 O O . ARG A 1 310 ? -4.919 6.759 -6.903 1.00 98.38 310 ARG A O 1
ATOM 2452 N N . VAL A 1 311 ? -3.084 8.051 -7.139 1.00 98.38 311 VAL A N 1
ATOM 2453 C CA . VAL A 1 311 ? -2.327 7.163 -8.032 1.00 98.38 311 VAL A CA 1
ATOM 2454 C C . VAL A 1 311 ? -0.899 7.023 -7.509 1.00 98.38 311 VAL A C 1
ATOM 2456 O O . VAL A 1 311 ? -0.267 8.017 -7.145 1.00 98.38 311 VAL A O 1
ATOM 2459 N N . ASP A 1 312 ? -0.400 5.793 -7.450 1.00 98.50 312 ASP A N 1
ATOM 2460 C CA . ASP A 1 312 ? 0.980 5.474 -7.083 1.00 98.50 312 ASP A CA 1
ATOM 2461 C C . ASP A 1 312 ? 1.626 4.707 -8.235 1.00 98.50 312 ASP A C 1
ATOM 2463 O O . ASP A 1 312 ? 1.179 3.616 -8.581 1.00 98.50 312 ASP A O 1
ATOM 2467 N N . ILE A 1 313 ? 2.695 5.259 -8.815 1.00 98.75 313 ILE A N 1
ATOM 2468 C CA . ILE A 1 313 ? 3.453 4.600 -9.887 1.00 98.75 313 ILE A CA 1
ATOM 2469 C C . ILE A 1 313 ? 4.751 4.069 -9.286 1.00 98.75 313 ILE A C 1
ATOM 2471 O O . ILE A 1 313 ? 5.512 4.823 -8.675 1.00 98.75 313 ILE A O 1
ATOM 2475 N N . ARG A 1 314 ? 5.015 2.771 -9.451 1.00 98.38 314 ARG A N 1
ATOM 2476 C CA . ARG A 1 314 ? 6.249 2.120 -9.002 1.00 98.38 314 ARG A CA 1
ATOM 2477 C C . ARG A 1 314 ? 6.985 1.524 -10.194 1.00 98.38 314 ARG A C 1
ATOM 2479 O O . ARG A 1 314 ? 6.538 0.528 -10.759 1.00 98.38 314 ARG A O 1
ATOM 2486 N N . LEU A 1 315 ? 8.139 2.104 -10.512 1.00 98.38 315 LEU A N 1
ATOM 2487 C CA . LEU A 1 315 ? 9.111 1.489 -11.406 1.00 98.38 315 LEU A CA 1
ATOM 2488 C C . LEU A 1 315 ? 9.805 0.337 -10.663 1.00 98.38 315 LEU A C 1
ATOM 2490 O O . LEU A 1 315 ? 10.100 0.436 -9.470 1.00 98.38 315 LEU A O 1
ATOM 2494 N N . THR A 1 316 ? 10.049 -0.772 -11.350 1.00 96.62 316 THR A N 1
ATOM 2495 C CA . THR A 1 316 ? 10.741 -1.945 -10.801 1.00 96.62 316 THR A CA 1
ATOM 2496 C C . THR A 1 316 ? 11.718 -2.503 -11.841 1.00 96.62 316 THR A C 1
ATOM 2498 O O . THR A 1 316 ? 11.470 -2.312 -13.035 1.00 96.62 316 THR A O 1
ATOM 2501 N N . PRO A 1 317 ? 12.811 -3.180 -11.438 1.00 95.81 317 PRO A N 1
ATOM 2502 C CA . PRO A 1 317 ? 13.696 -3.833 -12.396 1.00 95.81 317 PRO A CA 1
ATOM 2503 C C . PRO A 1 317 ? 12.934 -4.857 -13.240 1.00 95.81 317 PRO A C 1
ATOM 2505 O O . PRO A 1 317 ? 12.127 -5.622 -12.704 1.00 95.81 317 PRO A O 1
ATOM 2508 N N . PHE A 1 318 ? 13.173 -4.851 -14.551 1.00 95.94 318 PHE A N 1
ATOM 2509 C CA . PHE A 1 318 ? 12.456 -5.671 -15.533 1.00 95.94 318 PHE A CA 1
ATOM 2510 C C . PHE A 1 318 ? 12.568 -7.177 -15.223 1.00 95.94 318 PHE A C 1
ATOM 2512 O O . PHE A 1 318 ? 11.572 -7.895 -15.185 1.00 95.94 318 PHE A O 1
ATOM 2519 N N . ASP A 1 319 ? 13.768 -7.625 -14.858 1.00 94.94 319 ASP A N 1
ATOM 2520 C CA . ASP A 1 319 ? 14.105 -8.984 -14.412 1.00 94.94 319 ASP A CA 1
ATOM 2521 C C . ASP A 1 319 ? 13.472 -9.396 -13.066 1.00 94.94 319 ASP A C 1
ATOM 2523 O O . ASP A 1 319 ? 13.533 -10.561 -12.682 1.00 94.94 319 ASP A O 1
ATOM 2527 N N . GLN A 1 320 ? 12.845 -8.461 -12.345 1.00 96.56 320 GLN A N 1
ATOM 2528 C CA . GLN A 1 320 ? 12.219 -8.683 -11.035 1.00 96.56 320 GLN A CA 1
ATOM 2529 C C . GLN A 1 320 ? 10.691 -8.502 -11.053 1.00 96.56 320 GLN A C 1
ATOM 2531 O O . GLN A 1 320 ? 10.051 -8.468 -9.993 1.00 96.56 320 GLN A O 1
ATOM 2536 N N . TYR A 1 321 ? 10.090 -8.413 -12.248 1.00 98.31 321 TYR A N 1
ATOM 2537 C CA . TYR A 1 321 ? 8.655 -8.188 -12.452 1.00 98.31 321 TYR A CA 1
ATOM 2538 C C . TYR A 1 321 ? 7.769 -9.098 -11.589 1.00 98.31 321 TYR A C 1
ATOM 2540 O O . TYR A 1 321 ? 6.862 -8.604 -10.921 1.00 98.31 321 TYR A O 1
ATOM 2548 N N . TYR A 1 322 ? 8.046 -10.405 -11.521 1.00 98.56 322 TYR A N 1
ATOM 2549 C CA . TYR A 1 322 ? 7.175 -11.357 -10.821 1.00 98.56 322 TYR A CA 1
ATOM 2550 C C . TYR A 1 322 ? 7.121 -11.157 -9.297 1.00 98.56 322 TYR A C 1
ATOM 2552 O O . TYR A 1 322 ? 6.038 -11.212 -8.711 1.00 98.56 322 TYR A O 1
ATOM 2560 N N . CYS A 1 323 ? 8.242 -10.829 -8.642 1.00 98.38 323 CYS A N 1
ATOM 2561 C CA . CYS A 1 323 ? 8.236 -10.453 -7.221 1.00 98.38 323 CYS A CA 1
ATOM 2562 C C . CYS A 1 323 ? 7.490 -9.132 -6.986 1.00 98.38 323 CYS A C 1
ATOM 2564 O O . CYS A 1 323 ? 6.758 -8.985 -6.000 1.00 98.38 323 CYS A O 1
ATOM 2566 N N . ALA A 1 324 ? 7.664 -8.175 -7.895 1.00 98.38 324 ALA A N 1
ATOM 2567 C CA . ALA A 1 324 ? 7.076 -6.850 -7.798 1.00 98.38 324 ALA A CA 1
ATOM 2568 C C . ALA A 1 324 ? 5.559 -6.846 -8.058 1.00 98.38 324 ALA A C 1
ATOM 2570 O O . ALA A 1 324 ? 4.820 -6.198 -7.315 1.00 98.38 324 ALA A O 1
ATOM 2571 N N . VAL A 1 325 ? 5.077 -7.596 -9.055 1.00 98.75 325 VAL A N 1
ATOM 2572 C CA . VAL A 1 325 ? 3.649 -7.723 -9.380 1.00 98.75 325 VAL A CA 1
ATOM 2573 C C . VAL A 1 325 ? 2.914 -8.544 -8.325 1.00 98.75 325 VAL A C 1
ATOM 2575 O O . VAL A 1 325 ? 1.822 -8.145 -7.925 1.00 98.75 325 VAL A O 1
ATOM 2578 N N . LEU A 1 326 ? 3.524 -9.603 -7.776 1.00 98.62 326 LEU A N 1
ATOM 2579 C CA . LEU A 1 326 ? 2.984 -10.337 -6.628 1.00 98.62 326 LEU A CA 1
ATOM 2580 C C . LEU A 1 326 ? 2.792 -9.399 -5.426 1.00 98.62 326 LEU A C 1
ATOM 2582 O O . LEU A 1 326 ? 1.682 -9.282 -4.904 1.00 98.62 326 LEU A O 1
ATOM 2586 N N . TYR A 1 327 ? 3.847 -8.667 -5.046 1.00 98.31 327 TYR A N 1
ATOM 2587 C CA . TYR A 1 327 ? 3.794 -7.677 -3.970 1.00 98.31 327 TYR A CA 1
ATOM 2588 C C . TYR A 1 327 ? 2.724 -6.609 -4.211 1.00 98.31 327 TYR A C 1
ATOM 2590 O O . TYR A 1 327 ? 1.897 -6.368 -3.331 1.00 98.31 327 TYR A O 1
ATOM 2598 N N . PHE A 1 328 ? 2.722 -5.962 -5.378 1.00 98.25 328 PHE A N 1
ATOM 2599 C CA . PHE A 1 328 ? 1.858 -4.804 -5.602 1.00 98.25 328 PHE A CA 1
ATOM 2600 C C . PHE A 1 328 ? 0.404 -5.219 -5.891 1.00 98.25 328 PHE A C 1
ATOM 2602 O O . PHE A 1 328 ? -0.511 -4.433 -5.672 1.00 98.25 328 PHE A O 1
ATOM 2609 N N . THR A 1 329 ? 0.154 -6.471 -6.304 1.00 98.56 329 THR A N 1
ATOM 2610 C CA . THR A 1 329 ? -1.193 -7.077 -6.322 1.00 98.56 329 THR A CA 1
ATOM 2611 C C . THR A 1 329 ? -1.755 -7.201 -4.904 1.00 98.56 329 THR A C 1
ATOM 2613 O O . THR A 1 329 ? -2.928 -6.899 -4.676 1.00 98.56 329 THR A O 1
ATOM 2616 N N . GLY A 1 330 ? -0.937 -7.619 -3.933 1.00 95.88 330 GLY A N 1
ATOM 2617 C CA . GLY A 1 330 ? -1.368 -7.812 -2.549 1.00 95.88 330 GLY A CA 1
ATOM 2618 C C . GLY A 1 330 ? -2.431 -8.912 -2.396 1.00 95.88 330 GLY A C 1
ATOM 2619 O O . GLY A 1 330 ? -2.471 -9.850 -3.187 1.00 95.88 330 GLY A O 1
ATOM 2620 N N . SER A 1 331 ? -3.347 -8.843 -1.424 1.00 94.94 331 SER A N 1
ATOM 2621 C CA . SER A 1 331 ? -3.561 -7.774 -0.429 1.00 94.94 331 SER A CA 1
ATOM 2622 C C . SER A 1 331 ? -2.388 -7.553 0.541 1.00 94.94 331 SER A C 1
ATOM 2624 O O . SER A 1 331 ? -1.417 -8.309 0.556 1.00 94.94 331 SER A O 1
ATOM 2626 N N . ASP A 1 332 ? -2.466 -6.510 1.376 1.00 87.44 332 ASP A N 1
ATOM 2627 C CA . ASP A 1 332 ? -1.463 -6.250 2.415 1.00 87.44 332 ASP A CA 1
ATOM 2628 C C . ASP A 1 332 ? -1.385 -7.404 3.427 1.00 87.44 332 ASP A C 1
ATOM 2630 O O . ASP A 1 332 ? -0.288 -7.778 3.848 1.00 87.44 332 ASP A O 1
ATOM 2634 N N . VAL A 1 333 ? -2.526 -7.995 3.793 1.00 85.19 333 VAL A N 1
ATOM 2635 C CA . VAL A 1 333 ? -2.602 -9.156 4.691 1.00 85.19 333 VAL A CA 1
ATOM 2636 C C . VAL A 1 333 ? -2.091 -10.423 4.002 1.00 85.19 333 VAL A C 1
ATOM 2638 O O . VAL A 1 333 ? -1.249 -11.113 4.581 1.00 85.19 333 VAL A O 1
ATOM 2641 N N . PHE A 1 334 ? -2.496 -10.683 2.754 1.00 92.38 334 PHE A N 1
ATOM 2642 C CA . PHE A 1 334 ? -1.977 -11.798 1.955 1.00 92.38 334 PHE A CA 1
ATOM 2643 C C . PHE A 1 334 ? -0.444 -11.755 1.852 1.00 92.38 334 PHE A C 1
ATOM 2645 O O . PHE A 1 334 ? 0.220 -12.732 2.198 1.00 92.38 334 PHE A O 1
ATOM 2652 N N . ASN A 1 335 ? 0.131 -10.600 1.494 1.00 95.94 335 ASN A N 1
ATOM 2653 C CA . ASN A 1 335 ? 1.582 -10.398 1.435 1.00 95.94 335 ASN A CA 1
ATOM 2654 C C . ASN A 1 335 ? 2.270 -10.722 2.768 1.00 95.94 335 ASN A C 1
ATOM 2656 O O . ASN A 1 335 ? 3.317 -11.365 2.788 1.00 95.94 335 ASN A O 1
ATOM 2660 N N . GLN A 1 336 ? 1.700 -10.287 3.894 1.00 89.94 336 GLN A N 1
ATOM 2661 C CA . GLN A 1 336 ? 2.258 -10.561 5.222 1.00 89.94 336 GLN A CA 1
ATOM 2662 C C . GLN A 1 336 ? 2.188 -12.050 5.583 1.00 89.94 336 GLN A C 1
ATOM 2664 O O . GLN A 1 336 ? 3.132 -12.578 6.170 1.00 89.94 336 GLN A O 1
ATOM 2669 N N . ASN A 1 337 ? 1.101 -12.731 5.215 1.00 90.12 337 ASN A N 1
ATOM 2670 C CA . ASN A 1 337 ? 0.929 -14.164 5.439 1.00 90.12 337 ASN A CA 1
ATOM 2671 C C . ASN A 1 337 ? 1.891 -14.989 4.567 1.00 90.12 337 ASN A C 1
ATOM 2673 O O . ASN A 1 337 ? 2.586 -15.855 5.095 1.00 90.12 337 ASN A O 1
ATOM 2677 N N . MET A 1 338 ? 2.004 -14.675 3.273 1.00 96.31 338 MET A N 1
ATOM 2678 C CA . MET A 1 338 ? 2.900 -15.362 2.337 1.00 96.31 338 MET A CA 1
ATOM 2679 C C . MET A 1 338 ? 4.380 -15.121 2.674 1.00 96.31 338 MET A C 1
ATOM 2681 O O . MET A 1 338 ? 5.152 -16.074 2.743 1.00 96.31 338 MET A O 1
ATOM 2685 N N . ARG A 1 339 ? 4.784 -13.879 3.000 1.00 97.19 339 ARG A N 1
ATOM 2686 C CA . ARG A 1 339 ? 6.154 -13.586 3.475 1.00 97.19 339 ARG A CA 1
ATOM 2687 C C . ARG A 1 339 ? 6.470 -14.300 4.797 1.00 97.19 339 ARG A C 1
ATOM 2689 O O . ARG A 1 339 ? 7.592 -14.758 4.979 1.00 97.19 339 ARG A O 1
ATOM 2696 N N . LYS A 1 340 ? 5.495 -14.449 5.706 1.00 95.06 340 LYS A N 1
ATOM 2697 C CA . LYS A 1 340 ? 5.669 -15.240 6.939 1.00 95.06 340 LYS A CA 1
ATOM 2698 C C . LYS A 1 340 ? 5.806 -16.742 6.653 1.00 95.06 340 LYS A C 1
ATOM 2700 O O . LYS A 1 340 ? 6.605 -17.397 7.315 1.00 95.06 340 LYS A O 1
ATOM 2705 N N . HIS A 1 341 ? 5.052 -17.276 5.691 1.00 95.88 341 HIS A N 1
ATOM 2706 C CA . HIS A 1 341 ? 5.160 -18.676 5.262 1.00 95.88 341 HIS A CA 1
ATOM 2707 C C . HIS A 1 341 ? 6.518 -18.969 4.609 1.00 95.88 341 HIS A C 1
ATOM 2709 O O . HIS A 1 341 ? 7.153 -19.964 4.947 1.00 95.88 341 HIS A O 1
ATOM 2715 N N . ALA A 1 342 ? 7.023 -18.057 3.770 1.00 97.81 342 ALA A N 1
ATOM 2716 C CA . ALA A 1 342 ? 8.365 -18.160 3.196 1.00 97.81 342 ALA A CA 1
ATOM 2717 C C . ALA A 1 342 ? 9.440 -18.322 4.290 1.00 97.81 342 ALA A C 1
ATOM 2719 O O . ALA A 1 342 ? 10.277 -19.218 4.201 1.00 97.81 342 ALA A O 1
ATOM 2720 N N . LEU A 1 343 ? 9.356 -17.538 5.376 1.00 96.94 343 LEU A N 1
ATOM 2721 C CA . LEU A 1 343 ? 10.283 -17.645 6.512 1.00 96.94 343 LEU A CA 1
ATOM 2722 C C . LEU A 1 343 ? 10.225 -19.019 7.199 1.00 96.94 343 LEU A C 1
ATOM 2724 O O . LEU A 1 343 ? 11.269 -19.538 7.582 1.00 96.94 343 LEU A O 1
ATOM 2728 N N . THR A 1 344 ? 9.046 -19.644 7.318 1.00 96.25 344 THR A N 1
ATOM 2729 C CA . THR A 1 344 ? 8.933 -21.016 7.858 1.00 96.25 344 THR A CA 1
ATOM 2730 C C . THR A 1 344 ? 9.477 -22.098 6.921 1.00 96.25 344 THR A C 1
ATOM 2732 O O . THR A 1 344 ? 9.685 -23.221 7.364 1.00 96.25 344 THR A O 1
ATOM 2735 N N . GLN A 1 345 ? 9.745 -21.755 5.660 1.00 97.06 345 GLN A N 1
ATOM 2736 C CA . GLN A 1 345 ? 10.288 -22.639 4.621 1.00 97.06 345 GLN A CA 1
ATOM 2737 C C . GLN A 1 345 ? 11.765 -22.328 4.305 1.00 97.06 345 GLN A C 1
ATOM 2739 O O . GLN A 1 345 ? 12.318 -22.788 3.306 1.00 97.06 345 GLN A O 1
ATOM 2744 N N . ASN A 1 346 ? 12.424 -21.548 5.173 1.00 96.62 346 ASN A N 1
ATOM 2745 C CA . ASN A 1 346 ? 13.800 -21.066 5.017 1.00 96.62 346 ASN A CA 1
ATOM 2746 C C . ASN A 1 346 ? 14.009 -20.202 3.759 1.00 96.62 346 ASN A C 1
ATOM 2748 O O . ASN A 1 346 ? 15.029 -20.310 3.077 1.00 96.62 346 ASN A O 1
ATOM 2752 N N . PHE A 1 347 ? 13.061 -19.309 3.469 1.00 98.00 347 PHE A N 1
ATOM 2753 C CA . PHE A 1 347 ? 13.180 -18.264 2.452 1.00 98.00 347 PHE A CA 1
ATOM 2754 C C . PHE A 1 347 ? 12.824 -16.880 3.007 1.00 98.00 347 PHE A C 1
ATOM 2756 O O . PHE A 1 347 ? 11.992 -16.739 3.898 1.00 98.00 347 PHE A O 1
ATOM 2763 N N . THR A 1 348 ? 13.387 -15.828 2.419 1.00 97.75 348 THR A N 1
ATOM 2764 C CA . THR A 1 348 ? 12.876 -14.460 2.559 1.00 97.75 348 THR A CA 1
ATOM 2765 C C . THR A 1 348 ? 12.356 -13.959 1.217 1.00 97.75 348 THR A C 1
ATOM 2767 O O . THR A 1 348 ? 12.996 -14.146 0.181 1.00 97.75 348 THR A O 1
ATOM 2770 N N . LEU A 1 349 ? 11.172 -13.344 1.238 1.00 98.12 349 LEU A N 1
ATOM 2771 C CA . LEU A 1 349 ? 10.471 -12.824 0.068 1.00 98.12 349 LEU A CA 1
ATOM 2772 C C . LEU A 1 349 ? 10.269 -11.317 0.227 1.00 98.12 349 LEU A C 1
ATOM 2774 O O . LEU A 1 349 ? 9.641 -10.863 1.188 1.00 98.12 349 LEU A O 1
ATOM 2778 N N . ASN A 1 350 ? 10.754 -10.545 -0.741 1.00 96.62 350 ASN A N 1
ATOM 2779 C CA . ASN A 1 350 ? 10.444 -9.126 -0.875 1.00 96.62 350 ASN A CA 1
ATOM 2780 C C . ASN A 1 350 ? 9.939 -8.804 -2.294 1.00 96.62 350 ASN A C 1
ATOM 2782 O O . ASN A 1 350 ? 9.719 -9.686 -3.115 1.00 96.62 350 ASN A O 1
ATOM 2786 N N . GLU A 1 351 ? 9.708 -7.526 -2.567 1.00 95.62 351 GLU A N 1
ATOM 2787 C CA . GLU A 1 351 ? 9.192 -6.991 -3.833 1.00 95.62 351 GLU A CA 1
ATOM 2788 C C . GLU A 1 351 ? 10.230 -6.913 -4.973 1.00 95.62 351 GLU A C 1
ATOM 2790 O O . GLU A 1 351 ? 10.012 -6.206 -5.955 1.00 95.62 351 GLU A O 1
ATOM 2795 N N . TYR A 1 352 ? 11.347 -7.632 -4.822 1.00 95.88 352 TYR A N 1
ATOM 2796 C CA . TYR A 1 352 ? 12.475 -7.701 -5.756 1.00 95.88 352 TYR A CA 1
ATOM 2797 C C . TYR A 1 352 ? 12.928 -9.151 -5.998 1.00 95.88 352 TYR A C 1
ATOM 2799 O O . TYR A 1 352 ? 13.189 -9.543 -7.127 1.00 95.88 352 TYR A O 1
ATOM 2807 N N . THR A 1 353 ? 13.037 -9.955 -4.934 1.00 97.19 353 THR A N 1
ATOM 2808 C CA . THR A 1 353 ? 13.634 -11.300 -4.962 1.00 97.19 353 THR A CA 1
ATOM 2809 C C . THR A 1 353 ? 13.006 -12.234 -3.925 1.00 97.19 353 THR A C 1
ATOM 2811 O O . THR A 1 353 ? 12.718 -11.815 -2.799 1.00 97.19 353 THR A O 1
ATOM 2814 N N . LEU A 1 354 ? 12.923 -13.523 -4.260 1.00 97.94 354 LEU A N 1
ATOM 2815 C CA . LEU A 1 354 ? 12.882 -14.621 -3.293 1.00 97.94 354 LEU A CA 1
ATOM 2816 C C . LEU A 1 354 ? 14.318 -15.141 -3.087 1.00 97.94 354 LEU A C 1
ATOM 2818 O O . LEU A 1 354 ? 15.036 -15.364 -4.061 1.00 97.94 354 LEU A O 1
ATOM 2822 N N . ARG A 1 355 ? 14.758 -15.316 -1.836 1.00 97.56 355 ARG A N 1
ATOM 2823 C CA . ARG A 1 355 ? 16.116 -15.784 -1.485 1.00 97.56 355 ARG A CA 1
ATOM 2824 C C . ARG A 1 355 ? 16.047 -16.880 -0.436 1.00 97.56 355 ARG A C 1
ATOM 2826 O O . ARG A 1 355 ? 15.311 -16.728 0.539 1.00 97.56 355 ARG A O 1
ATOM 2833 N N . ARG A 1 356 ? 16.828 -17.952 -0.589 1.00 96.56 356 ARG A N 1
ATOM 2834 C CA . ARG A 1 356 ? 16.963 -18.979 0.458 1.00 96.56 356 ARG A CA 1
ATOM 2835 C C . ARG A 1 356 ? 17.748 -18.405 1.644 1.00 96.56 356 ARG A C 1
ATOM 2837 O O . ARG A 1 356 ? 18.702 -17.654 1.448 1.00 96.56 356 ARG A O 1
ATOM 2844 N N . LEU A 1 357 ? 17.346 -18.744 2.864 1.00 95.75 357 LEU A N 1
ATOM 2845 C CA . LEU A 1 357 ? 18.091 -18.449 4.086 1.00 95.75 357 LEU A CA 1
ATOM 2846 C C . LEU A 1 357 ? 19.091 -19.579 4.359 1.00 95.75 357 LEU A C 1
ATOM 2848 O O . LEU A 1 357 ? 18.729 -20.753 4.279 1.00 95.75 357 LEU A O 1
ATOM 2852 N N . GLY A 1 358 ? 20.337 -19.225 4.672 1.00 90.19 358 GLY A N 1
ATOM 2853 C CA . GLY A 1 358 ? 21.329 -20.173 5.185 1.00 90.19 358 GLY A CA 1
ATOM 2854 C C . GLY A 1 358 ? 21.109 -20.499 6.666 1.00 90.19 358 GLY A C 1
ATOM 2855 O O . GLY A 1 358 ? 20.285 -19.875 7.333 1.00 90.19 358 GLY A O 1
ATOM 2856 N N . GLU A 1 359 ? 21.898 -21.429 7.208 1.00 88.44 359 GLU A N 1
ATOM 2857 C CA . GLU A 1 359 ? 21.836 -21.858 8.621 1.00 88.44 359 GLU A CA 1
ATOM 2858 C C . GLU A 1 359 ? 22.025 -20.699 9.621 1.00 88.44 359 GLU A C 1
ATOM 2860 O O . GLU A 1 359 ? 21.478 -20.713 10.720 1.00 88.44 359 GLU A O 1
ATOM 2865 N N . THR A 1 360 ? 22.749 -19.653 9.216 1.00 88.75 360 THR A N 1
ATOM 2866 C CA . THR A 1 360 ? 22.961 -18.411 9.978 1.00 88.75 360 THR A CA 1
ATOM 2867 C C . THR A 1 360 ? 21.770 -17.444 9.946 1.00 88.75 360 THR A C 1
ATOM 2869 O O . THR A 1 360 ? 21.845 -16.359 10.520 1.00 88.75 360 THR A O 1
ATOM 2872 N N . GLY A 1 361 ? 20.688 -17.780 9.236 1.00 88.38 361 GLY A N 1
ATOM 2873 C CA . GLY A 1 361 ? 19.552 -16.892 8.975 1.00 88.38 361 GLY A CA 1
ATOM 2874 C C . GLY A 1 361 ? 19.830 -15.785 7.948 1.00 88.38 361 GLY A C 1
ATOM 2875 O O . GLY A 1 361 ? 18.947 -14.969 7.681 1.00 88.38 361 GLY A O 1
ATOM 2876 N N . LEU A 1 362 ? 21.029 -15.739 7.355 1.00 90.88 362 LEU A N 1
ATOM 2877 C CA . LEU A 1 362 ? 21.375 -14.763 6.321 1.00 90.88 362 LEU A CA 1
ATOM 2878 C C . LEU A 1 362 ? 20.764 -15.154 4.959 1.00 90.88 362 LEU A C 1
ATOM 2880 O O . LEU A 1 362 ? 20.818 -16.331 4.590 1.00 90.88 362 LEU A O 1
ATOM 2884 N N . PRO A 1 363 ? 20.215 -14.199 4.180 1.00 92.81 363 PRO A N 1
ATOM 2885 C CA . PRO A 1 363 ? 19.765 -14.462 2.816 1.00 92.81 363 PRO A CA 1
ATOM 2886 C C . PRO A 1 363 ? 20.946 -14.732 1.882 1.00 92.81 363 PRO A C 1
ATOM 2888 O O . PRO A 1 363 ? 21.854 -13.908 1.779 1.00 92.81 363 PRO A O 1
ATOM 2891 N N . GLY A 1 364 ? 20.894 -15.853 1.167 1.00 92.25 364 GLY A N 1
ATOM 2892 C CA . GLY A 1 364 ? 21.793 -16.146 0.058 1.00 92.25 364 GLY A CA 1
ATOM 2893 C C . GLY A 1 364 ? 21.394 -15.421 -1.231 1.00 92.25 364 GLY A C 1
ATOM 2894 O O . GLY A 1 364 ? 20.779 -14.346 -1.226 1.00 92.25 364 GLY A O 1
ATOM 2895 N N . GLU A 1 365 ? 21.746 -16.036 -2.357 1.00 91.69 365 GLU A N 1
ATOM 2896 C CA . GLU A 1 365 ? 21.403 -15.539 -3.688 1.00 91.69 365 GLU A CA 1
ATOM 2897 C C . GLU A 1 365 ? 19.890 -15.603 -3.968 1.00 91.69 365 GLU A C 1
ATOM 2899 O O . GLU A 1 365 ? 19.116 -16.278 -3.277 1.00 91.69 365 GLU A O 1
ATOM 2904 N N . ALA A 1 366 ? 19.461 -14.843 -4.977 1.00 94.25 366 ALA A N 1
ATOM 2905 C CA . ALA A 1 366 ? 18.089 -14.877 -5.464 1.00 94.25 366 ALA A CA 1
ATOM 2906 C C . ALA A 1 366 ? 17.864 -16.126 -6.321 1.00 94.25 366 ALA A C 1
ATOM 2908 O O . ALA A 1 366 ? 18.709 -16.470 -7.145 1.00 94.25 366 ALA A O 1
ATOM 2909 N N . VAL A 1 367 ? 16.722 -16.789 -6.143 1.00 95.00 367 VAL A N 1
ATOM 2910 C CA . VAL A 1 367 ? 16.321 -17.876 -7.048 1.00 95.00 367 VAL A CA 1
ATOM 2911 C C . VAL A 1 367 ? 15.799 -17.304 -8.367 1.00 95.00 367 VAL A C 1
ATOM 2913 O O . VAL A 1 367 ? 15.270 -16.192 -8.401 1.00 95.00 367 VAL A O 1
ATOM 2916 N N . THR A 1 368 ? 15.945 -18.058 -9.456 1.00 95.25 368 THR A N 1
ATOM 2917 C CA . THR A 1 368 ? 15.382 -17.707 -10.767 1.00 95.25 368 THR A CA 1
ATOM 2918 C C . THR A 1 368 ? 13.857 -17.767 -10.715 1.00 95.25 368 THR A C 1
ATOM 2920 O O . THR A 1 368 ? 13.307 -18.735 -10.204 1.00 95.25 368 THR A O 1
ATOM 2923 N N . ILE A 1 369 ? 13.169 -16.751 -11.239 1.00 97.25 369 ILE A N 1
ATOM 2924 C CA . ILE A 1 369 ? 11.702 -16.655 -11.217 1.00 97.25 369 ILE A CA 1
ATOM 2925 C C . ILE A 1 369 ? 11.232 -16.275 -12.625 1.00 97.25 369 ILE A C 1
ATOM 2927 O O . ILE A 1 369 ? 11.437 -15.147 -13.067 1.00 97.25 369 ILE A O 1
ATOM 2931 N N . GLY A 1 370 ? 10.624 -17.228 -13.328 1.00 97.00 370 GLY A N 1
ATOM 2932 C CA . GLY A 1 370 ? 10.016 -17.068 -14.649 1.00 97.00 370 GLY A CA 1
ATOM 2933 C C . GLY A 1 370 ? 8.498 -16.855 -14.622 1.00 97.00 370 GLY A C 1
ATOM 2934 O O . GLY A 1 370 ? 7.930 -16.512 -15.657 1.00 97.00 370 GLY A O 1
ATOM 2935 N N . SER A 1 371 ? 7.835 -17.024 -13.472 1.00 98.25 371 SER A N 1
ATOM 2936 C CA . SER A 1 371 ? 6.417 -16.688 -13.287 1.00 98.25 371 SER A CA 1
ATOM 2937 C C . SER A 1 371 ? 6.070 -16.303 -11.839 1.00 98.25 371 SER A C 1
ATOM 2939 O O . SER A 1 371 ? 6.847 -16.535 -10.915 1.00 98.25 371 SER A O 1
ATOM 2941 N N . GLU A 1 372 ? 4.865 -15.764 -11.599 1.00 98.31 372 GLU A N 1
ATOM 2942 C CA . GLU A 1 372 ? 4.350 -15.620 -10.224 1.00 98.31 372 GLU A CA 1
ATOM 2943 C C . GLU A 1 372 ? 4.240 -16.973 -9.504 1.00 98.31 372 GLU A C 1
ATOM 2945 O O . GLU A 1 372 ? 4.516 -17.034 -8.307 1.00 98.31 372 GLU A O 1
ATOM 2950 N N . LYS A 1 373 ? 3.853 -18.044 -10.217 1.00 98.25 373 LYS A N 1
ATOM 2951 C CA . LYS A 1 373 ? 3.615 -19.384 -9.655 1.00 98.25 373 LYS A CA 1
ATOM 2952 C C . LYS A 1 373 ? 4.891 -19.980 -9.062 1.00 98.25 373 LYS A C 1
ATOM 2954 O O . LYS A 1 373 ? 4.828 -20.589 -8.001 1.00 98.25 373 LYS A O 1
ATOM 2959 N N . ASP A 1 374 ? 6.046 -19.733 -9.673 1.00 98.44 374 ASP A N 1
ATOM 2960 C CA . ASP A 1 374 ? 7.347 -20.208 -9.187 1.00 98.44 374 ASP A CA 1
ATOM 2961 C C . ASP A 1 374 ? 7.582 -19.767 -7.731 1.00 98.44 374 ASP A C 1
ATOM 2963 O O . ASP A 1 374 ? 8.106 -20.522 -6.917 1.00 98.44 374 ASP A O 1
ATOM 2967 N N . ILE A 1 375 ? 7.132 -18.556 -7.372 1.00 98.56 375 ILE A N 1
ATOM 2968 C CA . ILE A 1 375 ? 7.256 -17.999 -6.018 1.00 98.56 375 ILE A CA 1
ATOM 2969 C C . ILE A 1 375 ? 6.389 -18.773 -5.012 1.00 98.56 375 ILE A C 1
ATOM 2971 O O . ILE A 1 375 ? 6.779 -18.892 -3.853 1.00 98.56 375 ILE A O 1
ATOM 2975 N N . PHE A 1 376 ? 5.236 -19.301 -5.437 1.00 98.44 376 PHE A N 1
ATOM 2976 C CA . PHE A 1 376 ? 4.390 -20.193 -4.634 1.00 98.44 376 PHE A CA 1
ATOM 2977 C C . PHE A 1 376 ? 5.022 -21.587 -4.505 1.00 98.44 376 PHE A C 1
ATOM 2979 O O . PHE A 1 376 ? 5.097 -22.121 -3.398 1.00 98.44 376 PHE A O 1
ATOM 2986 N N . ASP A 1 377 ? 5.524 -22.135 -5.616 1.00 98.31 377 ASP A N 1
ATOM 2987 C CA . ASP A 1 377 ? 6.126 -23.470 -5.687 1.00 98.31 377 ASP A CA 1
ATOM 2988 C C . ASP A 1 377 ? 7.400 -23.572 -4.830 1.00 98.31 377 ASP A C 1
ATOM 2990 O O . ASP A 1 377 ? 7.543 -24.508 -4.044 1.00 98.31 377 ASP A O 1
ATOM 2994 N N . TYR A 1 378 ? 8.303 -22.584 -4.909 1.00 98.25 378 TYR A N 1
ATOM 2995 C CA . TYR A 1 378 ? 9.549 -22.566 -4.129 1.00 98.25 378 TYR A CA 1
ATOM 2996 C C . TYR A 1 378 ? 9.332 -22.606 -2.614 1.00 98.25 378 TYR A C 1
ATOM 2998 O O . TYR A 1 378 ? 10.206 -23.090 -1.893 1.00 98.25 378 TYR A O 1
ATOM 3006 N N . ILE A 1 379 ? 8.208 -22.072 -2.130 1.00 97.88 379 ILE A N 1
ATOM 3007 C CA . ILE A 1 379 ? 7.897 -21.971 -0.700 1.00 97.88 379 ILE A CA 1
ATOM 3008 C C . ILE A 1 379 ? 6.785 -22.935 -0.266 1.00 97.88 379 ILE A C 1
ATOM 3010 O O . ILE A 1 379 ? 6.261 -22.761 0.829 1.00 97.88 379 ILE A O 1
ATOM 3014 N N . ASP A 1 380 ? 6.399 -23.917 -1.089 1.00 97.50 380 ASP A N 1
ATOM 3015 C CA . ASP A 1 380 ? 5.309 -24.863 -0.790 1.00 97.50 380 ASP A CA 1
ATOM 3016 C C . ASP A 1 380 ? 4.056 -24.146 -0.241 1.00 97.50 380 ASP A C 1
ATOM 3018 O O . ASP A 1 380 ? 3.623 -24.337 0.901 1.00 97.50 380 ASP A O 1
ATOM 3022 N N . TYR A 1 381 ? 3.532 -23.194 -1.019 1.00 96.00 381 TYR A N 1
ATOM 3023 C CA . TYR A 1 381 ? 2.310 -22.459 -0.691 1.00 96.00 381 TYR A CA 1
ATOM 3024 C C . TYR A 1 381 ? 1.264 -22.689 -1.784 1.00 96.00 381 TYR A C 1
ATOM 3026 O O . TYR A 1 381 ? 1.603 -22.570 -2.961 1.00 96.00 381 TYR A O 1
ATOM 3034 N N . PRO A 1 382 ? -0.007 -22.987 -1.449 1.00 92.94 382 PRO A N 1
ATOM 3035 C CA . PRO A 1 382 ? -1.038 -23.205 -2.458 1.00 92.94 382 PRO A CA 1
ATOM 3036 C C . PRO A 1 382 ? -1.139 -22.016 -3.418 1.00 92.94 382 PRO A C 1
ATOM 3038 O O . PRO A 1 382 ? -1.351 -20.883 -2.973 1.00 92.94 382 PRO A O 1
ATOM 3041 N N . HIS A 1 383 ? -0.986 -22.281 -4.720 1.00 95.25 383 HIS A N 1
ATOM 3042 C CA . HIS A 1 383 ? -1.113 -21.262 -5.763 1.00 95.25 383 HIS A CA 1
ATOM 3043 C C . HIS A 1 383 ? -2.457 -20.540 -5.646 1.00 95.25 383 HIS A C 1
ATOM 3045 O O . HIS A 1 383 ? -3.491 -21.166 -5.404 1.00 95.25 383 HIS A O 1
ATOM 3051 N N . LYS A 1 384 ? -2.430 -19.216 -5.804 1.00 95.12 384 LYS A N 1
ATOM 3052 C CA . LYS A 1 384 ? -3.611 -18.359 -5.705 1.00 95.12 384 LYS A CA 1
ATOM 3053 C C . LYS A 1 384 ? -3.660 -17.378 -6.855 1.00 95.12 384 LYS A C 1
ATOM 3055 O O . LYS A 1 384 ? -2.749 -16.553 -7.002 1.00 95.12 384 LYS A O 1
ATOM 3060 N N . GLU A 1 385 ? -4.766 -17.382 -7.587 1.00 97.50 385 GLU A N 1
ATOM 3061 C CA . GLU A 1 385 ? -5.043 -16.330 -8.554 1.00 97.50 385 GLU A CA 1
ATOM 3062 C C . GLU A 1 385 ? -5.240 -14.983 -7.842 1.00 97.50 385 GLU A C 1
ATOM 3064 O O . GLU A 1 385 ? -5.607 -14.957 -6.663 1.00 97.50 385 GLU A O 1
ATOM 3069 N N . PRO A 1 386 ? -4.995 -13.835 -8.503 1.00 98.00 386 PRO A N 1
ATOM 3070 C CA . PRO A 1 386 ? -5.110 -12.518 -7.878 1.00 98.00 386 PRO A CA 1
ATOM 3071 C C . PRO A 1 386 ? -6.420 -12.277 -7.110 1.00 98.00 386 PRO A C 1
ATOM 3073 O O . PRO A 1 386 ? -6.404 -11.622 -6.066 1.00 98.00 386 PRO A O 1
ATOM 3076 N N . HIS A 1 387 ? -7.546 -12.831 -7.571 1.00 96.31 387 HIS A N 1
ATOM 3077 C CA . HIS A 1 387 ? -8.844 -12.692 -6.904 1.00 96.31 387 HIS A CA 1
ATOM 3078 C C . HIS A 1 387 ? -8.938 -13.429 -5.549 1.00 96.31 387 HIS A C 1
ATOM 3080 O O . HIS A 1 387 ? -9.634 -12.953 -4.648 1.00 96.31 387 HIS A O 1
ATOM 3086 N N . ASP A 1 388 ? -8.156 -14.490 -5.329 1.00 93.56 388 ASP A N 1
ATOM 3087 C CA . ASP A 1 388 ? -8.132 -15.269 -4.077 1.00 93.56 388 ASP A CA 1
ATOM 3088 C C . ASP A 1 388 ? -7.244 -14.654 -2.976 1.00 93.56 388 ASP A C 1
ATOM 3090 O O . ASP A 1 388 ? -7.134 -15.191 -1.864 1.00 93.56 388 ASP A O 1
ATOM 3094 N N . ARG A 1 389 ? -6.578 -13.531 -3.279 1.00 93.50 389 ARG A N 1
ATOM 3095 C CA . ARG A 1 389 ? -5.601 -12.844 -2.409 1.00 93.50 389 ARG A CA 1
ATOM 3096 C C . ARG A 1 389 ? -6.206 -11.680 -1.614 1.00 93.50 389 ARG A C 1
ATOM 3098 O O . ARG A 1 389 ? -5.487 -10.844 -1.064 1.00 93.50 389 ARG A O 1
ATOM 3105 N N . ASN A 1 390 ? -7.535 -11.588 -1.570 1.00 82.50 390 ASN A N 1
ATOM 3106 C CA . ASN A 1 390 ? -8.264 -10.482 -0.942 1.00 82.50 390 ASN A CA 1
ATOM 3107 C C . ASN A 1 390 ? -8.338 -10.534 0.603 1.00 82.50 390 ASN A C 1
ATOM 3109 O O . ASN A 1 390 ? -8.765 -9.544 1.197 1.00 82.50 390 ASN A O 1
ATOM 3113 N N . ASN A 1 391 ? -7.886 -11.628 1.233 1.00 62.31 391 ASN A N 1
ATOM 3114 C CA . ASN A 1 391 ? -7.974 -11.887 2.681 1.00 62.31 391 ASN A CA 1
ATOM 3115 C C . ASN A 1 391 ? -6.608 -11.905 3.387 1.00 62.31 391 ASN A C 1
ATOM 3117 O O . ASN A 1 391 ? -5.650 -12.471 2.810 1.00 62.31 391 ASN A O 1
#

Sequence (391 aa):
MHYFMNLFFTVLIVLPQSKSLDNSASGVQRSKSGPKWVTLDPHWVKQLKFVNRMSKRKATSPDNNPNHDFCDFLFDLADYERTVNNNMFKFKAYKNAAAALAALPNRINSGTEALSIKGIGKSIAKKIDEFLSTGKLRKLDSIREDSTGQAIAELTRVSGIGPAKAKELIIQGITTIEDLRNREDLLTHHQIIGLRHLEDFEKRIPRTDVEQYEQLLKTAIAEMDPLYELTICGSYRRGLPSCGDIDVLLTHPAYVSNTSNPDPKQKKTATDLLKIVVERLQQKNLVDETLALGDVKFMGSCKLNGTMRRVDIRLTPFDQYYCAVLYFTGSDVFNQNMRKHALTQNFTLNEYTLRRLGETGLPGEAVTIGSEKDIFDYIDYPHKEPHDRNN

Secondary structure (DSSP, 8-state):
--------------PPPP------------------------HHHHHHHHHHHHTTSPPSPGGG-TTHHHHHHHHHHHHHHHHTS--HHHHHHHHHHHHHHHT-SS----HHHHHTSTT--HHHHHHHHHHHHHSS-HHHHHHHS-HHHHHHHHHTTSTT--HHHHHHHHHTT--SHHHHHT-GGGS-HHHHHHHHTHHHHTSPEEHHHHHHHHHHHHHHHHTT-TT-EEEE-HHHHTT-SEESSEEEEEE-TT----SSS--HHHHHHHHHHHHHHHHHHHHTTS---EEEE-SSEEEEEEEETTEEEEEEEEE--GGGHHHHHHHHH--HHHHHHHHHHHHHTTEEE-SS-EEEE-TTS-EEEEPP-SSHHHHHHHTT-----GGGG--